Protein AF-A0A6C0EVP1-F1 (afdb_monomer_lite)

Secondary structure (DSSP, 8-state):
----HHHHHHHHHHTTT--EEETTEEEEEE--S-HHHHHHHHHHHTTEEESS--SEEEEEE--SSTT--TTT-HHHHHHHHHHHHIIIIIS---GGG-EEEEEETTTS-PPPPPHHHHHTEEEEEE--B-TT--HHHHHHHHHHHHHHHHTT-SSPPGGGGGBTTTHHHHHHHHHS-TT--EEEEEEEEEE-SSTTPPEEEEEEEEEPP-TT---TT--S--S----SEEEEEEEETT--EEEEEEEE---S-----S----SPPP-HHHHHHHHHHHHHHHHHT-TTTTSS-SSSS--EEEEEEEEEEEESSS-GGG--TTT-EEESSSEE-HHHHHHHB-TTSPBP-TT--S---------HHHHHHHHHHHTS-TTSTTTS--EEEEEEEEEEE-

pLDDT: mean 88.29, std 14.19, range [34.53, 98.5]

Radius of gyration: 20.76 Å; chains: 1; bounding box: 55×48×61 Å

Foldseek 3Di:
DQDDLCLQVVQCVVLPPQQAEDLFFAEKEAELGRSVFRSNVLNLQRSYHYPAAAQEEEEQFAAPDPPDDLVGGSLNVHVVVSCVSCCCPPVVHDCPRHHYHYDHPRPDDQDADDPVNSRRYHYYYYKWFAFQAWPVVRLVLVLLLVLCLQQVQVVGAPSVVRIVPCVSSVVVVVRYDPPFPWGWQWADWAWDWDLRTIIDTMTTTGGADDQPDQDDGDPDDSDSDFFQKKKKWWAASSRDTQAIDMDGQHQDDDDAPDDDDHNHTDDPVVVVVNNVVRQVCSQAFGVSVPGGDPDRGGDTWKMKMKGKDWDPPDDPLSDGQSFKWKDFLATDDSVVSVSFAALQCHGDDPPDRIRDPDNNHDCQNVQQVSCVVNVHDRPRRVPTDMIIIGIGMDMDTD

Organism: NCBI:txid1070528

Sequence (398 aa):
MWFDERDILKHFTTFSSSIIELPDLNGYVLPHAGTEYTGQIIAHTMRFKPTKRFSKVYILFYPAKSSESHKTAHEYEVPYKSCLTIFEKVWKINTRNIEFVPYNVVTTTIPRLTRNEYRDSLIIVSADFSHFLDLQTAYEAENCAANAIIHNASPPPKCTDVVDHHDTFMRLYSFLPSTALPVLQWVGRTRSPGAKGVGYLSFLLRQEHIVGGGGIGNGGDGSSKLPHGMFVTCYDANMTARECLGKWFDTGGGGGSGGGSNGKKWTKKEEDELISDVVHKGRSISRLTGGPTTASNVPIKYCTITYLYRDVHTAPDKFIRGWHGLLASAFYLPEVFLEHTFDNGQWIKPEDKEWPQDYAFRLDDTLASLDRKAGVRVGTSSRGEKKLYTSALRYLRI

Structure (mmCIF, N/CA/C/O backbone):
data_AF-A0A6C0EVP1-F1
#
_entry.id   AF-A0A6C0EVP1-F1
#
loop_
_atom_site.group_PDB
_atom_site.id
_atom_site.type_symbol
_atom_site.label_atom_id
_atom_site.label_alt_id
_atom_site.label_comp_id
_atom_site.label_asym_id
_atom_site.label_entity_id
_atom_site.label_seq_id
_atom_site.pdbx_PDB_ins_code
_atom_site.Cartn_x
_atom_site.Cartn_y
_atom_site.Cartn_z
_atom_site.occupancy
_atom_site.B_iso_or_equiv
_atom_site.auth_seq_id
_atom_site.auth_comp_id
_atom_site.auth_asym_id
_atom_site.auth_atom_id
_atom_site.pdbx_PDB_model_num
ATOM 1 N N . MET A 1 1 ? -10.014 -20.151 16.792 1.00 77.44 1 MET A N 1
ATOM 2 C CA . MET A 1 1 ? -9.880 -18.875 17.531 1.00 77.44 1 MET A CA 1
ATOM 3 C C . MET A 1 1 ? -9.438 -17.845 16.510 1.00 77.44 1 MET A C 1
ATOM 5 O O . MET A 1 1 ? -8.514 -18.155 15.778 1.00 77.44 1 MET A O 1
ATOM 9 N N . TRP A 1 2 ? -10.104 -16.694 16.392 1.00 92.75 2 TRP A N 1
ATOM 10 C CA . TRP A 1 2 ? -9.770 -15.710 15.347 1.00 92.75 2 TRP A CA 1
ATOM 11 C C . TRP A 1 2 ? -8.476 -14.938 15.630 1.00 92.75 2 TRP A C 1
ATOM 13 O O . TRP A 1 2 ? -7.840 -14.437 14.713 1.00 92.75 2 TRP A O 1
ATOM 23 N N . PHE A 1 3 ? -8.067 -14.850 16.893 1.00 96.69 3 PHE A N 1
ATOM 24 C CA . PHE A 1 3 ? -6.916 -14.054 17.291 1.00 96.69 3 PHE A CA 1
ATOM 25 C C . PHE A 1 3 ? -6.015 -14.796 18.273 1.00 96.69 3 PHE A C 1
ATOM 27 O O . PHE A 1 3 ? -6.472 -15.212 19.338 1.00 96.69 3 PHE A O 1
ATOM 34 N N . ASP A 1 4 ? -4.730 -14.852 17.948 1.00 97.38 4 ASP A N 1
ATOM 35 C CA . ASP A 1 4 ? -3.628 -15.238 18.817 1.00 97.38 4 ASP A CA 1
ATOM 36 C C . ASP A 1 4 ? -2.461 -14.265 18.601 1.00 97.38 4 ASP A C 1
ATOM 38 O O . ASP A 1 4 ? -1.883 -14.155 17.520 1.00 97.38 4 ASP A O 1
ATOM 42 N N . GLU A 1 5 ? -2.082 -13.545 19.653 1.00 96.50 5 GLU A N 1
ATOM 43 C CA . GLU A 1 5 ? -1.001 -12.561 19.583 1.00 96.50 5 GLU A CA 1
ATOM 44 C C . GLU A 1 5 ? 0.356 -13.165 19.203 1.00 96.50 5 GLU A C 1
ATOM 46 O O . GLU A 1 5 ? 1.208 -12.467 18.644 1.00 96.50 5 GLU A O 1
ATOM 51 N N . ARG A 1 6 ? 0.576 -14.456 19.484 1.00 96.12 6 ARG A N 1
ATOM 52 C CA . ARG A 1 6 ? 1.830 -15.147 19.161 1.00 96.12 6 ARG A CA 1
ATOM 53 C C . ARG A 1 6 ? 2.057 -15.184 17.658 1.00 96.12 6 ARG A C 1
ATOM 55 O O . ARG A 1 6 ? 3.206 -15.092 17.224 1.00 96.12 6 ARG A O 1
ATOM 62 N N . ASP A 1 7 ? 0.978 -15.244 16.880 1.00 95.12 7 ASP A N 1
ATOM 63 C CA . ASP A 1 7 ? 1.052 -15.240 15.426 1.00 95.12 7 ASP A CA 1
ATOM 64 C C . ASP A 1 7 ? 1.551 -13.920 14.860 1.00 95.12 7 ASP A C 1
ATOM 66 O O . ASP A 1 7 ? 2.182 -13.926 13.815 1.00 95.12 7 ASP A O 1
ATOM 70 N N . ILE A 1 8 ? 1.349 -12.802 15.556 1.00 94.25 8 ILE A N 1
ATOM 71 C CA . ILE A 1 8 ? 1.875 -11.494 15.149 1.00 94.25 8 ILE A CA 1
ATOM 72 C C . ILE A 1 8 ? 3.302 -11.315 15.681 1.00 94.25 8 ILE A C 1
ATOM 74 O O . ILE A 1 8 ? 4.227 -10.967 14.941 1.00 94.25 8 ILE A O 1
ATOM 78 N N . LEU A 1 9 ? 3.508 -11.569 16.977 1.00 93.12 9 LEU A N 1
ATOM 79 C CA . LEU A 1 9 ? 4.773 -11.276 17.657 1.00 93.12 9 LEU A CA 1
ATOM 80 C C . LEU A 1 9 ? 5.951 -12.087 17.099 1.00 93.12 9 LEU A C 1
ATOM 82 O O . LEU A 1 9 ? 7.065 -11.563 17.035 1.00 93.12 9 LEU A O 1
ATOM 86 N N . LYS A 1 10 ? 5.715 -13.326 16.643 1.00 91.31 10 LYS A N 1
ATOM 87 C CA . LYS A 1 10 ? 6.753 -14.167 16.023 1.00 91.31 10 LYS A CA 1
ATOM 88 C C . LYS A 1 10 ? 7.345 -13.553 14.750 1.00 91.31 10 LYS A C 1
ATOM 90 O O . LYS A 1 10 ? 8.509 -13.788 14.463 1.00 91.31 10 LYS A O 1
ATOM 95 N N . HIS A 1 11 ? 6.587 -12.745 14.006 1.00 88.31 11 HIS A N 1
ATOM 96 C CA . HIS A 1 11 ? 7.084 -12.130 12.773 1.00 88.31 11 HIS A CA 1
ATOM 97 C C . HIS A 1 11 ? 7.855 -10.832 13.030 1.00 88.31 11 HIS A C 1
ATOM 99 O O . HIS A 1 11 ? 8.816 -10.543 12.320 1.00 88.31 11 HIS A O 1
ATOM 105 N N . PHE A 1 12 ? 7.531 -10.086 14.092 1.00 84.25 12 PHE A N 1
ATOM 106 C CA . PHE A 1 12 ? 8.312 -8.905 14.484 1.00 84.25 12 PHE A CA 1
ATOM 107 C C . PHE A 1 12 ? 9.759 -9.239 14.869 1.00 84.25 12 PHE A C 1
ATOM 109 O O . PHE A 1 12 ? 10.652 -8.419 14.652 1.00 84.25 12 PHE A O 1
ATOM 116 N N . THR A 1 13 ? 10.014 -10.438 15.398 1.00 74.06 13 THR A N 1
ATOM 117 C CA . THR A 1 13 ? 11.385 -10.901 15.663 1.00 74.06 13 THR A CA 1
ATOM 118 C C . THR A 1 13 ? 12.117 -11.269 14.368 1.00 74.06 13 THR A C 1
ATOM 120 O O . THR A 1 13 ? 13.316 -11.017 14.259 1.00 74.06 13 THR A O 1
ATOM 123 N N . THR A 1 14 ? 11.406 -11.795 13.362 1.00 70.94 14 THR A N 1
ATOM 124 C CA . THR A 1 14 ? 11.962 -12.158 12.046 1.00 70.94 14 THR A CA 1
ATOM 125 C C . THR A 1 14 ? 12.239 -10.948 11.154 1.00 70.94 14 THR A C 1
ATOM 127 O O . THR A 1 14 ? 13.246 -10.931 10.452 1.00 70.94 14 THR A O 1
ATOM 130 N N . PHE A 1 15 ? 11.405 -9.902 11.196 1.00 66.00 15 PHE A N 1
ATOM 131 C CA . PHE A 1 15 ? 11.520 -8.724 10.322 1.00 66.00 15 PHE A CA 1
ATOM 132 C C . PHE A 1 15 ? 12.747 -7.829 10.571 1.00 66.00 15 PHE A C 1
ATOM 134 O O . PHE A 1 15 ? 12.842 -6.744 9.990 1.00 66.00 15 PHE A O 1
ATOM 141 N N . SER A 1 16 ? 13.716 -8.281 11.376 1.00 51.81 16 SER A N 1
ATOM 142 C CA . SER A 1 16 ? 14.943 -7.554 11.695 1.00 51.81 16 SER A CA 1
ATOM 143 C C . SER A 1 16 ? 14.629 -6.145 12.219 1.00 51.81 16 SER A C 1
ATOM 145 O O . SER A 1 16 ? 14.989 -5.157 11.593 1.00 51.81 16 SER A O 1
ATOM 147 N N . SER A 1 17 ? 13.917 -6.081 13.350 1.00 52.50 17 SER A N 1
ATOM 148 C CA . SER A 1 17 ? 13.906 -5.004 14.364 1.00 52.50 17 SER A CA 1
ATOM 149 C C . SER A 1 17 ? 13.674 -3.529 13.982 1.00 52.50 17 SER A C 1
ATOM 151 O O . SER A 1 17 ? 13.590 -2.709 14.896 1.00 52.50 17 SER A O 1
ATOM 153 N N . SER A 1 18 ? 13.505 -3.133 12.720 1.00 73.75 18 SER A N 1
ATOM 154 C CA . SER A 1 18 ? 13.264 -1.721 12.396 1.00 73.75 18 SER A CA 1
ATOM 155 C C . SER A 1 18 ? 11.772 -1.394 12.388 1.00 73.75 18 SER A C 1
ATOM 157 O O . SER A 1 18 ? 11.052 -1.627 11.412 1.00 73.75 18 SER A O 1
ATOM 159 N N . ILE A 1 19 ? 11.316 -0.836 13.510 1.00 91.94 19 ILE A N 1
ATOM 160 C CA . ILE A 1 19 ? 10.149 0.043 13.510 1.00 91.94 19 ILE A CA 1
ATOM 161 C C . ILE A 1 19 ? 10.495 1.258 12.653 1.00 91.94 19 ILE A C 1
ATOM 163 O O . ILE A 1 19 ? 11.532 1.888 12.856 1.00 91.94 19 ILE A O 1
ATOM 167 N N . ILE A 1 20 ? 9.640 1.557 11.680 1.00 93.88 20 ILE A N 1
ATOM 168 C CA . ILE A 1 20 ? 9.820 2.667 10.747 1.00 93.88 20 ILE A CA 1
ATOM 169 C C . ILE A 1 20 ? 8.869 3.768 11.175 1.00 93.88 20 ILE A C 1
ATOM 171 O O . ILE A 1 20 ? 7.654 3.642 11.038 1.00 93.88 20 ILE A O 1
ATOM 175 N N . GLU A 1 21 ? 9.419 4.841 11.721 1.00 94.62 21 GLU A N 1
ATOM 176 C CA . GLU A 1 21 ? 8.615 5.973 12.152 1.00 94.62 21 GLU A CA 1
ATOM 177 C C . GLU A 1 21 ? 8.218 6.843 10.953 1.00 94.62 21 GLU A C 1
ATOM 179 O O . GLU A 1 21 ? 9.071 7.311 10.199 1.00 94.62 21 GLU A O 1
ATOM 184 N N . LEU A 1 22 ? 6.912 7.047 10.771 1.00 93.88 22 LEU A N 1
ATOM 185 C CA . LEU A 1 22 ? 6.334 7.808 9.666 1.00 93.88 22 LEU A CA 1
ATOM 186 C C . LEU A 1 22 ? 5.527 8.997 10.209 1.00 93.88 22 LEU A C 1
ATOM 188 O O . LEU A 1 22 ? 4.500 8.793 10.865 1.00 93.88 22 LEU A O 1
ATOM 192 N N . PRO A 1 23 ? 5.954 10.246 9.958 1.00 91.06 23 PRO A N 1
ATOM 193 C CA . PRO A 1 23 ? 5.266 11.422 10.487 1.00 91.06 23 PRO A CA 1
ATOM 194 C C . PRO A 1 23 ? 3.935 11.728 9.802 1.00 91.06 23 PRO A C 1
ATOM 196 O O . PRO A 1 23 ? 3.070 12.377 10.383 1.00 91.06 23 PRO A O 1
ATOM 199 N N . ASP A 1 24 ? 3.747 11.223 8.591 1.00 92.00 24 ASP A N 1
ATOM 200 C CA . ASP A 1 24 ? 2.565 11.429 7.766 1.00 92.00 24 ASP A CA 1
ATOM 201 C C . ASP A 1 24 ? 1.576 10.250 7.820 1.00 92.00 24 ASP A C 1
ATOM 203 O O . ASP A 1 24 ? 0.599 10.227 7.070 1.00 92.00 24 ASP A O 1
ATOM 207 N N . LEU A 1 25 ? 1.803 9.272 8.702 1.00 96.12 25 LEU A N 1
ATOM 208 C CA . LEU A 1 25 ? 0.949 8.097 8.858 1.00 96.12 25 LEU A CA 1
ATOM 209 C C . LEU A 1 25 ? -0.271 8.393 9.741 1.00 96.12 25 LEU A C 1
ATOM 211 O O . LEU A 1 25 ? -0.156 8.826 10.888 1.00 96.12 25 LEU A O 1
ATOM 215 N N . ASN A 1 26 ? -1.458 8.124 9.203 1.00 96.94 26 ASN A N 1
ATOM 216 C CA . ASN A 1 26 ? -2.750 8.408 9.828 1.00 96.94 26 ASN A CA 1
ATOM 217 C C . ASN A 1 26 ? -3.622 7.163 10.028 1.00 96.94 26 ASN A C 1
ATOM 219 O O . ASN A 1 26 ? -4.672 7.252 10.666 1.00 96.94 26 ASN A O 1
ATOM 223 N N . GLY A 1 27 ? -3.205 6.005 9.523 1.00 97.88 27 GLY A N 1
ATOM 224 C CA . GLY A 1 27 ? -4.019 4.805 9.609 1.00 97.88 27 GLY A CA 1
ATOM 225 C C . GLY A 1 27 ? -3.496 3.626 8.806 1.00 97.88 27 GLY A C 1
ATOM 226 O O . GLY A 1 27 ? -2.447 3.713 8.168 1.00 97.88 27 GLY A O 1
ATOM 227 N N . TYR A 1 28 ? -4.266 2.544 8.825 1.00 98.44 28 TYR A N 1
ATOM 228 C CA . TYR A 1 28 ? -3.946 1.278 8.178 1.00 98.44 28 TYR A CA 1
ATOM 229 C C . TYR A 1 28 ? -5.190 0.659 7.550 1.00 98.44 28 TYR A C 1
ATOM 231 O O . TYR A 1 28 ? -6.304 0.853 8.033 1.00 98.44 28 TYR A O 1
ATOM 239 N N . VAL A 1 29 ? -4.980 -0.148 6.522 1.00 97.88 29 VAL A N 1
ATOM 240 C CA . VAL A 1 29 ? -5.932 -1.177 6.102 1.00 97.88 29 VAL A CA 1
ATOM 241 C C . VAL A 1 29 ? -5.355 -2.507 6.572 1.00 97.88 29 VAL A C 1
ATOM 243 O O . VAL A 1 29 ? -4.230 -2.846 6.192 1.00 97.88 29 VAL A O 1
ATOM 246 N N . LEU A 1 30 ? -6.083 -3.208 7.440 1.00 97.69 30 LEU A N 1
ATOM 247 C CA . LEU A 1 30 ? -5.660 -4.466 8.049 1.00 97.69 30 LEU A CA 1
ATOM 248 C C . LEU A 1 30 ? -6.653 -5.580 7.694 1.00 97.69 30 LEU A C 1
ATOM 250 O O . LEU A 1 30 ? -7.861 -5.324 7.702 1.00 97.69 30 LEU A O 1
ATOM 254 N N . PRO A 1 31 ? -6.165 -6.804 7.439 1.00 96.38 31 PRO A N 1
ATOM 255 C CA . PRO A 1 31 ? -7.038 -7.954 7.264 1.00 96.38 31 PRO A CA 1
ATOM 256 C C . PRO A 1 31 ? -7.705 -8.353 8.582 1.00 96.38 31 PRO A C 1
ATOM 258 O O . PRO A 1 31 ? -7.227 -8.012 9.672 1.00 96.38 31 PRO A O 1
ATOM 261 N N . HIS A 1 32 ? -8.797 -9.102 8.472 1.00 94.81 32 HIS A N 1
ATOM 262 C CA . HIS A 1 32 ? -9.573 -9.582 9.611 1.00 94.81 32 HIS A CA 1
ATOM 263 C C . HIS A 1 32 ? -9.765 -11.096 9.679 1.00 94.81 32 HIS A C 1
ATOM 265 O O . HIS A 1 32 ? -10.303 -11.584 10.677 1.00 94.81 32 HIS A O 1
ATOM 271 N N . ALA A 1 33 ? -9.290 -11.861 8.694 1.00 93.19 33 ALA A N 1
ATOM 272 C CA . ALA A 1 33 ? -9.154 -13.302 8.865 1.00 93.19 33 ALA A CA 1
ATOM 273 C C . ALA A 1 33 ? -8.242 -13.650 10.051 1.00 93.19 33 ALA A C 1
ATOM 275 O O . ALA A 1 33 ? -7.455 -12.835 10.547 1.00 93.19 33 ALA A O 1
ATOM 276 N N . GLY A 1 34 ? -8.335 -14.909 10.489 1.00 94.12 34 GLY A N 1
ATOM 277 C CA . GLY A 1 34 ? -7.609 -15.407 11.650 1.00 94.12 34 GLY A CA 1
ATOM 278 C C . GLY A 1 34 ? -6.106 -15.106 11.609 1.00 94.12 34 GLY A C 1
ATOM 279 O O . GLY A 1 34 ? -5.469 -15.271 10.566 1.00 94.12 34 GLY A O 1
ATOM 280 N N . THR A 1 35 ? -5.526 -14.707 12.747 1.00 96.19 35 THR A N 1
ATOM 281 C CA . THR A 1 35 ? -4.100 -14.319 12.838 1.00 96.19 35 THR A CA 1
ATOM 282 C C . THR A 1 35 ? -3.130 -15.427 12.453 1.00 96.19 35 THR A C 1
ATOM 284 O O . THR A 1 35 ? -2.008 -15.123 12.061 1.00 96.19 35 THR A O 1
ATOM 287 N N . GLU A 1 36 ? -3.560 -16.688 12.489 1.00 94.69 36 GLU A N 1
ATOM 288 C CA . GLU A 1 36 ? -2.801 -17.818 11.946 1.00 94.69 36 GLU A CA 1
ATOM 289 C C . GLU A 1 36 ? -2.386 -17.573 10.483 1.00 94.69 36 GLU A C 1
ATOM 291 O O . GLU A 1 36 ? -1.265 -17.903 10.098 1.00 94.69 36 GLU A O 1
ATOM 296 N N . TYR A 1 37 ? -3.259 -16.932 9.697 1.00 93.56 37 TYR A N 1
ATOM 297 C CA . TYR A 1 37 ? -3.039 -16.609 8.286 1.00 93.56 37 TYR A CA 1
ATOM 298 C C . TYR A 1 37 ? -2.596 -15.158 8.069 1.00 93.56 37 TYR A C 1
ATOM 300 O O . TYR A 1 37 ? -1.853 -14.867 7.136 1.00 93.56 37 TYR A O 1
ATOM 308 N N . THR A 1 38 ? -3.041 -14.231 8.922 1.00 95.06 38 THR A N 1
ATOM 309 C CA . THR A 1 38 ? -2.848 -12.785 8.713 1.00 95.06 38 THR A CA 1
ATOM 310 C C . THR A 1 38 ? -1.751 -12.165 9.580 1.00 95.06 38 THR A C 1
ATOM 312 O O . THR A 1 38 ? -1.346 -11.024 9.346 1.00 95.06 38 THR A O 1
ATOM 315 N N . GLY A 1 39 ? -1.214 -12.894 10.562 1.00 95.12 39 GLY A N 1
ATOM 316 C CA . GLY A 1 39 ? -0.253 -12.368 11.535 1.00 95.12 39 GLY A CA 1
ATOM 317 C C . GLY A 1 39 ? 1.009 -11.786 10.893 1.00 95.12 39 GLY A C 1
ATOM 318 O O . GLY A 1 39 ? 1.505 -10.748 11.333 1.00 95.12 39 GLY A O 1
ATOM 319 N N . GLN A 1 40 ? 1.487 -12.402 9.808 1.00 93.88 40 GLN A N 1
ATOM 320 C CA . GLN A 1 40 ? 2.673 -11.975 9.063 1.00 93.88 40 GLN A CA 1
ATOM 321 C C . GLN A 1 40 ? 2.462 -10.630 8.353 1.00 93.88 40 GLN A C 1
ATOM 323 O O . GLN A 1 40 ? 3.263 -9.710 8.543 1.00 93.88 40 GLN A O 1
ATOM 328 N N . ILE A 1 41 ? 1.364 -10.468 7.608 1.00 95.38 41 ILE A N 1
ATOM 329 C CA . ILE A 1 41 ? 1.047 -9.204 6.927 1.00 95.38 41 ILE A CA 1
ATOM 330 C C . ILE A 1 41 ? 0.651 -8.098 7.911 1.00 95.38 41 ILE A C 1
ATOM 332 O O . ILE A 1 41 ? 1.027 -6.943 7.703 1.00 95.38 41 ILE A O 1
ATOM 336 N N . ILE A 1 42 ? -0.030 -8.419 9.017 1.00 96.94 42 ILE A N 1
ATOM 337 C CA . ILE A 1 42 ? -0.325 -7.452 10.086 1.00 96.94 42 ILE A CA 1
ATOM 338 C C . ILE A 1 42 ? 0.984 -6.933 10.687 1.00 96.94 42 ILE A C 1
ATOM 340 O O . ILE A 1 42 ? 1.186 -5.721 10.766 1.00 96.94 42 ILE A O 1
ATOM 344 N N . ALA A 1 43 ? 1.909 -7.828 11.044 1.00 95.50 43 ALA A N 1
ATOM 345 C CA . ALA A 1 43 ? 3.210 -7.447 11.580 1.00 95.50 43 ALA A CA 1
ATOM 346 C C . ALA A 1 43 ? 4.044 -6.634 10.574 1.00 95.50 43 ALA A C 1
ATOM 348 O O . ALA A 1 43 ? 4.652 -5.630 10.947 1.00 95.50 43 ALA A O 1
ATOM 349 N N . HIS A 1 44 ? 4.024 -7.009 9.290 1.00 95.12 44 HIS A N 1
ATOM 350 C CA . HIS A 1 44 ? 4.683 -6.253 8.221 1.00 95.12 44 HIS A CA 1
ATOM 351 C C . HIS A 1 44 ? 4.111 -4.839 8.090 1.00 95.12 44 HIS A C 1
ATOM 353 O O . HIS A 1 44 ? 4.859 -3.871 8.013 1.00 95.12 44 HIS A O 1
ATOM 359 N N . THR A 1 45 ? 2.788 -4.701 8.123 1.00 96.88 45 THR A N 1
ATOM 360 C CA . THR A 1 45 ? 2.090 -3.417 7.950 1.00 96.88 45 THR A CA 1
ATOM 361 C C . THR A 1 45 ? 2.254 -2.508 9.161 1.00 96.88 45 THR A C 1
ATOM 363 O O . THR A 1 45 ? 2.426 -1.301 9.034 1.00 96.88 45 THR A O 1
ATOM 366 N N . MET A 1 46 ? 2.235 -3.076 10.361 1.00 97.19 46 MET A N 1
ATOM 367 C CA . MET A 1 46 ? 2.307 -2.315 11.605 1.00 97.19 46 MET A CA 1
ATOM 368 C C . MET A 1 46 ? 3.738 -2.159 12.143 1.00 97.19 46 MET A C 1
ATOM 370 O O . MET A 1 46 ? 3.950 -1.696 13.266 1.00 97.19 46 MET A O 1
ATOM 374 N N . ARG A 1 47 ? 4.755 -2.504 11.344 1.00 95.56 47 ARG A N 1
ATOM 375 C CA . ARG A 1 47 ? 6.129 -2.036 11.586 1.00 95.56 47 ARG A CA 1
ATOM 376 C C . ARG A 1 47 ? 6.275 -0.541 11.313 1.00 95.56 47 ARG A C 1
ATOM 378 O O . ARG A 1 47 ? 7.158 0.098 11.880 1.00 95.56 47 ARG A O 1
ATOM 385 N N . PHE A 1 48 ? 5.431 -0.002 10.435 1.00 96.75 48 PHE A N 1
ATOM 386 C CA . PHE A 1 48 ? 5.306 1.427 10.212 1.00 96.75 48 PHE A CA 1
ATOM 387 C C . PHE A 1 48 ? 4.549 2.005 11.400 1.00 96.75 48 PHE A C 1
ATOM 389 O O . PHE A 1 48 ? 3.466 1.530 11.712 1.00 96.75 48 PHE A O 1
ATOM 396 N N . LYS A 1 49 ? 5.139 2.969 12.100 1.00 97.00 49 LYS A N 1
ATOM 397 C CA . LYS A 1 49 ? 4.611 3.540 13.341 1.00 97.00 49 LYS A CA 1
ATOM 398 C C . LYS A 1 49 ? 4.408 5.043 13.152 1.00 97.00 49 LYS A C 1
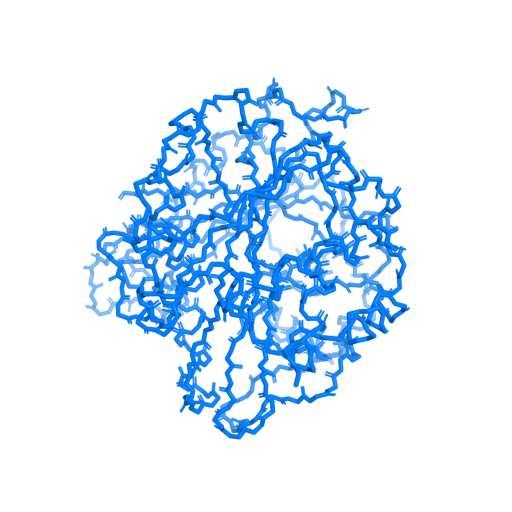ATOM 400 O O . LYS A 1 49 ? 5.344 5.718 12.727 1.00 97.00 49 LYS A O 1
ATOM 405 N N . PRO A 1 50 ? 3.236 5.606 13.486 1.00 96.88 50 PRO A N 1
ATOM 406 C CA . PRO A 1 50 ? 3.038 7.044 13.410 1.00 96.88 50 PRO A CA 1
ATOM 407 C C . PRO A 1 50 ? 3.896 7.744 14.470 1.00 96.88 50 PRO A C 1
ATOM 409 O O . PRO A 1 50 ? 3.993 7.271 15.604 1.00 96.88 50 PRO A O 1
ATOM 412 N N . THR A 1 51 ? 4.487 8.894 14.139 1.00 95.44 51 THR A N 1
ATOM 413 C CA . THR A 1 51 ? 5.162 9.729 15.158 1.00 95.44 51 THR A CA 1
ATOM 414 C C . THR A 1 51 ? 4.182 10.605 15.932 1.00 95.44 51 THR A C 1
ATOM 416 O O . THR A 1 51 ? 4.478 11.045 17.047 1.00 95.44 51 THR A O 1
ATOM 419 N N . LYS A 1 52 ? 2.999 10.866 15.359 1.00 93.81 52 LYS A N 1
ATOM 420 C CA . LYS A 1 52 ? 1.957 11.650 16.017 1.00 93.81 52 LYS A CA 1
ATOM 421 C C . LYS A 1 52 ? 1.392 10.907 17.226 1.00 93.81 52 LYS A C 1
ATOM 423 O O . LYS A 1 52 ? 1.239 9.687 17.226 1.00 93.81 52 LYS A O 1
ATOM 428 N N . ARG A 1 53 ? 1.019 11.672 18.251 1.00 94.88 53 ARG A N 1
ATOM 429 C CA . ARG A 1 53 ? 0.196 11.159 19.350 1.00 94.88 53 ARG A CA 1
ATOM 430 C C . ARG A 1 53 ? -1.252 11.063 18.888 1.00 94.88 53 ARG A C 1
ATOM 432 O O . ARG A 1 53 ? -1.713 11.903 18.121 1.00 94.88 53 ARG A O 1
ATOM 439 N N . PHE A 1 54 ? -1.960 10.068 19.395 1.00 97.44 54 PHE A N 1
ATOM 440 C CA . PHE A 1 54 ? -3.384 9.884 19.162 1.00 97.44 54 PHE A CA 1
ATOM 441 C C . PHE A 1 54 ? -4.042 9.389 20.449 1.00 97.44 54 PHE A C 1
ATOM 443 O O . PHE A 1 54 ? -3.426 8.664 21.231 1.00 97.44 54 PHE A O 1
ATOM 450 N N . SER A 1 55 ? -5.281 9.813 20.675 1.00 97.38 55 SER A N 1
ATOM 451 C CA . SER A 1 55 ? -6.119 9.368 21.797 1.00 97.38 55 SER A CA 1
ATOM 452 C C . SER A 1 55 ? -7.324 8.560 21.329 1.00 97.38 55 SER A C 1
ATOM 454 O O . SER A 1 55 ? -8.036 8.001 22.157 1.00 97.38 55 SER A O 1
ATOM 456 N N . LYS A 1 56 ? -7.552 8.477 20.013 1.00 98.25 56 LYS A N 1
ATOM 457 C CA . LYS A 1 56 ? -8.645 7.709 19.418 1.00 98.25 56 LYS A CA 1
ATOM 458 C C . LYS A 1 56 ? -8.152 6.795 18.309 1.00 98.25 56 LYS A C 1
ATOM 460 O O . LYS A 1 56 ? -7.280 7.174 17.530 1.00 98.25 56 LYS A O 1
ATOM 465 N N . VAL A 1 57 ? -8.746 5.613 18.214 1.00 98.50 57 VAL A N 1
ATOM 466 C CA . VAL A 1 57 ? -8.551 4.665 17.116 1.00 98.50 57 VAL A CA 1
ATOM 467 C C . VAL A 1 57 ? -9.921 4.318 16.557 1.00 98.50 57 VAL A C 1
ATOM 469 O O . VAL A 1 57 ? -10.710 3.641 17.212 1.00 98.50 57 VAL A O 1
ATOM 472 N N . TYR A 1 58 ? -10.214 4.794 15.355 1.00 97.94 58 TYR A N 1
ATOM 473 C CA . TYR A 1 58 ? -11.448 4.466 14.651 1.00 97.94 58 TYR A CA 1
ATOM 474 C C . TYR A 1 58 ? -11.247 3.179 13.862 1.00 97.94 58 TYR A C 1
ATOM 476 O O . TYR A 1 58 ? -10.314 3.108 13.069 1.00 97.94 58 TYR A O 1
ATOM 484 N N . ILE A 1 59 ? -12.108 2.181 14.057 1.00 97.62 59 ILE A N 1
ATOM 485 C CA . ILE A 1 59 ? -12.054 0.921 13.305 1.00 97.62 59 ILE A CA 1
ATOM 486 C C . ILE A 1 59 ? -13.319 0.815 12.463 1.00 97.62 59 ILE A C 1
ATOM 488 O O . ILE A 1 59 ? -14.402 0.579 12.995 1.00 97.62 59 ILE A O 1
ATOM 492 N N . LEU A 1 60 ? -13.177 1.022 11.156 1.00 96.31 60 LEU A N 1
ATOM 493 C CA . LEU A 1 60 ? -14.239 0.860 10.173 1.00 96.31 60 LEU A CA 1
ATOM 494 C C . LEU A 1 60 ? -14.267 -0.606 9.753 1.00 96.31 60 LEU A C 1
ATOM 496 O O . LEU A 1 60 ? -13.275 -1.121 9.237 1.00 96.31 60 LEU A O 1
ATOM 500 N N . PHE A 1 61 ? -15.398 -1.267 9.973 1.00 95.06 61 PHE A N 1
ATOM 501 C CA . PHE A 1 61 ? -15.589 -2.667 9.615 1.00 95.06 61 PHE A CA 1
ATOM 502 C C . PHE A 1 61 ? -16.982 -2.882 9.033 1.00 95.06 61 PHE A C 1
ATOM 504 O O . PHE A 1 61 ? -17.953 -2.222 9.422 1.00 95.06 61 PHE A O 1
ATOM 511 N N . TYR A 1 62 ? -17.074 -3.831 8.112 1.00 93.31 62 TYR A N 1
ATOM 512 C CA . TYR A 1 62 ? -18.335 -4.340 7.603 1.00 93.31 62 TYR A CA 1
ATOM 513 C C . TYR A 1 62 ? -18.551 -5.725 8.214 1.00 93.31 62 TYR A C 1
ATOM 515 O O . TYR A 1 62 ? -17.707 -6.589 8.009 1.00 93.31 62 TYR A O 1
ATOM 523 N N . PRO A 1 63 ? -19.612 -5.945 9.003 1.00 90.31 63 PRO A N 1
ATOM 524 C CA . PRO A 1 63 ? -19.851 -7.253 9.599 1.00 90.31 63 PRO A CA 1
ATOM 525 C C . PRO A 1 63 ? -20.436 -8.235 8.578 1.00 90.31 63 PRO A C 1
ATOM 527 O O . PRO A 1 63 ? -21.292 -7.850 7.775 1.00 90.31 63 PRO A O 1
ATOM 530 N N . ALA A 1 64 ? -20.094 -9.518 8.693 1.00 87.56 64 ALA A N 1
ATOM 531 C CA . ALA A 1 64 ? -20.712 -10.593 7.916 1.00 87.56 64 ALA A CA 1
ATOM 532 C C . ALA A 1 64 ? -22.248 -10.581 7.997 1.00 87.56 64 ALA A C 1
ATOM 534 O O . ALA A 1 64 ? -22.934 -10.937 7.035 1.00 87.56 64 ALA A O 1
ATOM 535 N N . LYS A 1 65 ? -22.816 -10.155 9.137 1.00 85.25 65 LYS A N 1
ATOM 536 C CA . LYS A 1 65 ? -24.258 -9.912 9.283 1.00 85.25 65 LYS A CA 1
ATOM 537 C C . LYS A 1 65 ? -24.525 -8.510 9.805 1.00 85.25 65 LYS A C 1
ATOM 539 O O . LYS A 1 65 ? -23.992 -8.103 10.831 1.00 85.25 65 LYS A O 1
ATOM 544 N N . SER A 1 66 ? -25.467 -7.803 9.184 1.00 79.88 66 SER A N 1
ATOM 545 C CA . SER A 1 66 ? -25.863 -6.447 9.598 1.00 79.88 66 SER A CA 1
ATOM 546 C C . SER A 1 66 ? -26.331 -6.348 11.058 1.00 79.88 66 SER A C 1
ATOM 548 O O . SER A 1 66 ? -26.206 -5.289 11.665 1.00 79.88 66 SER A O 1
ATOM 550 N N . SER A 1 67 ? -26.839 -7.440 11.639 1.00 79.94 67 SER A N 1
ATOM 551 C CA . SER A 1 67 ? -27.267 -7.518 13.041 1.00 79.94 67 SER A CA 1
ATOM 552 C C . SER A 1 67 ? -26.126 -7.733 14.042 1.00 79.94 67 SER A C 1
ATOM 554 O O . SER A 1 67 ? -26.371 -7.711 15.248 1.00 79.94 67 SER A O 1
ATOM 556 N N . GLU A 1 68 ? -24.905 -8.015 13.587 1.00 81.81 68 GLU A N 1
ATOM 557 C CA . GLU A 1 68 ? -23.782 -8.275 14.484 1.00 81.81 68 GLU A CA 1
ATOM 558 C C . GLU A 1 68 ? -23.296 -6.991 15.156 1.00 81.81 68 GLU A C 1
ATOM 560 O O . GLU A 1 68 ? -23.112 -5.935 14.545 1.00 81.81 68 GLU A O 1
ATOM 565 N N . SER A 1 69 ? -23.065 -7.099 16.463 1.00 82.69 69 SER A N 1
ATOM 566 C CA . SER A 1 69 ? -22.397 -6.050 17.222 1.00 82.69 69 SER A CA 1
ATOM 567 C C . SER A 1 69 ? -20.882 -6.161 17.047 1.00 82.69 69 SER A C 1
ATOM 569 O O . SER A 1 69 ? -20.355 -7.242 16.783 1.00 82.69 69 SER A O 1
ATOM 571 N N . HIS A 1 70 ? -20.150 -5.081 17.322 1.00 80.50 70 HIS A N 1
ATOM 572 C CA . HIS A 1 70 ? -18.682 -5.115 17.352 1.00 80.50 70 HIS A CA 1
ATOM 573 C C . HIS A 1 70 ? -18.112 -6.171 18.325 1.00 80.50 70 HIS A C 1
ATOM 575 O O . HIS A 1 70 ? -16.975 -6.588 18.171 1.00 80.50 70 HIS A O 1
ATOM 581 N N . LYS A 1 71 ? -18.882 -6.625 19.328 1.00 81.62 71 LYS A N 1
ATOM 582 C CA . LYS A 1 71 ? -18.443 -7.660 20.281 1.00 81.62 71 LYS A CA 1
ATOM 583 C C . LYS A 1 71 ? -18.403 -9.066 19.679 1.00 81.62 71 LYS A C 1
ATOM 585 O O . LYS A 1 71 ? -17.811 -9.953 20.282 1.00 81.62 71 LYS A O 1
ATOM 590 N N . THR A 1 72 ? -19.085 -9.275 18.557 1.00 83.06 72 THR A N 1
ATOM 591 C CA . THR A 1 72 ? -19.251 -10.585 17.909 1.00 83.06 72 THR A CA 1
ATOM 592 C C . THR A 1 72 ? -18.709 -10.613 16.482 1.00 83.06 72 THR A C 1
ATOM 594 O O . THR A 1 72 ? -18.543 -11.696 15.937 1.00 83.06 72 THR A O 1
ATOM 597 N N . ALA A 1 73 ? -18.447 -9.446 15.886 1.00 91.31 73 ALA A N 1
ATOM 598 C CA . ALA A 1 73 ? -17.885 -9.313 14.547 1.00 91.31 73 ALA A CA 1
ATOM 599 C C . ALA A 1 73 ? -16.360 -9.491 14.586 1.00 91.31 73 ALA A C 1
ATOM 601 O O . ALA A 1 73 ? -15.636 -8.652 15.136 1.00 91.31 73 ALA A O 1
ATOM 602 N N . HIS A 1 74 ? -15.865 -10.572 13.986 1.00 92.31 74 HIS A N 1
ATOM 603 C CA . HIS A 1 74 ? -14.428 -10.823 13.866 1.00 92.31 74 HIS A CA 1
ATOM 604 C C . HIS A 1 74 ? -13.713 -9.757 13.016 1.00 92.31 74 HIS A C 1
ATOM 606 O O . HIS A 1 74 ? -12.555 -9.430 13.278 1.00 92.31 74 HIS A O 1
ATOM 612 N N . GLU A 1 75 ? -14.454 -9.121 12.106 1.00 94.75 75 GLU A N 1
ATOM 613 C CA . GLU A 1 75 ? -14.057 -7.977 11.286 1.00 94.75 75 GLU A CA 1
ATOM 614 C C . GLU A 1 75 ? -13.670 -6.764 12.136 1.00 94.75 75 GLU A C 1
ATOM 616 O O . GLU A 1 75 ? -12.842 -5.955 11.726 1.00 94.75 75 GLU A O 1
ATOM 621 N N . TYR A 1 76 ? -14.214 -6.640 13.347 1.00 95.81 76 TYR A N 1
ATOM 622 C CA . TYR A 1 76 ? -13.741 -5.676 14.338 1.00 95.81 76 TYR A CA 1
ATOM 623 C C . TYR A 1 76 ? -12.691 -6.286 15.273 1.00 95.81 76 TYR A C 1
ATOM 625 O O . TYR A 1 76 ? -11.669 -5.657 15.559 1.00 95.81 76 TYR A O 1
ATOM 633 N N . GLU A 1 77 ? -12.951 -7.498 15.773 1.00 96.00 77 GLU A N 1
ATOM 634 C CA . GLU A 1 77 ? -12.163 -8.127 16.833 1.00 96.00 77 GLU A CA 1
ATOM 635 C C . GLU A 1 77 ? -10.687 -8.294 16.453 1.00 96.00 77 GLU A C 1
ATOM 637 O O . GLU A 1 77 ? -9.811 -7.951 17.254 1.00 96.00 77 GLU A O 1
ATOM 642 N N . VAL A 1 78 ? -10.401 -8.798 15.247 1.00 96.75 78 VAL A N 1
ATOM 643 C CA . VAL A 1 78 ? -9.030 -9.089 14.809 1.00 96.75 78 VAL A CA 1
ATOM 644 C C . VAL A 1 78 ? -8.201 -7.805 14.660 1.00 96.75 78 VAL A C 1
ATOM 646 O O . VAL A 1 78 ? -7.148 -7.726 15.307 1.00 96.75 78 VAL A O 1
ATOM 649 N N . PRO A 1 79 ? -8.643 -6.757 13.930 1.00 97.75 79 PRO A N 1
ATOM 650 C CA . PRO A 1 79 ? -7.912 -5.489 13.877 1.00 97.75 79 PRO A CA 1
ATOM 651 C C . PRO A 1 79 ? -7.755 -4.817 15.246 1.00 97.75 79 PRO A C 1
ATOM 653 O O . PRO A 1 79 ? -6.677 -4.308 15.561 1.00 97.75 79 PRO A O 1
ATOM 656 N N . TYR A 1 80 ? -8.798 -4.843 16.086 1.00 98.12 80 TYR A N 1
ATOM 657 C CA . TYR A 1 80 ? -8.767 -4.269 17.434 1.00 98.12 80 TYR A CA 1
ATOM 658 C C . TYR A 1 80 ? -7.700 -4.925 18.315 1.00 98.12 80 TYR A C 1
ATOM 660 O O . TYR A 1 80 ? -6.832 -4.238 18.864 1.00 98.12 80 TYR A O 1
ATOM 668 N N . LYS A 1 81 ? -7.728 -6.258 18.426 1.00 97.94 81 LYS A N 1
ATOM 669 C CA . LYS A 1 81 ? -6.761 -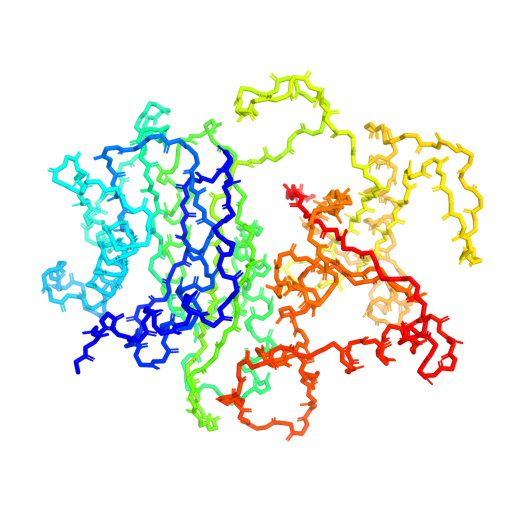7.002 19.241 1.00 97.94 81 LYS A CA 1
ATOM 670 C C . LYS A 1 81 ? -5.345 -6.899 18.678 1.00 97.94 81 LYS A C 1
ATOM 672 O O . LYS A 1 81 ? -4.402 -6.757 19.450 1.00 97.94 81 LYS A O 1
ATOM 677 N N . SER A 1 82 ? -5.197 -6.865 17.353 1.00 98.06 82 SER A N 1
ATOM 678 C CA . SER A 1 82 ? -3.903 -6.633 16.699 1.00 98.06 82 SER A CA 1
ATOM 679 C C . SER A 1 82 ? -3.312 -5.276 17.079 1.00 98.06 82 SER A C 1
ATOM 681 O O . SER A 1 82 ? -2.143 -5.199 17.465 1.00 98.06 82 SER A O 1
ATOM 683 N N . CYS A 1 83 ? -4.132 -4.217 17.057 1.00 98.38 83 CYS A N 1
ATOM 684 C CA . CYS A 1 83 ? -3.723 -2.889 17.506 1.00 98.38 83 CYS A CA 1
ATOM 685 C C . CYS A 1 83 ? -3.284 -2.899 18.970 1.00 98.38 83 CYS A C 1
ATOM 687 O O . CYS A 1 83 ? -2.195 -2.420 19.267 1.00 98.38 83 CYS A O 1
ATOM 689 N N . LEU A 1 84 ? -4.081 -3.479 19.874 1.00 97.94 84 LEU A N 1
ATOM 690 C CA . LEU A 1 84 ? -3.718 -3.575 21.291 1.00 97.94 84 LEU A CA 1
ATOM 691 C C . LEU A 1 84 ? -2.372 -4.277 21.495 1.00 97.94 84 LEU A C 1
ATOM 693 O O . LEU A 1 84 ? -1.472 -3.714 22.120 1.00 97.94 84 LEU A O 1
ATOM 697 N N . THR A 1 85 ? -2.206 -5.470 20.918 1.00 97.44 85 THR A N 1
ATOM 698 C CA . THR A 1 85 ? -0.971 -6.252 21.032 1.00 97.44 85 THR A CA 1
ATOM 699 C C . THR A 1 85 ? 0.235 -5.456 20.551 1.00 97.44 85 THR A C 1
ATOM 701 O O . THR A 1 85 ? 1.250 -5.396 21.246 1.00 97.44 85 THR A O 1
ATOM 704 N N . ILE A 1 86 ? 0.147 -4.817 19.386 1.00 96.88 86 ILE A N 1
ATOM 705 C CA . ILE A 1 86 ? 1.281 -4.087 18.816 1.00 96.88 86 ILE A CA 1
ATOM 706 C C . ILE A 1 86 ? 1.557 -2.802 19.589 1.00 96.88 86 ILE A C 1
ATOM 708 O O . ILE A 1 86 ? 2.715 -2.528 19.908 1.00 96.88 86 ILE A O 1
ATOM 712 N N . PHE A 1 87 ? 0.526 -2.035 19.942 1.00 97.44 87 PHE A N 1
ATOM 713 C CA . PHE A 1 87 ? 0.699 -0.779 20.668 1.00 97.44 87 PHE A CA 1
ATOM 714 C C . PHE A 1 87 ? 1.379 -1.033 22.008 1.00 97.44 87 PHE A C 1
ATOM 716 O O . PHE A 1 87 ? 2.379 -0.389 22.307 1.00 97.44 87 PHE A O 1
ATOM 723 N N . GLU A 1 88 ? 0.917 -2.020 22.770 1.00 96.62 88 GLU A N 1
ATOM 724 C CA . GLU A 1 88 ? 1.444 -2.303 24.104 1.00 96.62 88 GLU A CA 1
ATOM 725 C C . GLU A 1 88 ? 2.794 -3.023 24.057 1.00 96.62 88 GLU A C 1
ATOM 727 O O . GLU A 1 88 ? 3.739 -2.648 24.757 1.00 96.62 88 GLU A O 1
ATOM 732 N N . LYS A 1 89 ? 2.909 -4.074 23.236 1.00 95.69 89 LYS A N 1
ATOM 733 C CA . LYS A 1 89 ? 4.056 -4.990 23.298 1.00 95.69 89 LYS A CA 1
ATOM 734 C C . LYS A 1 89 ? 5.184 -4.603 22.360 1.00 95.69 89 LYS A C 1
ATOM 736 O O . LYS A 1 89 ? 6.336 -4.857 22.714 1.00 95.69 89 LYS A O 1
ATOM 741 N N . VAL A 1 90 ? 4.888 -3.973 21.227 1.00 94.75 90 VAL A N 1
ATOM 742 C CA . VAL A 1 90 ? 5.894 -3.599 20.225 1.00 94.75 90 VAL A CA 1
ATOM 743 C C . VAL A 1 90 ? 6.230 -2.115 20.337 1.00 94.75 90 VAL A C 1
ATOM 745 O O . VAL A 1 90 ? 7.376 -1.768 20.604 1.00 94.75 90 VAL A O 1
ATOM 748 N N . TRP A 1 91 ? 5.240 -1.231 20.203 1.00 95.44 91 TRP A N 1
ATOM 749 C CA . TRP A 1 91 ? 5.461 0.221 20.223 1.00 95.44 91 TRP A CA 1
ATOM 750 C C . TRP A 1 91 ? 5.584 0.809 21.632 1.00 95.44 91 TRP A C 1
ATOM 752 O O . TRP A 1 91 ? 5.984 1.965 21.766 1.00 95.44 91 TRP A O 1
ATOM 762 N N . LYS A 1 92 ? 5.258 0.024 22.668 1.00 95.81 92 LYS A N 1
ATOM 763 C CA . LYS A 1 92 ? 5.303 0.416 24.087 1.00 95.81 92 LYS A CA 1
ATOM 764 C C . LYS A 1 92 ? 4.453 1.658 24.405 1.00 95.81 92 LYS A C 1
ATOM 766 O O . LYS A 1 92 ? 4.820 2.484 25.237 1.00 95.81 92 LYS A O 1
ATOM 771 N N . ILE A 1 93 ? 3.307 1.788 23.742 1.00 95.94 93 ILE A N 1
ATOM 772 C CA . ILE A 1 93 ? 2.298 2.823 23.974 1.00 95.94 93 ILE A CA 1
ATOM 773 C C . ILE A 1 93 ? 1.326 2.347 25.058 1.00 95.94 93 ILE A C 1
ATOM 775 O O . ILE A 1 93 ? 0.837 1.221 25.024 1.00 95.94 93 ILE A O 1
ATOM 779 N N . ASN A 1 94 ? 1.011 3.229 26.008 1.00 95.25 94 ASN A N 1
ATOM 780 C CA . ASN A 1 94 ? -0.027 2.978 27.003 1.00 95.25 94 ASN A CA 1
ATOM 781 C C . ASN A 1 94 ? -1.423 3.172 26.386 1.00 95.25 94 ASN A C 1
ATOM 783 O O . ASN A 1 94 ? -1.838 4.296 26.108 1.00 95.25 94 ASN A O 1
ATOM 787 N N . THR A 1 95 ? -2.153 2.075 26.221 1.00 96.75 95 THR A N 1
ATOM 788 C CA . THR A 1 95 ? -3.490 2.012 25.611 1.00 96.75 95 THR A CA 1
ATOM 789 C C . THR A 1 95 ? -4.624 2.446 26.536 1.00 96.75 95 THR A C 1
ATOM 791 O O . THR A 1 95 ? -5.722 2.691 26.051 1.00 96.75 95 THR A O 1
ATOM 794 N N . ARG A 1 96 ? -4.389 2.624 27.847 1.00 95.44 96 ARG A N 1
ATOM 795 C CA . ARG A 1 96 ? -5.448 2.996 28.812 1.00 95.44 96 ARG A CA 1
ATOM 796 C C . ARG A 1 96 ? -6.132 4.330 28.502 1.00 95.44 96 ARG A C 1
ATOM 798 O O . ARG A 1 96 ? -7.275 4.525 28.891 1.00 95.44 96 ARG A O 1
ATOM 805 N N . ASN A 1 97 ? -5.424 5.233 27.823 1.00 94.44 97 ASN A N 1
ATOM 806 C CA . ASN A 1 97 ? -5.918 6.557 27.435 1.00 94.44 97 ASN A CA 1
ATOM 807 C C . ASN A 1 97 ? -6.298 6.635 25.946 1.00 94.44 97 ASN A C 1
ATOM 809 O O . ASN A 1 97 ? -6.473 7.734 25.422 1.00 94.44 97 ASN A O 1
ATOM 813 N N . ILE A 1 98 ? -6.356 5.491 25.257 1.00 98.00 98 ILE A N 1
ATOM 814 C CA . ILE A 1 98 ? -6.745 5.404 23.852 1.00 98.00 98 ILE A CA 1
ATOM 815 C C . ILE A 1 98 ? -8.152 4.815 23.778 1.00 98.00 98 ILE A C 1
ATOM 817 O O . ILE A 1 98 ? -8.394 3.679 24.179 1.00 98.00 98 ILE A O 1
ATOM 821 N N . GLU A 1 99 ? -9.079 5.594 23.239 1.00 98.00 99 GLU A N 1
ATOM 822 C CA . GLU A 1 99 ? -10.441 5.161 22.954 1.00 98.00 99 GLU A CA 1
ATOM 823 C C . GLU A 1 99 ? -10.476 4.413 21.613 1.00 98.00 99 GLU A C 1
ATOM 825 O O . GLU A 1 99 ? -10.127 4.972 20.572 1.00 98.00 99 GLU A O 1
ATOM 830 N N . PHE A 1 100 ? -10.923 3.157 21.619 1.00 97.81 100 PHE A N 1
ATOM 831 C CA . PHE A 1 100 ? -11.193 2.400 20.395 1.00 97.81 100 PHE A CA 1
ATOM 832 C C . PHE A 1 100 ? -12.668 2.537 20.029 1.00 97.81 100 PHE A C 1
ATOM 834 O O . PHE A 1 100 ? -13.543 2.106 20.778 1.00 97.81 100 PHE A O 1
ATOM 841 N N . VAL A 1 101 ? -12.936 3.147 18.877 1.00 96.62 101 VAL A N 1
ATOM 842 C CA . VAL A 1 101 ? -14.281 3.507 18.428 1.00 96.62 101 VAL A CA 1
ATOM 843 C C . VAL A 1 101 ? -14.678 2.616 17.242 1.00 96.62 101 VAL A C 1
ATOM 845 O O . VAL A 1 101 ? -14.167 2.813 16.132 1.00 96.62 101 VAL A O 1
ATOM 848 N N . PRO A 1 102 ? -15.572 1.628 17.444 1.00 95.62 102 PRO A N 1
ATOM 849 C CA . PRO A 1 102 ? -16.067 0.770 16.371 1.00 95.62 102 PRO A CA 1
ATOM 850 C C . PRO A 1 102 ? -17.044 1.519 15.456 1.00 95.62 102 PRO A C 1
ATOM 852 O O . PRO A 1 102 ? -18.057 2.042 15.921 1.00 95.62 102 PRO A O 1
ATOM 855 N N . TYR A 1 103 ? -16.809 1.478 14.145 1.00 93.31 103 TYR A N 1
ATOM 856 C CA . TYR A 1 103 ? -17.755 1.935 13.127 1.00 93.31 103 TYR A CA 1
ATOM 857 C C . TYR A 1 103 ? -18.211 0.773 12.248 1.00 93.31 103 TYR A C 1
ATOM 859 O O . TYR A 1 103 ? -17.539 0.399 11.289 1.00 93.31 103 TYR A O 1
ATOM 867 N N . ASN A 1 104 ? -19.396 0.246 12.566 1.00 91.69 104 ASN A N 1
ATOM 868 C CA . ASN A 1 104 ? -20.124 -0.657 11.682 1.00 91.69 104 ASN A CA 1
ATOM 869 C C . ASN A 1 104 ? -20.614 0.145 10.473 1.00 91.69 104 ASN A C 1
ATOM 871 O O . ASN A 1 104 ? -21.512 0.984 10.592 1.00 91.69 104 ASN A O 1
ATOM 875 N N . VAL A 1 105 ? -20.019 -0.108 9.313 1.00 90.00 105 VAL A N 1
ATOM 876 C CA . VAL A 1 105 ? -20.297 0.690 8.121 1.00 90.00 105 VAL A CA 1
ATOM 877 C C . VAL A 1 105 ? -21.686 0.439 7.530 1.00 90.00 105 VAL A C 1
ATOM 879 O O . VAL A 1 105 ? -22.137 1.233 6.714 1.00 90.00 105 VAL A O 1
ATOM 882 N N . VAL A 1 106 ? -22.395 -0.614 7.945 1.00 87.31 106 VAL A N 1
ATOM 883 C CA . VAL A 1 106 ? -23.750 -0.926 7.468 1.00 87.31 106 VAL A CA 1
ATOM 884 C C . VAL A 1 106 ? -24.802 -0.161 8.262 1.00 87.31 106 VAL A C 1
ATOM 886 O O . VAL A 1 106 ? -25.676 0.479 7.682 1.00 87.31 106 VAL A O 1
ATOM 889 N N . THR A 1 107 ? -24.728 -0.227 9.591 1.00 84.50 107 THR A N 1
ATOM 890 C CA . THR A 1 107 ? -25.806 0.252 10.471 1.00 84.50 107 THR A CA 1
ATOM 891 C C . THR A 1 107 ? -25.591 1.665 10.990 1.00 84.50 107 THR A C 1
ATOM 893 O O . THR A 1 107 ? -26.546 2.308 11.420 1.00 84.50 107 THR A O 1
ATOM 896 N N . THR A 1 108 ? -24.349 2.146 10.999 1.00 80.81 108 THR A N 1
ATOM 897 C CA . THR A 1 108 ? -24.011 3.431 11.607 1.00 80.81 108 THR A CA 1
ATOM 898 C C . THR A 1 108 ? -23.855 4.498 10.534 1.00 80.81 108 THR A C 1
ATOM 900 O O . THR A 1 108 ? -23.077 4.354 9.588 1.00 80.81 108 THR A O 1
ATOM 903 N N . THR A 1 109 ? -24.562 5.616 10.700 1.00 83.44 109 THR A N 1
ATOM 904 C CA . THR A 1 109 ? -24.254 6.838 9.954 1.00 83.44 109 THR A CA 1
ATOM 905 C C . THR A 1 109 ? -22.881 7.321 10.397 1.00 83.44 109 THR A C 1
ATOM 907 O O . THR A 1 109 ? -22.709 7.752 11.536 1.00 83.44 109 THR A O 1
ATOM 910 N N . ILE A 1 110 ? -21.893 7.210 9.513 1.00 82.56 110 ILE A N 1
ATOM 911 C CA . ILE A 1 110 ? -20.520 7.579 9.840 1.00 82.56 110 ILE A CA 1
ATOM 912 C C . ILE A 1 110 ? -20.388 9.109 9.727 1.00 82.56 110 ILE A C 1
ATOM 914 O O . ILE A 1 110 ? -20.612 9.652 8.641 1.00 82.56 110 ILE A O 1
ATOM 918 N N . PRO A 1 111 ? -20.059 9.829 10.815 1.00 89.19 111 PRO A N 1
ATOM 919 C CA . PRO A 1 111 ? -19.919 11.278 10.769 1.00 89.19 111 PRO A CA 1
ATOM 920 C C . PRO A 1 111 ? -18.623 11.661 10.060 1.00 89.19 111 PRO A C 1
ATOM 922 O O . PRO A 1 111 ? -17.608 11.000 10.232 1.00 89.19 111 PRO A O 1
ATOM 925 N N . ARG A 1 112 ? -18.606 12.771 9.323 1.00 93.75 112 ARG A N 1
ATOM 926 C CA . ARG A 1 112 ? -17.339 13.318 8.828 1.00 93.75 112 ARG A CA 1
ATOM 927 C C . ARG A 1 112 ? -16.515 13.858 9.998 1.00 93.75 112 ARG A C 1
ATOM 929 O O . ARG A 1 112 ? -17.001 14.717 10.730 1.00 93.75 112 ARG A O 1
ATOM 936 N N . LEU A 1 113 ? -15.270 13.408 10.136 1.00 94.31 113 LEU A N 1
ATOM 937 C CA . LEU A 1 113 ? -14.350 13.914 11.150 1.00 94.31 113 LEU A CA 1
ATOM 938 C C . LEU A 1 113 ? -14.006 15.385 10.905 1.00 94.31 113 LEU A C 1
ATOM 940 O O . LEU A 1 113 ? -13.789 15.833 9.774 1.00 94.31 113 LEU A O 1
ATOM 944 N N . THR A 1 114 ? -13.863 16.131 11.993 1.00 94.19 114 THR A N 1
ATOM 945 C CA . THR A 1 114 ? -13.198 17.430 11.970 1.00 94.19 114 THR A CA 1
ATOM 946 C C . THR A 1 114 ? -11.690 17.261 11.772 1.00 94.19 114 THR A C 1
ATOM 948 O O . THR A 1 114 ? -11.102 16.205 12.022 1.00 94.19 114 THR A O 1
ATOM 951 N N . ARG A 1 115 ? -11.014 18.340 11.362 1.00 90.88 115 ARG A N 1
ATOM 952 C CA . ARG A 1 115 ? -9.550 18.347 11.203 1.00 90.88 115 ARG A CA 1
ATOM 953 C C . ARG A 1 115 ? -8.813 17.973 12.497 1.00 90.88 115 ARG A C 1
ATOM 955 O O . ARG A 1 115 ? -7.800 17.283 12.431 1.00 90.88 115 ARG A O 1
ATOM 962 N N . ASN A 1 116 ? -9.308 18.426 13.650 1.00 91.06 116 ASN A N 1
ATOM 963 C CA . ASN A 1 116 ? -8.689 18.138 14.946 1.00 91.06 116 ASN A CA 1
ATOM 964 C C . ASN A 1 116 ? -8.875 16.670 15.333 1.00 91.06 116 ASN A C 1
ATOM 966 O O . ASN A 1 116 ? -7.904 16.022 15.708 1.00 91.06 116 ASN A O 1
ATOM 970 N N . GLU A 1 117 ? -10.078 16.120 15.154 1.00 94.62 117 GLU A N 1
ATOM 971 C CA . GLU A 1 117 ? -10.323 14.696 15.408 1.00 94.62 117 GLU A CA 1
ATOM 972 C C . GLU A 1 117 ? -9.460 13.808 14.515 1.00 94.62 117 GLU A C 1
ATOM 974 O O . GLU A 1 117 ? -8.882 12.841 14.999 1.00 94.62 117 GLU A O 1
ATOM 979 N N . TYR A 1 118 ? -9.319 14.145 13.231 1.00 93.88 118 TYR A N 1
ATOM 980 C CA . TYR A 1 118 ? -8.444 13.408 12.319 1.00 93.88 118 TYR A CA 1
ATOM 981 C C . TYR A 1 118 ? -6.969 13.469 12.746 1.00 93.88 118 TYR A C 1
ATOM 983 O O . TYR A 1 118 ? -6.268 12.456 12.749 1.00 93.88 118 TYR A O 1
ATOM 991 N N . ARG A 1 119 ? -6.488 14.648 13.161 1.00 91.19 119 ARG A N 1
ATOM 992 C CA . ARG A 1 119 ? -5.115 14.809 13.653 1.00 91.19 119 ARG A CA 1
ATOM 993 C C . ARG A 1 119 ? -4.862 13.945 14.890 1.00 91.19 119 ARG A C 1
ATOM 995 O O . ARG A 1 119 ? -3.841 13.264 14.933 1.00 91.19 119 ARG A O 1
ATOM 1002 N N . ASP A 1 120 ? -5.807 13.926 15.824 1.00 94.81 120 ASP A N 1
ATOM 1003 C CA . ASP A 1 120 ? -5.667 13.287 17.136 1.00 94.81 120 ASP A CA 1
ATOM 1004 C C . ASP A 1 120 ? -6.134 11.809 17.143 1.00 94.81 120 ASP A C 1
ATOM 1006 O O . ASP A 1 120 ? -6.255 11.189 18.205 1.00 94.81 120 ASP A O 1
ATOM 1010 N N . SER A 1 121 ? -6.375 11.219 15.963 1.00 97.00 121 SER A N 1
ATOM 1011 C CA . SER A 1 121 ? -6.824 9.830 15.804 1.00 97.00 121 SER A CA 1
ATOM 1012 C C . SER A 1 121 ? -5.965 8.997 14.855 1.00 97.00 121 SER A C 1
ATOM 1014 O O . SER A 1 121 ? -5.220 9.513 14.021 1.00 97.00 121 SER A O 1
ATOM 1016 N N . LEU A 1 122 ? -6.087 7.681 14.982 1.00 98.00 122 LEU A N 1
ATOM 1017 C CA . LEU A 1 122 ? -5.628 6.692 14.016 1.00 98.00 122 LEU A CA 1
ATOM 1018 C C . LEU A 1 122 ? -6.851 6.014 13.387 1.00 98.00 122 LEU A C 1
ATOM 1020 O O . LEU A 1 122 ? -7.824 5.734 14.084 1.00 98.00 122 LEU A O 1
ATOM 1024 N N . ILE A 1 123 ? -6.811 5.742 12.085 1.00 98.06 123 ILE A N 1
ATOM 1025 C CA . ILE A 1 123 ? -7.937 5.132 11.365 1.00 98.06 123 ILE A CA 1
ATOM 1026 C C . ILE A 1 123 ? -7.544 3.751 10.864 1.00 98.06 123 ILE A C 1
ATOM 1028 O O . ILE A 1 123 ? -6.537 3.593 10.187 1.00 98.06 123 ILE A O 1
ATOM 1032 N N . ILE A 1 124 ? -8.350 2.750 11.179 1.00 98.25 124 ILE A N 1
ATOM 1033 C CA . ILE A 1 124 ? -8.188 1.375 10.730 1.00 98.25 124 ILE A CA 1
ATOM 1034 C C . ILE A 1 124 ? -9.365 1.038 9.826 1.00 98.25 124 ILE A C 1
ATOM 1036 O O . ILE A 1 124 ? -10.518 1.220 10.215 1.00 98.25 124 ILE A O 1
ATOM 1040 N N . VAL A 1 125 ? -9.076 0.536 8.635 1.00 97.25 125 VAL A N 1
ATOM 1041 C CA . VAL A 1 125 ? -10.059 -0.107 7.765 1.00 97.25 125 VAL A CA 1
ATOM 1042 C C . VAL A 1 125 ? -9.829 -1.605 7.828 1.00 97.25 125 VAL A C 1
ATOM 1044 O O . VAL A 1 125 ? -8.712 -2.071 7.619 1.00 97.25 125 VAL A O 1
ATOM 1047 N N . SER A 1 126 ? -10.882 -2.342 8.142 1.00 96.88 126 SER A N 1
ATOM 1048 C CA . SER A 1 126 ? -10.879 -3.798 8.174 1.00 96.88 126 SER A CA 1
ATOM 1049 C C . SER A 1 126 ? -11.333 -4.354 6.826 1.00 96.88 126 SER A C 1
ATOM 1051 O O . SER A 1 126 ? -12.452 -4.047 6.410 1.00 96.88 126 SER A O 1
ATOM 1053 N N . ALA A 1 127 ? -10.485 -5.126 6.141 1.00 95.19 127 ALA A N 1
ATOM 1054 C CA . ALA A 1 127 ? -10.813 -5.689 4.828 1.00 95.19 127 ALA A CA 1
ATOM 1055 C C . ALA A 1 127 ? -9.966 -6.922 4.468 1.00 95.19 127 ALA A C 1
ATOM 1057 O O . ALA A 1 127 ? -8.738 -6.868 4.550 1.00 95.19 127 ALA A O 1
ATOM 1058 N N . ASP A 1 128 ? -10.631 -7.965 3.971 1.00 92.44 128 ASP A N 1
ATOM 1059 C CA . ASP A 1 128 ? -10.024 -9.121 3.303 1.00 92.44 128 ASP A CA 1
ATOM 1060 C C . ASP A 1 128 ? -10.260 -9.050 1.777 1.00 92.44 128 ASP A C 1
ATOM 1062 O O . ASP A 1 128 ? -10.959 -8.165 1.269 1.00 92.44 128 ASP A O 1
ATOM 1066 N N . PHE A 1 129 ? -9.607 -9.929 1.012 1.00 91.81 129 PHE A N 1
ATOM 1067 C CA . PHE A 1 129 ? -9.616 -9.901 -0.451 1.00 91.81 129 PHE A CA 1
ATOM 1068 C C . PHE A 1 129 ? -9.743 -11.313 -1.049 1.00 91.81 129 PHE A C 1
ATOM 1070 O O . PHE A 1 129 ? -9.263 -12.298 -0.506 1.00 91.81 129 PHE A O 1
ATOM 1077 N N . SER A 1 130 ? -10.359 -11.405 -2.226 1.00 84.62 130 SER A N 1
ATOM 1078 C CA . SER A 1 130 ? -10.395 -12.560 -3.134 1.00 84.62 130 SER A CA 1
ATOM 1079 C C . SER A 1 130 ? -10.723 -13.920 -2.492 1.00 84.62 130 SER A C 1
ATOM 1081 O O . SER A 1 130 ? -9.929 -14.864 -2.487 1.00 84.62 130 SER A O 1
ATOM 1083 N N . HIS A 1 131 ? -11.951 -14.064 -1.996 1.00 86.75 131 HIS A N 1
ATOM 1084 C CA . HIS A 1 131 ? -12.401 -15.307 -1.371 1.00 86.75 131 HIS A CA 1
ATOM 1085 C C . HIS A 1 131 ? -12.553 -16.449 -2.388 1.00 86.75 131 HIS A C 1
ATOM 1087 O O . HIS A 1 131 ? -13.309 -16.355 -3.354 1.00 86.75 131 HIS A O 1
ATOM 1093 N N . PHE A 1 132 ? -11.864 -17.565 -2.128 1.00 85.75 132 PHE A N 1
ATOM 1094 C CA . PHE A 1 132 ? -12.026 -18.846 -2.830 1.00 85.75 132 PHE A CA 1
ATOM 1095 C C . PHE A 1 132 ? -11.729 -18.839 -4.341 1.00 85.75 132 PHE A C 1
ATOM 1097 O O . PHE A 1 132 ? -12.193 -19.724 -5.073 1.00 85.75 132 PHE A O 1
ATOM 1104 N N . LEU A 1 133 ? -10.939 -17.871 -4.803 1.00 92.06 133 LEU A N 1
ATOM 1105 C CA . LEU A 1 133 ? -10.421 -17.820 -6.169 1.00 92.06 133 LEU A CA 1
ATOM 1106 C C . LEU A 1 133 ? -9.115 -18.617 -6.282 1.00 92.06 133 LEU A C 1
ATOM 1108 O O . LEU A 1 133 ? -8.353 -18.712 -5.318 1.00 92.06 133 LEU A O 1
ATOM 1112 N N . ASP A 1 134 ? -8.858 -19.197 -7.457 1.00 94.69 134 ASP A N 1
ATOM 1113 C CA . ASP A 1 134 ? -7.547 -19.783 -7.747 1.00 94.69 134 ASP A CA 1
ATOM 1114 C C . ASP A 1 134 ? -6.462 -18.700 -7.792 1.00 94.69 134 ASP A C 1
ATOM 1116 O O . ASP A 1 134 ? -6.762 -17.529 -8.041 1.00 94.69 134 ASP A O 1
ATOM 1120 N N . LEU A 1 135 ? -5.205 -19.090 -7.552 1.00 94.56 135 LEU A N 1
ATOM 1121 C CA . LEU A 1 135 ? -4.104 -18.141 -7.383 1.00 94.56 135 LEU A CA 1
ATOM 1122 C C . LEU A 1 135 ? -4.002 -17.133 -8.532 1.00 94.56 135 LEU A C 1
ATOM 1124 O O . LEU A 1 135 ? -3.841 -15.954 -8.248 1.00 94.56 135 LEU A O 1
ATOM 1128 N N . GLN A 1 136 ? -4.097 -17.565 -9.792 1.00 95.44 136 GLN A N 1
ATOM 1129 C CA . GLN A 1 136 ? -3.863 -16.686 -10.943 1.00 95.44 136 GLN A CA 1
ATOM 1130 C C . GLN A 1 136 ? -5.027 -15.711 -11.140 1.00 95.44 136 GLN A C 1
ATOM 1132 O O . GLN A 1 136 ? -4.810 -14.504 -11.245 1.00 95.44 136 GLN A O 1
ATOM 1137 N N . THR A 1 137 ? -6.267 -16.208 -11.083 1.00 95.31 137 THR A N 1
ATOM 1138 C CA . THR A 1 137 ? -7.465 -15.356 -11.167 1.00 95.31 137 THR A CA 1
ATOM 1139 C C . THR A 1 137 ? -7.489 -14.333 -10.036 1.00 95.31 137 THR A C 1
ATOM 1141 O O . THR A 1 137 ? -7.729 -13.142 -10.250 1.00 95.31 137 THR A O 1
ATOM 1144 N N . ALA A 1 138 ? -7.220 -14.789 -8.814 1.00 94.62 138 ALA A N 1
ATOM 1145 C CA . ALA A 1 138 ? -7.161 -13.920 -7.656 1.00 94.62 138 ALA A CA 1
ATOM 1146 C C . ALA A 1 138 ? -6.018 -12.913 -7.781 1.00 94.62 138 ALA A C 1
ATOM 1148 O O . ALA A 1 138 ? -6.169 -11.750 -7.413 1.00 94.62 138 ALA A O 1
ATOM 1149 N N . TYR A 1 139 ? -4.891 -13.351 -8.341 1.00 94.31 139 TYR A N 1
ATOM 1150 C CA . TYR A 1 139 ? -3.703 -12.539 -8.464 1.00 94.31 139 TYR A CA 1
ATOM 1151 C C . TYR A 1 139 ? -3.917 -11.311 -9.348 1.00 94.31 139 TYR A C 1
ATOM 1153 O O . TYR A 1 139 ? -3.545 -10.201 -8.959 1.00 94.31 139 TYR A O 1
ATOM 1161 N N . GLU A 1 140 ? -4.538 -11.513 -10.509 1.00 94.69 140 GLU A N 1
ATOM 1162 C CA . GLU A 1 140 ? -4.866 -10.445 -11.453 1.00 94.69 140 GLU A CA 1
ATOM 1163 C C . GLU A 1 140 ? -5.924 -9.502 -10.870 1.00 94.69 140 GLU A C 1
ATOM 1165 O O . GLU A 1 140 ? -5.782 -8.276 -10.934 1.00 94.69 140 GLU A O 1
ATOM 1170 N N . ALA A 1 141 ? -6.964 -10.070 -10.251 1.00 95.75 141 ALA A N 1
ATOM 1171 C CA . ALA A 1 141 ? -8.050 -9.297 -9.667 1.00 95.75 141 ALA A CA 1
ATOM 1172 C C . ALA A 1 141 ? -7.575 -8.419 -8.499 1.00 95.75 141 ALA A C 1
ATOM 1174 O O . ALA A 1 141 ? -7.957 -7.255 -8.423 1.00 95.75 141 ALA A O 1
ATOM 1175 N N . GLU A 1 142 ? -6.701 -8.932 -7.633 1.00 96.31 142 GLU A N 1
ATOM 1176 C CA . GLU A 1 142 ? -6.115 -8.187 -6.513 1.00 96.31 142 GLU A CA 1
ATOM 1177 C C . GLU A 1 142 ? -5.236 -7.026 -6.957 1.00 96.31 142 GLU A C 1
ATOM 1179 O O . GLU A 1 142 ? -5.361 -5.938 -6.403 1.00 96.31 142 GLU A O 1
ATOM 1184 N N . ASN A 1 143 ? -4.371 -7.228 -7.956 1.00 96.25 143 ASN A N 1
ATOM 1185 C CA . ASN A 1 143 ? -3.526 -6.151 -8.482 1.00 96.25 143 ASN A CA 1
ATOM 1186 C C . ASN A 1 143 ? -4.398 -5.012 -9.038 1.00 96.25 143 ASN A C 1
ATOM 1188 O O . ASN A 1 143 ? -4.144 -3.831 -8.789 1.00 96.25 143 ASN A O 1
ATOM 1192 N N . CYS A 1 144 ? -5.470 -5.361 -9.752 1.00 96.12 144 CYS A N 1
ATOM 1193 C CA . CYS A 1 144 ? -6.438 -4.387 -10.244 1.00 96.12 144 CYS A CA 1
ATOM 1194 C C . CYS A 1 144 ? -7.210 -3.708 -9.098 1.00 96.12 144 CYS A C 1
ATOM 1196 O O . CYS A 1 144 ? -7.331 -2.481 -9.081 1.00 96.12 144 CYS A O 1
ATOM 1198 N N . ALA A 1 145 ? -7.682 -4.474 -8.111 1.00 96.25 145 ALA A N 1
ATOM 1199 C CA . ALA A 1 145 ? -8.422 -3.961 -6.962 1.00 96.25 145 ALA A CA 1
ATOM 1200 C C . ALA A 1 145 ? -7.573 -3.019 -6.094 1.00 96.25 145 ALA A C 1
ATOM 1202 O O . ALA A 1 145 ? -8.063 -1.968 -5.683 1.00 96.25 145 ALA A O 1
ATOM 1203 N N . ALA A 1 146 ? -6.296 -3.344 -5.867 1.00 96.56 146 ALA A N 1
ATOM 1204 C CA . ALA A 1 146 ? -5.359 -2.491 -5.141 1.00 96.56 146 ALA A CA 1
ATOM 1205 C C . ALA A 1 146 ? -5.248 -1.112 -5.803 1.00 96.56 146 ALA A C 1
ATOM 1207 O O . ALA A 1 146 ? -5.438 -0.089 -5.145 1.00 96.56 146 ALA A O 1
ATOM 1208 N N . ASN A 1 147 ? -5.025 -1.084 -7.120 1.00 96.44 147 ASN A N 1
ATOM 1209 C CA . ASN A 1 147 ? -4.946 0.157 -7.888 1.00 96.44 147 ASN A CA 1
ATOM 1210 C C . ASN A 1 147 ? -6.285 0.920 -7.899 1.00 96.44 147 ASN A C 1
ATOM 1212 O O . ASN A 1 147 ? -6.301 2.142 -7.733 1.00 96.44 147 ASN A O 1
ATOM 1216 N N . ALA A 1 148 ? -7.417 0.216 -8.011 1.00 95.56 148 ALA A N 1
ATOM 1217 C CA . ALA A 1 148 ? -8.748 0.823 -7.970 1.00 95.56 148 ALA A CA 1
ATOM 1218 C C . ALA A 1 148 ? -9.036 1.517 -6.630 1.00 95.56 148 ALA A C 1
ATOM 1220 O O . ALA A 1 148 ? -9.534 2.645 -6.615 1.00 95.56 148 ALA A O 1
ATOM 1221 N N . ILE A 1 149 ? -8.699 0.859 -5.516 1.00 94.56 149 ILE A N 1
ATOM 1222 C CA . ILE A 1 149 ? -8.851 1.393 -4.157 1.00 94.56 149 ILE A CA 1
ATOM 1223 C C . ILE A 1 149 ? -7.973 2.627 -3.973 1.00 94.56 149 ILE A C 1
ATOM 1225 O O . ILE A 1 149 ? -8.452 3.663 -3.518 1.00 94.56 149 ILE A O 1
ATOM 1229 N N . ILE A 1 150 ? -6.700 2.531 -4.359 1.00 94.50 150 ILE A N 1
ATOM 1230 C CA . ILE A 1 150 ? -5.727 3.615 -4.215 1.00 94.50 150 ILE A CA 1
ATOM 1231 C C . ILE A 1 150 ? -6.182 4.888 -4.951 1.00 94.50 150 ILE A C 1
ATOM 1233 O O . ILE A 1 150 ? -6.030 5.994 -4.428 1.00 94.50 150 ILE A O 1
ATOM 1237 N N . HIS A 1 151 ? -6.785 4.736 -6.132 1.00 94.06 151 HIS A N 1
ATOM 1238 C CA . HIS A 1 151 ? -7.319 5.846 -6.922 1.00 94.06 151 HIS A CA 1
ATOM 1239 C C . HIS A 1 151 ? -8.752 6.259 -6.568 1.00 94.06 151 HIS A C 1
ATOM 1241 O O . HIS A 1 151 ? -9.259 7.208 -7.173 1.00 94.06 151 HIS A O 1
ATOM 1247 N N . ASN A 1 152 ? -9.407 5.579 -5.620 1.00 91.88 152 ASN A N 1
ATOM 1248 C CA . ASN A 1 152 ? -10.833 5.743 -5.330 1.00 91.88 152 ASN A CA 1
ATOM 1249 C C . ASN A 1 152 ? -11.679 5.733 -6.620 1.00 91.88 152 ASN A C 1
ATOM 1251 O O . ASN A 1 152 ? -12.407 6.684 -6.934 1.00 91.88 152 ASN A O 1
ATOM 1255 N N . ALA A 1 153 ? -11.483 4.694 -7.434 1.00 91.69 153 ALA A N 1
ATOM 1256 C CA . ALA A 1 153 ? -12.041 4.610 -8.774 1.00 91.69 153 ALA A CA 1
ATOM 1257 C C . ALA A 1 153 ? -13.576 4.702 -8.761 1.00 91.69 153 ALA A C 1
ATOM 1259 O O . ALA A 1 153 ? -14.252 3.980 -8.031 1.00 91.69 153 ALA A O 1
ATOM 1260 N N . SER A 1 154 ? -14.132 5.590 -9.591 1.00 89.12 154 SER A N 1
ATOM 1261 C CA . SER A 1 154 ? -15.578 5.820 -9.657 1.00 89.12 154 SER A CA 1
ATOM 1262 C C . SER A 1 154 ? -16.055 6.020 -11.108 1.00 89.12 154 SER A C 1
ATOM 1264 O O . SER A 1 154 ? -15.620 6.990 -11.751 1.00 89.12 154 SER A O 1
ATOM 1266 N N . PRO A 1 155 ? -16.948 5.148 -11.629 1.00 90.69 155 PRO A N 1
ATOM 1267 C CA . PRO A 1 155 ? -17.466 3.939 -10.971 1.00 90.69 155 PRO A CA 1
ATOM 1268 C C . PRO A 1 155 ? -16.350 2.911 -10.692 1.00 90.69 155 PRO A C 1
ATOM 1270 O O . PRO A 1 155 ? -15.334 2.927 -11.395 1.00 90.69 155 PRO A O 1
ATOM 1273 N N . PRO A 1 156 ? -16.508 2.053 -9.671 1.00 90.75 156 PRO A N 1
ATOM 1274 C CA . PRO A 1 156 ? -15.520 1.026 -9.372 1.00 90.75 156 PRO A CA 1
ATOM 1275 C C . PRO A 1 156 ? -15.453 -0.004 -10.520 1.00 90.75 156 PRO A C 1
ATOM 1277 O O . PRO A 1 156 ? -16.499 -0.404 -11.044 1.00 90.75 156 PRO A O 1
ATOM 1280 N N . PRO A 1 157 ? -14.251 -0.413 -10.968 1.00 93.12 157 PRO A N 1
ATOM 1281 C CA . PRO A 1 157 ? -14.103 -1.438 -11.997 1.00 93.12 157 PRO A CA 1
ATOM 1282 C C . PRO A 1 157 ? -14.457 -2.821 -11.441 1.00 93.12 157 PRO A C 1
ATOM 1284 O O . PRO A 1 157 ? -14.244 -3.087 -10.267 1.00 93.12 157 PRO A O 1
ATOM 1287 N N . LYS A 1 158 ? -14.896 -3.752 -12.298 1.00 93.44 158 LYS A N 1
ATOM 1288 C CA . LYS A 1 158 ? -15.337 -5.108 -11.898 1.00 93.44 158 LYS A CA 1
ATOM 1289 C C . LYS A 1 158 ? -14.340 -5.866 -11.007 1.00 93.44 158 LYS A C 1
ATOM 1291 O O . LYS A 1 158 ? -14.731 -6.688 -10.191 1.00 93.44 158 LYS A O 1
ATOM 1296 N N . CYS A 1 159 ? -13.042 -5.608 -11.146 1.00 92.81 159 CYS A N 1
ATOM 1297 C CA . CYS A 1 159 ? -12.046 -6.266 -10.307 1.00 92.81 159 CYS A CA 1
ATOM 1298 C C . CYS A 1 159 ? -12.188 -5.942 -8.812 1.00 92.81 159 CYS A C 1
ATOM 1300 O O . CYS A 1 159 ? -11.719 -6.728 -8.001 1.00 92.81 159 CYS A O 1
ATOM 1302 N N . THR A 1 160 ? -12.860 -4.853 -8.421 1.00 92.75 160 THR A N 1
ATOM 1303 C CA . THR A 1 160 ? -13.131 -4.561 -7.005 1.00 92.75 160 THR A CA 1
ATOM 1304 C C . THR A 1 160 ? -14.185 -5.473 -6.387 1.00 92.75 160 THR A C 1
ATOM 1306 O O . THR A 1 160 ? -14.331 -5.455 -5.171 1.00 92.75 160 THR A O 1
ATOM 1309 N N . ASP A 1 161 ? -14.889 -6.289 -7.178 1.00 92.25 161 ASP A N 1
ATOM 1310 C CA . ASP A 1 161 ? -15.859 -7.266 -6.665 1.00 92.25 161 ASP A CA 1
ATOM 1311 C C . ASP A 1 161 ? -15.191 -8.335 -5.782 1.00 92.25 161 ASP A C 1
ATOM 1313 O O . ASP A 1 161 ? -15.866 -9.014 -5.014 1.00 92.25 161 ASP A O 1
ATOM 1317 N N . VAL A 1 162 ? -13.862 -8.486 -5.877 1.00 92.25 162 VAL A N 1
ATOM 1318 C CA . VAL A 1 162 ? -13.085 -9.388 -5.013 1.00 92.25 162 VAL A CA 1
ATOM 1319 C C . VAL A 1 162 ? -12.740 -8.775 -3.660 1.00 92.25 162 VAL A C 1
ATOM 1321 O O . VAL A 1 162 ? -12.177 -9.464 -2.821 1.00 92.25 162 VAL A O 1
ATOM 1324 N N . VAL A 1 163 ? -12.987 -7.484 -3.454 1.00 90.75 163 VAL A N 1
ATOM 1325 C CA . VAL A 1 163 ? -12.722 -6.820 -2.177 1.00 90.75 163 VAL A CA 1
ATOM 1326 C C . VAL A 1 163 ? -13.899 -7.099 -1.268 1.00 90.75 163 VAL A C 1
ATOM 1328 O O . VAL A 1 163 ? -15.023 -6.684 -1.578 1.00 90.75 163 VAL A O 1
ATOM 1331 N N . ASP A 1 164 ? -13.643 -7.737 -0.130 1.00 84.00 164 ASP A N 1
ATOM 1332 C CA . ASP A 1 164 ? -14.695 -7.925 0.851 1.00 84.00 164 ASP A CA 1
ATOM 1333 C C . ASP A 1 164 ? -15.172 -6.551 1.311 1.00 84.00 164 ASP A C 1
ATOM 1335 O O . ASP A 1 164 ? -14.426 -5.725 1.844 1.00 84.00 164 ASP A O 1
ATOM 1339 N N . HIS A 1 165 ? -16.446 -6.293 1.029 1.00 81.50 165 HIS A N 1
ATOM 1340 C CA . HIS A 1 165 ? -17.132 -5.082 1.440 1.00 81.50 165 HIS A CA 1
ATOM 1341 C C . HIS A 1 165 ? -16.454 -3.786 0.962 1.00 81.50 165 HIS A C 1
ATOM 1343 O O . HIS A 1 165 ? -16.161 -2.891 1.762 1.00 81.50 165 HIS A O 1
ATOM 1349 N N . HIS A 1 166 ? -16.276 -3.657 -0.361 1.00 85.19 166 HIS A N 1
ATOM 1350 C CA . HIS A 1 166 ? -15.719 -2.466 -1.030 1.00 85.19 166 HIS A CA 1
ATOM 1351 C C . HIS A 1 166 ? -16.322 -1.125 -0.547 1.00 85.19 166 HIS A C 1
ATOM 1353 O O . HIS A 1 166 ? -15.628 -0.106 -0.493 1.00 85.19 166 HIS A O 1
ATOM 1359 N N . ASP A 1 167 ? -17.590 -1.128 -0.120 1.00 85.31 167 ASP A N 1
ATOM 1360 C CA . ASP A 1 167 ? -18.293 0.014 0.478 1.00 85.31 167 ASP A CA 1
ATOM 1361 C C . ASP A 1 167 ? -17.546 0.635 1.668 1.00 85.31 167 ASP A C 1
ATOM 1363 O O . ASP A 1 167 ? -17.667 1.836 1.924 1.00 85.31 167 ASP A O 1
ATOM 1367 N N . THR A 1 168 ? -16.755 -0.154 2.398 1.00 90.19 168 THR A N 1
ATOM 1368 C CA . THR A 1 168 ? -15.935 0.317 3.523 1.00 90.19 168 THR A CA 1
ATOM 1369 C C . THR A 1 168 ? -14.915 1.357 3.056 1.00 90.19 168 THR A C 1
ATOM 1371 O O . THR A 1 168 ? -14.736 2.384 3.713 1.00 90.19 168 THR A O 1
ATOM 1374 N N . PHE A 1 169 ? -14.309 1.158 1.879 1.00 91.12 169 PHE A N 1
ATOM 1375 C CA . PHE A 1 169 ? -13.372 2.113 1.281 1.00 91.12 169 PHE A CA 1
ATOM 1376 C C . PHE A 1 169 ? -14.089 3.366 0.772 1.00 91.12 169 PHE A C 1
ATOM 1378 O O . PHE A 1 169 ? -13.623 4.480 1.011 1.00 91.12 169 PHE A O 1
ATOM 1385 N N . MET A 1 170 ? -15.268 3.220 0.163 1.00 85.88 170 MET A N 1
ATOM 1386 C CA . MET A 1 170 ? -16.087 4.372 -0.241 1.00 85.88 170 MET A CA 1
ATOM 1387 C C . MET A 1 170 ? -16.464 5.236 0.970 1.00 85.88 170 MET A C 1
ATOM 1389 O O . MET A 1 170 ? -16.402 6.470 0.933 1.00 85.88 170 MET A O 1
ATOM 1393 N N . ARG A 1 171 ? -16.800 4.583 2.085 1.00 89.31 171 ARG A N 1
ATOM 1394 C CA . ARG A 1 171 ? -17.143 5.246 3.342 1.00 89.31 171 ARG A CA 1
ATOM 1395 C C . ARG A 1 171 ? -15.940 5.871 4.036 1.00 89.31 171 ARG A C 1
ATOM 1397 O O . ARG A 1 171 ? -16.108 6.958 4.589 1.00 89.31 171 ARG A O 1
ATOM 1404 N N . LEU A 1 172 ? -14.743 5.287 3.939 1.00 92.19 172 LEU A N 1
ATOM 1405 C CA . LEU A 1 172 ? -13.501 5.907 4.420 1.00 92.19 172 LEU A CA 1
ATOM 1406 C C . LEU A 1 172 ? -13.341 7.330 3.858 1.00 92.19 172 LEU A C 1
ATOM 1408 O O . LEU A 1 172 ? -13.154 8.269 4.626 1.00 92.19 172 LEU A O 1
ATOM 1412 N N . TYR A 1 173 ? -13.477 7.533 2.545 1.00 88.12 173 TYR A N 1
ATOM 1413 C CA . TYR A 1 173 ? -13.317 8.874 1.961 1.00 88.12 173 TYR A CA 1
ATOM 1414 C C . TYR A 1 173 ? -14.400 9.865 2.409 1.00 88.12 173 TYR A C 1
ATOM 1416 O O . TYR A 1 173 ? -14.137 11.062 2.511 1.00 88.12 173 TYR A O 1
ATOM 1424 N N . SER A 1 174 ? -15.609 9.387 2.718 1.00 88.50 174 SER A N 1
ATOM 1425 C CA . SER A 1 174 ? -16.676 10.231 3.275 1.00 88.50 174 SER A CA 1
ATOM 1426 C C . SER A 1 174 ? -16.453 10.598 4.750 1.00 88.50 174 SER A C 1
ATOM 1428 O O . SER A 1 174 ? -16.862 11.683 5.181 1.00 88.50 174 SER A O 1
ATOM 1430 N N . PHE A 1 175 ? -15.785 9.701 5.486 1.00 91.50 175 PHE A N 1
ATOM 1431 C CA . PHE A 1 175 ? -15.456 9.814 6.905 1.00 91.50 175 PHE A CA 1
ATOM 1432 C C . PHE A 1 175 ? -14.368 10.855 7.164 1.00 91.50 175 PHE A C 1
ATOM 1434 O O . PHE A 1 175 ? -14.393 11.563 8.170 1.00 91.50 175 PHE A O 1
ATOM 1441 N N . LEU A 1 176 ? -13.413 10.968 6.246 1.00 92.31 176 LEU A N 1
ATOM 1442 C CA . LEU A 1 176 ? -12.275 11.864 6.386 1.00 92.31 176 LEU A CA 1
ATOM 1443 C C . LEU A 1 176 ? -12.671 13.340 6.184 1.00 92.31 176 LEU A C 1
ATOM 1445 O O . LEU A 1 176 ? -13.611 13.640 5.439 1.00 92.31 176 LEU A O 1
ATOM 1449 N N . PRO A 1 177 ? -11.963 14.294 6.825 1.00 89.88 177 PRO A N 1
ATOM 1450 C CA . PRO A 1 177 ? -12.199 15.714 6.586 1.00 89.88 177 PRO A CA 1
ATOM 1451 C C . PRO A 1 177 ? -12.019 16.039 5.100 1.00 89.88 177 PRO A C 1
ATOM 1453 O O . PRO A 1 177 ? -11.069 15.573 4.484 1.00 89.88 177 PRO A O 1
ATOM 1456 N N . SER A 1 178 ? -12.844 16.920 4.528 1.00 86.06 178 SER A N 1
ATOM 1457 C CA . SER A 1 178 ? -12.702 17.319 3.113 1.00 86.06 178 SER A CA 1
ATOM 1458 C C . SER A 1 178 ? -11.400 18.065 2.806 1.00 86.06 178 SER A C 1
ATOM 1460 O O . SER A 1 178 ? -11.048 18.244 1.647 1.00 86.06 178 SER A O 1
ATOM 1462 N N . THR A 1 179 ? -10.710 18.546 3.842 1.00 81.56 179 THR A N 1
ATOM 1463 C CA . THR A 1 179 ? -9.387 19.173 3.753 1.00 81.56 179 THR A CA 1
ATOM 1464 C C . THR A 1 179 ? -8.243 18.171 3.886 1.00 81.56 179 THR A C 1
ATOM 1466 O O . THR A 1 179 ? -7.093 18.539 3.654 1.00 81.56 179 THR A O 1
ATOM 1469 N N . ALA A 1 180 ? -8.528 16.927 4.278 1.00 80.88 180 ALA A N 1
ATOM 1470 C CA . ALA A 1 180 ? -7.552 15.856 4.251 1.00 80.88 180 ALA A CA 1
ATOM 1471 C C . ALA A 1 180 ? -7.471 15.312 2.822 1.00 80.88 180 ALA A C 1
ATOM 1473 O O . ALA A 1 180 ? -8.485 14.961 2.224 1.00 80.88 180 ALA A O 1
ATOM 1474 N N . LEU A 1 181 ? -6.252 15.224 2.299 1.00 81.19 181 LEU A N 1
ATOM 1475 C CA . LEU A 1 181 ? -5.940 14.523 1.057 1.00 81.19 181 LEU A CA 1
ATOM 1476 C C . LEU A 1 181 ? -5.199 13.238 1.444 1.00 81.19 181 LEU A C 1
ATOM 1478 O O . LEU A 1 181 ? -3.968 13.227 1.487 1.00 81.19 181 LEU A O 1
ATOM 1482 N N . PRO A 1 182 ? -5.921 12.196 1.889 1.00 86.06 182 PRO A N 1
ATOM 1483 C CA . PRO A 1 182 ? -5.313 10.924 2.234 1.00 86.06 182 PRO A CA 1
ATOM 1484 C C . PRO A 1 182 ? -4.827 10.201 0.975 1.00 86.06 182 PRO A C 1
ATOM 1486 O O . PRO A 1 182 ? -5.476 10.212 -0.069 1.00 86.06 182 PRO A O 1
ATOM 1489 N N . VAL A 1 183 ? -3.715 9.500 1.115 1.00 92.12 183 VAL A N 1
ATOM 1490 C CA . VAL A 1 183 ? -3.119 8.645 0.094 1.00 92.12 183 VAL A CA 1
ATOM 1491 C C . VAL A 1 183 ? -3.007 7.257 0.706 1.00 92.12 183 VAL A C 1
ATOM 1493 O O . VAL A 1 183 ? -2.352 7.079 1.732 1.00 92.12 183 VAL A O 1
ATOM 1496 N N . LEU A 1 184 ? -3.663 6.270 0.098 1.00 95.94 184 LEU A N 1
ATOM 1497 C CA . LEU A 1 184 ? -3.435 4.869 0.439 1.00 95.94 184 LEU A CA 1
ATOM 1498 C C . LEU A 1 184 ? -2.155 4.408 -0.250 1.00 95.94 184 LEU A C 1
ATOM 1500 O O . LEU A 1 184 ? -2.063 4.482 -1.469 1.00 95.94 184 LEU A O 1
ATOM 1504 N N . GLN A 1 185 ? -1.168 3.943 0.507 1.00 97.12 185 GLN A N 1
ATOM 1505 C CA . GLN A 1 185 ? 0.037 3.318 -0.033 1.00 97.12 185 GLN A CA 1
ATOM 1506 C C . GLN A 1 185 ? -0.051 1.811 0.176 1.00 97.12 185 GLN A C 1
ATOM 1508 O O . GLN A 1 185 ? -0.087 1.358 1.319 1.00 97.12 185 GLN A O 1
ATOM 1513 N N . TRP A 1 186 ? -0.058 1.042 -0.910 1.00 97.94 186 TRP A N 1
ATOM 1514 C CA . TRP A 1 186 ? -0.009 -0.414 -0.837 1.00 97.94 186 TRP A CA 1
ATOM 1515 C C . TRP A 1 186 ? 1.367 -0.867 -0.347 1.00 97.94 186 TRP A C 1
ATOM 1517 O O . TRP A 1 186 ? 2.382 -0.475 -0.919 1.00 97.94 186 TRP A O 1
ATOM 1527 N N . VAL A 1 187 ? 1.403 -1.649 0.735 1.00 97.38 187 VAL A N 1
ATOM 1528 C CA . VAL A 1 187 ? 2.663 -2.088 1.358 1.00 97.38 187 VAL A CA 1
ATOM 1529 C C . VAL A 1 187 ? 2.751 -3.587 1.581 1.00 97.38 187 VAL A C 1
ATOM 1531 O O . VAL A 1 187 ? 3.860 -4.084 1.752 1.00 97.38 187 VAL A O 1
ATOM 1534 N N . GLY A 1 188 ? 1.638 -4.321 1.574 1.00 96.00 188 GLY A N 1
ATOM 1535 C CA . GLY A 1 188 ? 1.648 -5.755 1.839 1.00 96.00 188 GLY A CA 1
ATOM 1536 C C . GLY A 1 188 ? 0.628 -6.528 1.019 1.00 96.00 188 GLY A C 1
ATOM 1537 O O . GLY A 1 188 ? -0.446 -6.029 0.678 1.00 96.00 188 GLY A O 1
ATOM 1538 N N . ARG A 1 189 ? 0.993 -7.773 0.713 1.00 95.56 189 ARG A N 1
ATOM 1539 C CA . ARG A 1 189 ? 0.153 -8.751 0.029 1.00 95.56 189 ARG A CA 1
ATOM 1540 C C . ARG A 1 189 ? 0.554 -10.153 0.449 1.00 95.56 189 ARG A C 1
ATOM 1542 O O . ARG A 1 189 ? 1.702 -10.523 0.219 1.00 95.56 189 ARG A O 1
ATOM 1549 N N . THR A 1 190 ? -0.387 -10.936 0.950 1.00 95.00 190 THR A N 1
ATOM 1550 C CA . THR A 1 190 ? -0.195 -12.368 1.200 1.00 95.00 190 THR A CA 1
ATOM 1551 C C . THR A 1 190 ? -1.494 -13.133 0.953 1.00 95.00 190 THR A C 1
ATOM 1553 O O . THR A 1 190 ? -2.518 -12.521 0.638 1.00 95.00 190 THR A O 1
ATOM 1556 N N . ARG A 1 191 ? -1.466 -14.463 1.055 1.00 94.31 191 ARG A N 1
ATOM 1557 C CA . ARG A 1 191 ? -2.665 -15.306 0.984 1.00 94.31 191 ARG A CA 1
ATOM 1558 C C . ARG A 1 191 ? -2.599 -16.442 1.994 1.00 94.31 191 ARG A C 1
ATOM 1560 O O . ARG A 1 191 ? -1.519 -16.944 2.310 1.00 94.31 191 ARG A O 1
ATOM 1567 N N . SER A 1 192 ? -3.769 -16.902 2.428 1.00 93.88 192 SER A N 1
ATOM 1568 C CA . SER A 1 192 ? -3.872 -18.160 3.164 1.00 93.88 192 SER A CA 1
ATOM 1569 C C . SER A 1 192 ? -3.499 -19.356 2.266 1.00 93.88 192 SER A C 1
ATOM 1571 O O . SER A 1 192 ? -3.580 -19.258 1.035 1.00 93.88 192 SER A O 1
ATOM 1573 N N . PRO A 1 193 ? -3.040 -20.479 2.848 1.00 91.31 193 PRO A N 1
ATOM 1574 C CA . PRO A 1 193 ? -2.583 -21.630 2.075 1.00 91.31 193 PRO A CA 1
ATOM 1575 C C . PRO A 1 193 ? -3.708 -22.318 1.286 1.00 91.31 193 PRO A C 1
ATOM 1577 O O . PRO A 1 193 ? -4.886 -22.250 1.638 1.00 91.31 193 PRO A O 1
ATOM 1580 N N . GLY A 1 194 ? -3.304 -23.061 0.252 1.00 91.31 194 GLY A N 1
ATOM 1581 C CA . GLY A 1 194 ? -4.171 -23.899 -0.575 1.00 91.31 194 GLY A CA 1
ATOM 1582 C C . GLY A 1 194 ? -4.597 -23.260 -1.900 1.00 91.31 194 GLY A C 1
ATOM 1583 O O . GLY A 1 194 ? -4.565 -22.044 -2.082 1.00 91.31 194 GLY A O 1
ATOM 1584 N N . ALA A 1 195 ? -5.044 -24.108 -2.829 1.00 88.69 195 ALA A N 1
ATOM 1585 C CA . ALA A 1 195 ? -5.427 -23.724 -4.194 1.00 88.69 195 ALA A CA 1
ATOM 1586 C C . ALA A 1 195 ? -6.566 -22.690 -4.300 1.00 88.69 195 ALA A C 1
ATOM 1588 O O . ALA A 1 195 ? -6.776 -22.129 -5.370 1.00 88.69 195 ALA A O 1
ATOM 1589 N N . LYS A 1 196 ? -7.319 -22.465 -3.217 1.00 89.19 196 LYS A N 1
ATOM 1590 C CA . LYS A 1 196 ? -8.406 -21.477 -3.116 1.00 89.19 196 LYS A CA 1
ATOM 1591 C C . LYS A 1 196 ? -8.301 -20.658 -1.829 1.00 89.19 196 LYS A C 1
ATOM 1593 O O . LYS A 1 196 ? -9.293 -20.465 -1.126 1.00 89.19 196 LYS A O 1
ATOM 1598 N N . GLY A 1 197 ? -7.079 -20.250 -1.489 1.00 88.25 197 GLY A N 1
ATOM 1599 C CA . GLY A 1 197 ? -6.818 -19.384 -0.343 1.00 88.25 197 GLY A CA 1
ATOM 1600 C C . GLY A 1 197 ? -7.511 -18.025 -0.463 1.00 88.25 197 GLY A C 1
ATOM 1601 O O . GLY A 1 197 ? -7.925 -17.615 -1.547 1.00 88.25 197 GLY A O 1
ATOM 1602 N N . VAL A 1 198 ? -7.605 -17.323 0.656 1.00 92.75 198 VAL A N 1
ATOM 1603 C CA . VAL A 1 198 ? -8.092 -15.944 0.770 1.00 92.75 198 VAL A CA 1
ATOM 1604 C C . VAL A 1 198 ? -6.901 -15.003 0.638 1.00 92.75 198 VAL A C 1
ATOM 1606 O O . VAL A 1 198 ? -5.826 -15.290 1.164 1.00 92.75 198 VAL A O 1
ATOM 1609 N N . GLY A 1 199 ? -7.077 -13.906 -0.085 1.00 94.50 199 GLY A N 1
ATOM 1610 C CA . GLY A 1 199 ? -6.090 -12.851 -0.226 1.00 94.50 199 GLY A CA 1
ATOM 1611 C C . GLY A 1 199 ? -6.153 -11.796 0.864 1.00 94.50 199 GLY A C 1
ATOM 1612 O O . GLY A 1 199 ? -7.211 -11.443 1.375 1.00 94.50 199 GLY A O 1
ATOM 1613 N N . TYR A 1 200 ? -4.996 -11.232 1.182 1.00 95.75 200 TYR A N 1
ATOM 1614 C CA . TYR A 1 200 ? -4.870 -10.155 2.153 1.00 95.75 200 TYR A CA 1
ATOM 1615 C C . TYR A 1 200 ? -3.988 -9.072 1.564 1.00 95.75 200 TYR A C 1
ATOM 1617 O O . TYR A 1 200 ? -2.807 -9.304 1.298 1.00 95.75 200 TYR A O 1
ATOM 1625 N N . LEU A 1 201 ? -4.553 -7.883 1.375 1.00 96.94 201 LEU A N 1
ATOM 1626 C CA . LEU A 1 201 ? -3.811 -6.689 0.995 1.00 96.94 201 LEU A CA 1
ATOM 1627 C C . LEU A 1 201 ? -3.779 -5.731 2.176 1.00 96.94 201 LEU A C 1
ATOM 1629 O O . LEU A 1 201 ? -4.750 -5.615 2.923 1.00 96.94 201 LEU A O 1
ATOM 1633 N N . SER A 1 202 ? -2.674 -5.015 2.332 1.00 97.00 202 SER A N 1
ATOM 1634 C CA . SER A 1 202 ? -2.540 -4.030 3.394 1.00 97.00 202 SER A CA 1
ATOM 1635 C C . SER A 1 202 ? -1.977 -2.715 2.891 1.00 97.00 202 SER A C 1
ATOM 1637 O O . SER A 1 202 ? -1.098 -2.655 2.023 1.00 97.00 202 SER A O 1
ATOM 1639 N N . PHE A 1 203 ? -2.506 -1.636 3.456 1.00 98.19 203 PHE A N 1
ATOM 1640 C CA . PHE A 1 203 ? -2.213 -0.282 3.017 1.00 98.19 203 PHE A CA 1
ATOM 1641 C C . PHE A 1 203 ? -1.907 0.610 4.212 1.00 98.19 203 PHE A C 1
ATOM 1643 O O . PHE A 1 203 ? -2.454 0.432 5.302 1.00 98.19 203 PHE A O 1
ATOM 1650 N N . LEU A 1 204 ? -1.071 1.613 3.982 1.00 98.31 204 LEU A N 1
ATOM 1651 C CA . LEU A 1 204 ? -0.878 2.734 4.891 1.00 98.31 204 LEU A CA 1
ATOM 1652 C C . LEU A 1 204 ? -1.789 3.881 4.460 1.00 98.31 204 LEU A C 1
ATOM 1654 O O . LEU A 1 204 ? -1.772 4.270 3.294 1.00 98.31 204 LEU A O 1
ATOM 1658 N N . LEU A 1 205 ? -2.542 4.460 5.393 1.00 97.31 205 LEU A N 1
ATOM 1659 C CA . LEU A 1 205 ? -3.265 5.710 5.169 1.00 97.31 205 LEU A CA 1
ATOM 1660 C C . LEU A 1 205 ? -2.327 6.872 5.497 1.00 97.31 205 LEU A C 1
ATOM 1662 O O . LEU A 1 205 ? -2.100 7.182 6.668 1.00 97.31 205 LEU A O 1
ATOM 1666 N N . ARG A 1 206 ? -1.758 7.500 4.471 1.00 94.44 206 ARG A N 1
ATOM 1667 C CA . ARG A 1 206 ? -0.778 8.585 4.601 1.00 94.44 206 ARG A CA 1
ATOM 1668 C C . ARG A 1 206 ? -1.384 9.929 4.220 1.00 94.44 206 ARG A C 1
ATOM 1670 O O . ARG A 1 206 ? -2.414 9.992 3.555 1.00 94.44 206 ARG A O 1
ATOM 1677 N N . GLN A 1 207 ? -0.764 11.015 4.656 1.00 90.62 207 GLN A N 1
ATOM 1678 C CA . GLN A 1 207 ? -1.047 12.337 4.106 1.00 90.62 207 GLN A CA 1
ATOM 1679 C C . GLN A 1 207 ? -0.409 12.461 2.716 1.00 90.62 207 GLN A C 1
ATOM 1681 O O . GLN A 1 207 ? 0.696 11.968 2.503 1.00 90.62 207 GLN A O 1
ATOM 1686 N N . GLU A 1 208 ? -1.091 13.116 1.773 1.00 86.62 208 GLU A N 1
ATOM 1687 C CA . GLU A 1 208 ? -0.524 13.387 0.450 1.00 86.62 208 GLU A CA 1
ATOM 1688 C C . GLU A 1 208 ? 0.814 14.126 0.553 1.00 86.62 208 GLU A C 1
ATOM 1690 O O . GLU A 1 208 ? 0.967 15.101 1.298 1.00 86.62 208 GLU A O 1
ATOM 1695 N N . HIS A 1 209 ? 1.785 13.659 -0.230 1.00 82.81 209 HIS A N 1
ATOM 1696 C CA . HIS A 1 209 ? 3.093 14.277 -0.303 1.00 82.81 209 HIS A CA 1
ATOM 1697 C C . HIS A 1 209 ? 3.093 15.470 -1.264 1.00 82.81 209 HIS A C 1
ATOM 1699 O O . HIS A 1 209 ? 2.770 15.336 -2.444 1.00 82.81 209 HIS A O 1
ATOM 1705 N N . ILE A 1 210 ? 3.534 16.630 -0.773 1.00 77.81 210 ILE A N 1
ATOM 1706 C CA . ILE A 1 210 ? 3.691 17.849 -1.572 1.00 77.81 210 ILE A CA 1
ATOM 1707 C C . ILE A 1 210 ? 5.181 18.189 -1.651 1.00 77.81 210 ILE A C 1
ATOM 1709 O O . ILE A 1 210 ? 5.763 18.713 -0.699 1.00 77.81 210 ILE A O 1
ATOM 1713 N N . VAL A 1 211 ? 5.802 17.917 -2.801 1.00 79.56 211 VAL A N 1
ATOM 1714 C CA . VAL A 1 211 ? 7.217 18.244 -3.027 1.00 79.56 211 VAL A CA 1
ATOM 1715 C C . VAL A 1 211 ? 7.409 19.764 -3.019 1.00 79.56 211 VAL A C 1
ATOM 1717 O O . VAL A 1 211 ? 6.720 20.492 -3.732 1.00 79.56 211 VAL A O 1
ATOM 1720 N N . GLY A 1 212 ? 8.357 20.259 -2.220 1.00 63.78 212 GLY A N 1
ATOM 1721 C CA . GLY A 1 212 ? 8.718 21.684 -2.169 1.00 63.78 212 GLY A CA 1
ATOM 1722 C C . GLY A 1 212 ? 7.700 22.601 -1.476 1.00 63.78 212 GLY A C 1
ATOM 1723 O O . GLY A 1 212 ? 7.979 23.784 -1.297 1.00 63.78 212 GLY A O 1
ATOM 1724 N N . GLY A 1 213 ? 6.546 22.083 -1.051 1.00 54.97 213 GLY A N 1
ATOM 1725 C CA . GLY A 1 213 ? 5.608 22.814 -0.206 1.00 54.97 213 GLY A CA 1
ATOM 1726 C C . GLY A 1 213 ? 6.026 22.708 1.257 1.00 54.97 213 GLY A C 1
ATOM 1727 O O . GLY A 1 213 ? 6.271 21.608 1.746 1.00 54.97 213 GLY A O 1
ATOM 1728 N N . GLY A 1 214 ? 6.075 23.831 1.977 1.00 45.09 214 GLY A N 1
ATOM 1729 C CA . GLY A 1 214 ? 6.258 23.887 3.436 1.00 45.09 214 GLY A CA 1
ATOM 1730 C C . GLY A 1 214 ? 5.053 23.338 4.213 1.00 45.09 214 GLY A C 1
ATOM 1731 O O . GLY A 1 214 ? 4.518 24.004 5.096 1.00 45.09 214 GLY A O 1
ATOM 1732 N N . GLY A 1 215 ? 4.572 22.152 3.837 1.00 39.47 215 GLY A N 1
ATOM 1733 C CA . GLY A 1 215 ? 3.430 21.487 4.438 1.00 39.47 215 GLY A CA 1
ATOM 1734 C C . GLY A 1 215 ? 3.700 21.131 5.896 1.00 39.47 215 GLY A C 1
ATOM 1735 O O . GLY A 1 215 ? 4.692 20.487 6.234 1.00 39.47 215 GLY A O 1
ATOM 1736 N N . ILE A 1 216 ? 2.778 21.565 6.752 1.00 41.16 216 ILE A N 1
ATOM 1737 C CA . ILE A 1 216 ? 2.696 21.278 8.184 1.00 41.16 216 ILE A CA 1
ATOM 1738 C C . ILE A 1 216 ? 2.651 19.753 8.368 1.00 41.16 216 ILE A C 1
ATOM 1740 O O . ILE A 1 216 ? 1.606 19.147 8.140 1.00 41.16 216 ILE A O 1
ATOM 1744 N N . GLY A 1 217 ? 3.770 19.130 8.745 1.00 39.62 217 GLY A N 1
ATOM 1745 C CA . GLY A 1 217 ? 3.801 17.689 9.018 1.00 39.62 217 GLY A CA 1
ATOM 1746 C C . GLY A 1 217 ? 5.170 17.012 9.007 1.00 39.62 217 GLY A C 1
ATOM 1747 O O . GLY A 1 217 ? 5.293 15.934 9.576 1.00 39.62 217 GLY A O 1
ATOM 1748 N N . ASN A 1 218 ? 6.217 17.625 8.447 1.00 41.00 218 ASN A N 1
ATOM 1749 C CA . ASN A 1 218 ? 7.564 17.061 8.566 1.00 41.00 218 ASN A CA 1
ATOM 1750 C C . ASN A 1 218 ? 8.127 17.344 9.960 1.00 41.00 218 ASN A C 1
ATOM 1752 O O . ASN A 1 218 ? 8.676 18.411 10.233 1.00 41.00 218 ASN A O 1
ATOM 1756 N N . GLY A 1 219 ? 7.981 16.372 10.855 1.00 38.19 219 GLY A N 1
ATOM 1757 C CA . GLY A 1 219 ? 8.802 16.309 12.050 1.00 38.19 219 GLY A CA 1
ATOM 1758 C C . GLY A 1 219 ? 10.279 16.252 11.656 1.00 38.19 219 GLY A C 1
ATOM 1759 O O . GLY A 1 219 ? 10.729 15.263 11.090 1.00 38.19 219 GLY A O 1
ATOM 1760 N N . GLY A 1 220 ? 11.022 17.310 11.980 1.00 34.53 220 GLY A N 1
ATOM 1761 C CA . GLY A 1 220 ? 12.409 17.180 12.430 1.00 34.53 220 GLY A CA 1
ATOM 1762 C C . GLY A 1 220 ? 13.542 17.650 11.520 1.00 34.53 220 GLY A C 1
ATOM 1763 O O . GLY A 1 220 ? 14.626 17.857 12.050 1.00 34.53 220 GLY A O 1
ATOM 1764 N N . ASP A 1 221 ? 13.342 17.886 10.224 1.00 37.91 221 ASP A N 1
ATOM 1765 C CA . ASP A 1 221 ? 14.382 18.516 9.396 1.00 37.91 221 ASP A CA 1
ATOM 1766 C C . ASP A 1 221 ? 13.739 19.408 8.330 1.00 37.91 221 ASP A C 1
ATOM 1768 O O . ASP A 1 221 ? 13.142 18.939 7.363 1.00 37.91 221 ASP A O 1
ATOM 1772 N N . GLY A 1 222 ? 13.798 20.721 8.557 1.00 39.22 222 GLY A N 1
ATOM 1773 C CA . GLY A 1 222 ? 13.159 21.775 7.764 1.00 39.22 222 GLY A CA 1
ATOM 1774 C C . GLY A 1 222 ? 13.740 21.977 6.362 1.00 39.22 222 GLY A C 1
ATOM 1775 O O . GLY A 1 222 ? 13.636 23.075 5.820 1.00 39.22 222 GLY A O 1
ATOM 1776 N N . SER A 1 223 ? 14.337 20.948 5.758 1.00 44.72 223 SER A N 1
ATOM 1777 C CA . SER A 1 223 ? 14.695 20.942 4.346 1.00 44.72 223 SER A CA 1
ATOM 1778 C C . SER A 1 223 ? 13.641 20.164 3.555 1.00 44.72 223 SER A C 1
ATOM 1780 O O . SER A 1 223 ? 13.368 18.991 3.804 1.00 44.72 223 SER A O 1
ATOM 1782 N N . SER A 1 224 ? 12.996 20.815 2.582 1.00 61.22 224 SER A N 1
ATOM 1783 C CA . SER A 1 224 ? 12.109 20.133 1.637 1.00 61.22 224 SER A CA 1
ATOM 1784 C C . SER A 1 224 ? 12.960 19.206 0.765 1.00 61.22 224 SER A C 1
ATOM 1786 O O . SER A 1 224 ? 13.451 19.619 -0.290 1.00 61.22 224 SER A O 1
ATOM 1788 N N . LYS A 1 225 ? 13.208 17.980 1.238 1.00 78.75 225 LYS A N 1
ATOM 1789 C CA . LYS A 1 225 ? 14.030 16.999 0.530 1.00 78.75 225 LYS A CA 1
ATOM 1790 C C . LYS A 1 225 ? 13.436 16.804 -0.861 1.00 78.75 225 LYS A C 1
ATOM 1792 O O . LYS A 1 225 ? 12.295 16.368 -1.008 1.00 78.75 225 LYS A O 1
ATOM 1797 N N . LEU A 1 226 ? 14.197 17.186 -1.881 1.00 89.31 226 LEU A N 1
ATOM 1798 C CA . LEU A 1 226 ? 13.803 16.955 -3.263 1.00 89.31 226 LEU A CA 1
ATOM 1799 C C . LEU A 1 226 ? 13.952 15.463 -3.581 1.00 89.31 226 LEU A C 1
ATOM 1801 O O . LEU A 1 226 ? 14.845 14.806 -3.031 1.00 89.31 226 LEU A O 1
ATOM 1805 N N . PRO A 1 227 ? 13.090 14.907 -4.443 1.00 92.81 227 PRO A N 1
ATOM 1806 C CA . PRO A 1 227 ? 13.217 13.518 -4.842 1.00 92.81 227 PRO A CA 1
ATOM 1807 C C . PRO A 1 227 ? 14.478 13.306 -5.688 1.00 92.81 227 PRO A C 1
ATOM 1809 O O . PRO A 1 227 ? 14.868 14.161 -6.481 1.00 92.81 227 PRO A O 1
ATOM 1812 N N . HIS A 1 228 ? 15.094 12.134 -5.538 1.00 92.75 228 HIS A N 1
ATOM 1813 C CA . HIS A 1 228 ? 16.237 11.684 -6.344 1.00 92.75 228 HIS A CA 1
ATOM 1814 C C . HIS A 1 228 ? 15.791 11.128 -7.699 1.00 92.75 228 HIS A C 1
ATOM 1816 O O . HIS A 1 228 ? 16.583 11.033 -8.633 1.00 92.75 228 HIS A O 1
ATOM 1822 N N . GLY A 1 229 ? 14.519 10.761 -7.812 1.00 94.31 229 GLY A N 1
ATOM 1823 C CA . GLY A 1 229 ? 13.873 10.377 -9.055 1.00 94.31 229 GLY A CA 1
ATOM 1824 C C . GLY A 1 229 ? 12.362 10.463 -8.911 1.00 94.31 229 GLY A C 1
ATOM 1825 O O . GLY A 1 229 ? 11.843 10.546 -7.801 1.00 94.31 229 GLY A O 1
ATOM 1826 N N . MET A 1 230 ? 11.647 10.454 -10.024 1.00 96.12 230 MET A N 1
ATOM 1827 C CA . MET A 1 230 ? 10.200 10.300 -10.031 1.00 96.12 230 MET A CA 1
ATOM 1828 C C . MET A 1 230 ? 9.781 9.328 -11.120 1.00 96.12 230 MET A C 1
ATOM 1830 O O . MET A 1 230 ? 10.431 9.255 -12.161 1.00 96.12 230 MET A O 1
ATOM 1834 N N . PHE A 1 231 ? 8.683 8.625 -10.891 1.00 97.81 231 PHE A N 1
ATOM 1835 C CA . PHE A 1 231 ? 7.993 7.841 -11.902 1.00 97.81 231 PHE A CA 1
ATOM 1836 C C . PHE A 1 231 ? 6.550 8.314 -12.000 1.00 97.81 231 PHE A C 1
ATOM 1838 O O . PHE A 1 231 ? 5.948 8.678 -10.992 1.00 97.81 231 PHE A O 1
ATOM 1845 N N . VAL A 1 232 ? 6.004 8.317 -13.211 1.00 98.12 232 VAL A N 1
ATOM 1846 C CA . VAL A 1 232 ? 4.578 8.533 -13.444 1.00 98.12 232 VAL A CA 1
ATOM 1847 C C . VAL A 1 232 ? 4.035 7.312 -14.161 1.00 98.12 232 VAL A C 1
ATOM 1849 O O . VAL A 1 232 ? 4.533 6.959 -15.231 1.00 98.12 232 VAL A O 1
ATOM 1852 N N . THR A 1 233 ? 3.016 6.695 -13.572 1.00 97.69 233 THR A N 1
ATOM 1853 C CA . THR A 1 233 ? 2.266 5.578 -14.152 1.00 97.69 233 THR A CA 1
ATOM 1854 C C . THR A 1 233 ? 0.841 6.034 -14.423 1.00 97.69 233 THR A C 1
ATOM 1856 O O . THR A 1 233 ? 0.217 6.612 -13.535 1.00 97.69 233 THR A O 1
ATOM 1859 N N . CYS A 1 234 ? 0.310 5.793 -15.622 1.00 97.00 234 CYS A N 1
ATOM 1860 C CA . CYS A 1 234 ? -1.075 6.133 -15.956 1.00 97.00 234 CYS A CA 1
ATOM 1861 C C . CYS A 1 234 ? -1.948 4.901 -16.202 1.00 97.00 234 CYS A C 1
ATOM 1863 O O . CYS A 1 234 ? -1.488 3.914 -16.779 1.00 97.00 234 CYS A O 1
ATOM 1865 N N . TYR A 1 235 ? -3.226 5.013 -15.848 1.00 96.19 235 TYR A N 1
ATOM 1866 C CA . TYR A 1 235 ? -4.219 3.946 -15.918 1.00 96.19 235 TYR A CA 1
ATOM 1867 C C . TYR A 1 235 ? -5.474 4.395 -16.670 1.00 96.19 235 TYR A C 1
ATOM 1869 O O . TYR A 1 235 ? -5.860 5.573 -16.652 1.00 96.19 235 TYR A O 1
ATOM 1877 N N . ASP A 1 236 ? -6.130 3.442 -17.327 1.00 94.25 236 ASP A N 1
ATOM 1878 C CA . ASP A 1 236 ? -7.464 3.644 -17.894 1.00 94.25 236 ASP A CA 1
ATOM 1879 C C . ASP A 1 236 ? -8.581 3.459 -16.844 1.00 94.25 236 ASP A C 1
ATOM 1881 O O . ASP A 1 236 ? -8.332 3.323 -15.645 1.00 94.25 236 ASP A O 1
ATOM 1885 N N . ALA A 1 237 ? -9.842 3.494 -17.287 1.00 93.62 237 ALA A N 1
ATOM 1886 C CA . ALA A 1 237 ? -11.004 3.340 -16.410 1.00 93.62 237 ALA A CA 1
ATOM 1887 C C . ALA A 1 237 ? -11.080 1.970 -15.705 1.00 93.62 237 ALA A C 1
ATOM 1889 O O . ALA A 1 237 ? -11.725 1.869 -14.665 1.00 93.62 237 ALA A O 1
ATOM 1890 N N . ASN A 1 238 ? -10.414 0.947 -16.247 1.00 93.50 238 ASN A N 1
ATOM 1891 C CA . ASN A 1 238 ? -10.409 -0.418 -15.725 1.00 93.50 238 ASN A CA 1
ATOM 1892 C C . ASN A 1 238 ? -9.154 -0.717 -14.890 1.00 93.50 238 ASN A C 1
ATOM 1894 O O . ASN A 1 238 ? -8.862 -1.883 -14.648 1.00 93.50 238 ASN A O 1
ATOM 1898 N N . MET A 1 239 ? -8.392 0.309 -14.489 1.00 94.75 239 MET A N 1
ATOM 1899 C CA . MET A 1 239 ? -7.096 0.167 -13.806 1.00 94.75 239 MET A CA 1
ATOM 1900 C C . MET A 1 239 ? -6.053 -0.627 -14.595 1.00 94.75 239 MET A C 1
ATOM 1902 O O . MET A 1 239 ? -5.091 -1.134 -14.023 1.00 94.75 239 MET A O 1
ATOM 1906 N N . THR A 1 240 ? -6.183 -0.709 -15.921 1.00 92.38 240 THR A N 1
ATOM 1907 C CA . THR A 1 240 ? -5.106 -1.278 -16.735 1.00 92.38 240 THR A CA 1
ATOM 1908 C C . THR A 1 240 ? -3.989 -0.249 -16.829 1.00 92.38 240 THR A C 1
ATOM 1910 O O . THR A 1 240 ? -4.215 0.868 -17.301 1.00 92.38 240 THR A O 1
ATOM 1913 N N . ALA A 1 241 ? -2.781 -0.607 -16.390 1.00 93.12 241 ALA A N 1
ATOM 1914 C CA . ALA A 1 241 ? -1.607 0.246 -16.538 1.00 93.12 241 ALA A CA 1
ATOM 1915 C C . ALA A 1 241 ? -1.285 0.438 -18.027 1.00 93.12 241 ALA A C 1
ATOM 1917 O O . ALA A 1 241 ? -1.150 -0.519 -18.790 1.00 93.12 241 ALA A O 1
ATOM 1918 N N . ARG A 1 242 ? -1.175 1.695 -18.458 1.00 93.50 242 ARG A N 1
ATOM 1919 C CA . ARG A 1 242 ? -0.993 2.062 -19.868 1.00 93.50 242 ARG A CA 1
ATOM 1920 C C . ARG A 1 242 ? 0.416 2.543 -20.155 1.00 93.50 242 ARG A C 1
ATOM 1922 O O . ARG A 1 242 ? 0.967 2.211 -21.190 1.00 93.50 242 ARG A O 1
ATOM 1929 N N . GLU A 1 243 ? 1.051 3.300 -19.283 1.00 94.81 243 GLU A N 1
ATOM 1930 C CA . GLU A 1 243 ? 2.443 3.699 -19.490 1.00 94.81 243 GLU A CA 1
ATOM 1931 C C . GLU A 1 243 ? 3.080 4.022 -18.146 1.00 94.81 243 GLU A C 1
ATOM 1933 O O . GLU A 1 243 ? 2.385 4.433 -17.218 1.00 94.81 243 GLU A O 1
ATOM 1938 N N . CYS A 1 244 ? 4.391 3.817 -18.052 1.00 95.56 244 CYS A N 1
ATOM 1939 C CA . CYS A 1 244 ? 5.193 4.184 -16.896 1.00 95.56 244 CYS A CA 1
ATOM 1940 C C . CYS A 1 244 ? 6.539 4.742 -17.369 1.00 95.56 244 CYS A C 1
ATOM 1942 O O . CYS A 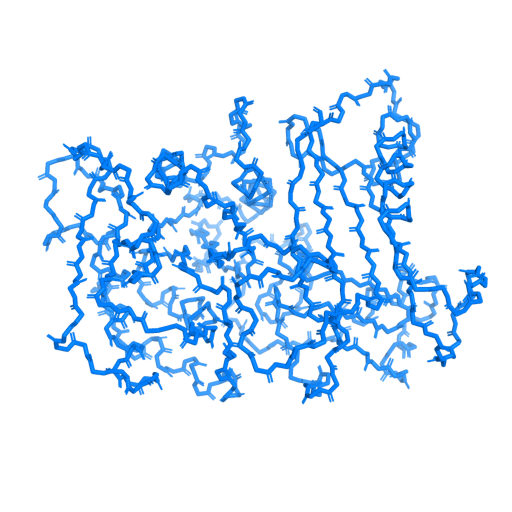1 244 ? 7.341 4.036 -17.994 1.00 95.56 244 CYS A O 1
ATOM 1944 N N . LEU A 1 245 ? 6.802 6.015 -17.072 1.00 95.44 245 LEU A N 1
ATOM 1945 C CA . LEU A 1 245 ? 8.086 6.656 -17.359 1.00 95.44 245 LEU A CA 1
ATOM 1946 C C . LEU A 1 245 ? 8.701 7.206 -16.083 1.00 95.44 245 LEU A C 1
ATOM 1948 O O . LEU A 1 245 ? 8.007 7.729 -15.215 1.00 95.44 245 LEU A O 1
ATOM 1952 N N . GLY A 1 246 ? 10.023 7.085 -16.001 1.00 94.81 246 GLY A N 1
ATOM 1953 C CA . GLY A 1 246 ? 10.819 7.576 -14.889 1.00 94.81 246 GLY A CA 1
ATOM 1954 C C . GLY A 1 246 ? 11.788 8.664 -15.319 1.00 94.81 246 GLY A C 1
ATOM 1955 O O . GLY A 1 246 ? 12.273 8.671 -16.452 1.00 94.81 246 GLY A O 1
ATOM 1956 N N . LYS A 1 247 ? 12.108 9.555 -14.386 1.00 94.31 247 LYS A N 1
ATOM 1957 C CA . LYS A 1 247 ? 13.151 10.566 -14.522 1.00 94.31 247 LYS A CA 1
ATOM 1958 C C . LYS A 1 247 ? 13.986 10.625 -13.252 1.00 94.31 247 LYS A C 1
ATOM 1960 O O . LYS A 1 247 ? 13.438 10.699 -12.157 1.00 94.31 247 LYS A O 1
ATOM 1965 N N . TRP A 1 248 ? 15.304 10.616 -13.403 1.00 92.94 248 TRP A N 1
ATOM 1966 C CA . TRP A 1 248 ? 16.251 10.742 -12.296 1.00 92.94 248 TRP A CA 1
ATOM 1967 C C . TRP A 1 248 ? 16.729 12.192 -12.152 1.00 92.94 248 TRP A C 1
ATOM 1969 O O . TRP A 1 248 ? 16.865 12.907 -13.145 1.00 92.94 248 TRP A O 1
ATOM 1979 N N . PHE A 1 249 ? 16.974 12.611 -10.911 1.00 88.81 249 PHE A N 1
ATOM 1980 C CA . PHE A 1 249 ? 17.425 13.958 -10.528 1.00 88.81 249 PHE A CA 1
ATOM 1981 C C . PHE A 1 249 ? 18.745 13.951 -9.752 1.00 88.81 249 PHE A C 1
ATOM 1983 O O . PHE A 1 249 ? 19.210 14.994 -9.292 1.00 88.81 249 PHE A O 1
ATOM 1990 N N . ASP A 1 250 ? 19.333 12.771 -9.559 1.00 70.38 250 ASP A N 1
ATOM 1991 C CA . ASP A 1 250 ? 20.551 12.616 -8.777 1.00 70.38 250 ASP A CA 1
ATOM 1992 C C . ASP A 1 250 ? 21.737 13.290 -9.488 1.00 70.38 250 ASP A C 1
ATOM 1994 O O . ASP A 1 250 ? 21.958 13.094 -10.686 1.00 70.38 250 ASP A O 1
ATOM 1998 N N . THR A 1 251 ? 22.494 14.119 -8.765 1.00 56.31 251 THR A N 1
ATOM 1999 C CA . THR A 1 251 ? 23.547 14.966 -9.350 1.00 56.31 251 THR A CA 1
ATOM 2000 C C . THR A 1 251 ? 24.951 14.364 -9.253 1.00 56.31 251 THR A C 1
ATOM 2002 O O . THR A 1 251 ? 25.926 15.070 -9.501 1.00 56.31 251 THR A O 1
ATOM 2005 N N . GLY A 1 252 ? 25.102 13.077 -8.922 1.00 48.88 252 GLY A N 1
ATOM 2006 C CA . GLY A 1 252 ? 26.428 12.462 -8.854 1.00 48.88 252 GLY A CA 1
ATOM 2007 C C . GLY A 1 252 ? 26.444 10.935 -8.794 1.00 48.88 252 GLY A C 1
ATOM 2008 O O . GLY A 1 252 ? 25.957 10.340 -7.840 1.00 48.88 252 GLY A O 1
ATOM 2009 N N . GLY A 1 253 ? 27.114 10.316 -9.774 1.00 40.19 253 GLY A N 1
ATOM 2010 C CA . GLY A 1 253 ? 27.765 9.012 -9.600 1.00 40.19 253 GLY A CA 1
ATOM 2011 C C . GLY A 1 253 ? 27.213 7.833 -10.410 1.00 40.19 253 GLY A C 1
ATOM 2012 O O . GLY A 1 253 ? 26.509 6.990 -9.864 1.00 40.19 253 GLY A O 1
ATOM 2013 N N . GLY A 1 254 ? 27.664 7.725 -11.667 1.00 37.12 254 GLY A N 1
ATOM 2014 C CA . GLY A 1 254 ? 28.144 6.459 -12.242 1.00 37.12 254 GLY A CA 1
ATOM 2015 C C . GLY A 1 254 ? 27.144 5.516 -12.925 1.00 37.12 254 GLY A C 1
ATOM 2016 O O . GLY A 1 254 ? 26.431 4.772 -12.266 1.00 37.12 254 GLY A O 1
ATOM 2017 N N . GLY A 1 255 ? 27.249 5.437 -14.259 1.00 37.41 255 GLY A N 1
ATOM 2018 C CA . GLY A 1 255 ? 27.294 4.150 -14.969 1.00 37.41 255 GLY A CA 1
ATOM 2019 C C . GLY A 1 255 ? 25.973 3.460 -15.313 1.00 37.41 255 GLY A C 1
ATOM 2020 O O . GLY A 1 255 ? 25.770 2.317 -14.925 1.00 37.41 255 GLY A O 1
ATOM 2021 N N . GLY A 1 256 ? 25.118 4.095 -16.113 1.00 39.12 256 GLY A N 1
ATOM 2022 C CA . GLY A 1 256 ? 24.010 3.412 -16.786 1.00 39.12 256 GLY A CA 1
ATOM 2023 C C . GLY A 1 256 ? 23.627 4.150 -18.061 1.00 39.12 256 GLY A C 1
ATOM 2024 O O . GLY A 1 256 ? 23.116 5.263 -18.002 1.00 39.12 256 GLY A O 1
ATOM 2025 N N . SER A 1 257 ? 23.946 3.564 -19.214 1.00 39.91 257 SER A N 1
ATOM 2026 C CA . SER A 1 257 ? 23.760 4.142 -20.546 1.00 39.91 257 SER A CA 1
ATOM 2027 C C . SER A 1 257 ? 22.293 4.478 -20.829 1.00 39.91 257 SER A C 1
ATOM 2029 O O . SER A 1 257 ? 21.494 3.593 -21.117 1.00 39.91 257 SER A O 1
ATOM 2031 N N . GLY A 1 258 ? 21.945 5.765 -20.779 1.00 37.94 258 GLY A N 1
ATOM 2032 C CA . GLY A 1 258 ? 20.616 6.235 -21.166 1.00 37.94 258 GLY A CA 1
ATOM 2033 C C . GLY A 1 258 ? 20.340 7.697 -20.827 1.00 37.94 258 GLY A C 1
ATOM 2034 O O . GLY A 1 258 ? 19.495 7.972 -19.988 1.00 37.94 258 GLY A O 1
ATOM 2035 N N . GLY A 1 259 ? 21.024 8.627 -21.504 1.00 38.22 259 GLY A N 1
ATOM 2036 C CA . GLY A 1 259 ? 20.637 10.045 -21.565 1.00 38.22 259 GLY A CA 1
ATOM 2037 C C . GLY A 1 259 ? 21.142 10.911 -20.409 1.00 38.22 259 GLY A C 1
ATOM 2038 O O . GLY A 1 259 ? 20.605 10.890 -19.308 1.00 38.22 259 GLY A O 1
ATOM 2039 N N . GLY A 1 260 ? 22.169 11.721 -20.681 1.00 38.16 260 GLY A N 1
ATOM 2040 C CA . GLY A 1 260 ? 22.747 12.653 -19.719 1.00 38.16 260 GLY A CA 1
ATOM 2041 C C . GLY A 1 260 ? 21.736 13.667 -19.182 1.00 38.16 260 GLY A C 1
ATOM 2042 O O . GLY A 1 260 ? 21.171 14.460 -19.932 1.00 38.16 260 GLY A O 1
ATOM 2043 N N . SER A 1 261 ? 21.560 13.699 -17.865 1.00 43.25 261 SER A N 1
ATOM 2044 C CA . SER A 1 261 ? 20.968 14.842 -17.178 1.00 43.25 261 SER A CA 1
ATOM 2045 C C . SER A 1 261 ? 22.040 15.517 -16.330 1.00 43.25 261 SER A C 1
ATOM 2047 O O . SER A 1 261 ? 22.361 15.061 -15.236 1.00 43.25 261 SER A O 1
ATOM 2049 N N . ASN A 1 262 ? 22.590 16.616 -16.851 1.00 46.66 262 ASN A N 1
ATOM 2050 C CA . ASN A 1 262 ? 23.383 17.594 -16.107 1.00 46.66 262 ASN A CA 1
ATOM 2051 C C . ASN A 1 262 ? 22.654 17.994 -14.823 1.00 46.66 262 ASN A C 1
ATOM 2053 O O . ASN A 1 262 ? 21.745 18.812 -14.910 1.00 46.66 262 ASN A O 1
ATOM 2057 N N . GLY A 1 263 ? 23.023 17.435 -13.668 1.00 60.38 263 GLY A N 1
ATOM 2058 C CA . GLY A 1 263 ? 22.680 17.957 -12.340 1.00 60.38 263 GLY A CA 1
ATOM 2059 C C . GLY A 1 263 ? 21.229 18.429 -12.130 1.00 60.38 263 GLY A C 1
ATOM 2060 O O . GLY A 1 263 ? 21.001 19.358 -11.351 1.00 60.38 263 GLY A O 1
ATOM 2061 N N . LYS A 1 264 ? 20.256 17.880 -12.871 1.00 73.62 264 LYS A N 1
ATOM 2062 C CA . LYS A 1 264 ? 18.906 18.444 -12.949 1.00 73.62 264 LYS A CA 1
ATOM 2063 C C . LYS A 1 264 ? 18.175 18.092 -11.670 1.00 73.62 264 LYS A C 1
ATOM 2065 O O . LYS A 1 264 ? 17.934 16.924 -11.407 1.00 73.62 264 LYS A O 1
ATOM 2070 N N . LYS A 1 265 ? 17.783 19.105 -10.907 1.00 86.38 265 LYS A N 1
ATOM 2071 C CA . LYS A 1 265 ? 16.899 18.933 -9.755 1.00 86.38 265 LYS A CA 1
ATOM 2072 C C . LYS A 1 265 ? 15.456 18.780 -10.226 1.00 86.38 265 LYS A C 1
ATOM 2074 O O . LYS A 1 265 ? 15.083 19.285 -11.286 1.00 86.38 265 LYS A O 1
ATOM 2079 N N . TRP A 1 266 ? 14.644 18.116 -9.412 1.00 91.56 266 TRP A N 1
ATOM 2080 C CA . TRP A 1 266 ? 13.197 18.105 -9.597 1.00 91.56 266 TRP A CA 1
ATOM 2081 C C . TRP A 1 266 ? 12.652 19.542 -9.652 1.00 91.56 266 TRP A C 1
ATOM 2083 O O . TRP A 1 266 ? 13.079 20.406 -8.884 1.00 91.56 266 TRP A O 1
ATOM 2093 N N . THR A 1 267 ? 11.692 19.786 -10.544 1.00 91.19 267 THR A N 1
ATOM 2094 C CA . THR A 1 267 ? 10.875 21.006 -10.563 1.00 91.19 267 THR A CA 1
ATOM 2095 C C . THR A 1 267 ? 9.436 20.640 -10.908 1.00 91.19 267 THR A C 1
ATOM 2097 O O . THR A 1 267 ? 9.196 19.614 -11.547 1.00 91.19 267 THR A O 1
ATOM 2100 N N . LYS A 1 268 ? 8.476 21.505 -10.561 1.00 92.25 268 LYS A N 1
ATOM 2101 C CA . LYS A 1 268 ? 7.071 21.293 -10.934 1.00 92.25 268 LYS A CA 1
ATOM 2102 C C . LYS A 1 268 ? 6.873 21.204 -12.454 1.00 92.25 268 LYS A C 1
ATOM 2104 O O . LYS A 1 268 ? 6.122 20.359 -12.917 1.00 92.25 268 LYS A O 1
ATOM 2109 N N . LYS A 1 269 ? 7.628 21.994 -13.225 1.00 94.38 269 LYS A N 1
ATOM 2110 C CA . LYS A 1 269 ? 7.645 21.915 -14.693 1.00 94.38 269 LYS A CA 1
ATOM 2111 C C . LYS A 1 269 ? 8.066 20.526 -15.187 1.00 94.38 269 LYS A C 1
ATOM 2113 O O . LYS A 1 269 ? 7.407 19.970 -16.051 1.00 94.38 269 LYS A O 1
ATOM 2118 N N . GLU A 1 270 ? 9.131 19.964 -14.617 1.00 94.12 270 GLU A N 1
ATOM 2119 C CA . GLU A 1 270 ? 9.623 18.626 -14.979 1.00 94.12 270 GLU A CA 1
ATOM 2120 C C . GLU A 1 270 ? 8.618 17.514 -14.619 1.00 94.12 270 GLU A C 1
ATOM 2122 O O . GLU A 1 270 ? 8.523 16.515 -15.328 1.00 94.12 270 GLU A O 1
ATOM 2127 N N . GLU A 1 271 ? 7.847 17.685 -13.539 1.00 95.06 271 GLU A N 1
ATOM 2128 C CA . GLU A 1 271 ? 6.727 16.795 -13.198 1.00 95.06 271 GLU A CA 1
ATOM 2129 C C . GLU A 1 271 ? 5.590 16.904 -14.218 1.00 95.06 271 GLU A C 1
ATOM 2131 O O . GLU A 1 271 ? 5.142 15.887 -14.742 1.00 95.06 271 GLU A O 1
ATOM 2136 N N . ASP A 1 272 ? 5.143 18.122 -14.530 1.00 96.44 272 ASP A N 1
ATOM 2137 C CA . ASP A 1 272 ? 4.024 18.356 -15.450 1.00 96.44 272 ASP A CA 1
ATOM 2138 C C . ASP A 1 272 ? 4.344 17.877 -16.876 1.00 96.44 272 ASP A C 1
ATOM 2140 O O . ASP A 1 272 ? 3.498 17.271 -17.538 1.00 96.44 272 ASP A O 1
ATOM 2144 N N . GLU A 1 273 ? 5.583 18.084 -17.333 1.00 97.06 273 GLU A N 1
ATOM 2145 C CA . GLU A 1 273 ? 6.077 17.565 -18.612 1.00 97.06 273 GLU A CA 1
ATOM 2146 C C . GLU A 1 273 ? 6.069 16.030 -18.641 1.00 97.06 273 GLU A C 1
ATOM 2148 O O . GLU A 1 273 ? 5.595 15.442 -19.616 1.00 97.06 273 GLU A O 1
ATOM 2153 N N . LEU A 1 274 ? 6.530 15.372 -17.569 1.00 97.19 274 LEU A N 1
ATOM 2154 C CA . LEU A 1 274 ? 6.523 13.911 -17.483 1.00 97.19 274 LEU A CA 1
ATOM 2155 C C . LEU A 1 274 ? 5.097 13.345 -17.432 1.00 97.19 274 LEU A C 1
ATOM 2157 O O . LEU A 1 274 ? 4.814 12.359 -18.111 1.00 97.19 274 LEU A O 1
ATOM 2161 N N . ILE A 1 275 ? 4.189 13.972 -16.675 1.00 97.62 275 ILE A N 1
ATOM 2162 C CA . ILE A 1 275 ? 2.772 13.580 -16.632 1.00 97.62 275 ILE A CA 1
ATOM 2163 C C . ILE A 1 275 ? 2.154 13.679 -18.027 1.00 97.62 275 ILE A C 1
ATOM 2165 O O . ILE A 1 275 ? 1.511 12.731 -18.479 1.00 97.62 275 ILE A O 1
ATOM 2169 N N . SER A 1 276 ? 2.369 14.799 -18.721 1.00 97.12 276 SER A N 1
ATOM 2170 C CA . SER A 1 276 ? 1.845 15.015 -20.071 1.00 97.12 276 SER A CA 1
ATOM 2171 C C . SER A 1 276 ? 2.350 13.956 -21.057 1.00 97.12 276 SER A C 1
ATOM 2173 O O . SER A 1 276 ? 1.548 13.362 -21.781 1.00 97.12 276 SER A O 1
ATOM 2175 N N . ASP A 1 277 ? 3.653 13.651 -21.039 1.00 95.75 277 ASP A N 1
ATOM 2176 C CA . ASP A 1 277 ? 4.258 12.635 -21.910 1.00 95.75 277 ASP A CA 1
ATOM 2177 C C . ASP A 1 277 ? 3.701 11.229 -21.625 1.00 95.75 277 ASP A C 1
ATOM 2179 O O . ASP A 1 277 ? 3.287 10.518 -22.544 1.00 95.75 277 ASP A O 1
ATOM 2183 N N . VAL A 1 278 ? 3.605 10.842 -20.347 1.00 95.75 278 VAL A N 1
ATOM 2184 C CA . VAL A 1 278 ? 3.040 9.543 -19.946 1.00 95.75 278 VAL A CA 1
ATOM 2185 C C . VAL A 1 278 ? 1.580 9.414 -20.372 1.00 95.75 278 VAL A C 1
ATOM 2187 O O . VAL A 1 278 ? 1.213 8.409 -20.978 1.00 95.75 278 VAL A O 1
ATOM 2190 N N . VAL A 1 279 ? 0.750 10.433 -20.128 1.00 95.62 279 VAL A N 1
ATOM 2191 C CA . VAL A 1 279 ? -0.663 10.425 -20.539 1.00 95.62 279 VAL A CA 1
ATOM 2192 C C . VAL A 1 279 ? -0.785 10.358 -22.062 1.00 95.62 279 VAL A C 1
ATOM 2194 O O . VAL A 1 279 ? -1.586 9.578 -22.580 1.00 95.62 279 VAL A O 1
ATOM 2197 N N . HIS A 1 280 ? 0.010 11.137 -22.798 1.00 93.31 280 HIS A N 1
ATOM 2198 C CA . HIS A 1 280 ? -0.006 11.139 -24.260 1.00 93.31 280 HIS A CA 1
ATOM 2199 C C . HIS A 1 280 ? 0.371 9.767 -24.843 1.00 93.31 280 HIS A C 1
ATOM 2201 O O . HIS A 1 280 ? -0.342 9.235 -25.701 1.00 93.31 280 HIS A O 1
ATOM 2207 N N . LYS A 1 281 ? 1.450 9.155 -24.345 1.00 92.00 281 LYS A N 1
ATOM 2208 C CA . LYS A 1 281 ? 1.894 7.819 -24.770 1.00 92.00 281 LYS A CA 1
ATOM 2209 C C . LYS A 1 281 ? 0.917 6.726 -24.356 1.00 92.00 281 LYS A C 1
ATOM 2211 O O . LYS A 1 281 ? 0.607 5.858 -25.169 1.00 92.00 281 LYS A O 1
ATOM 2216 N N . GLY A 1 282 ? 0.360 6.802 -23.147 1.00 91.75 282 GLY A N 1
ATOM 2217 C CA . GLY A 1 282 ? -0.650 5.861 -22.657 1.00 91.75 282 GLY A CA 1
ATOM 2218 C C . GLY A 1 282 ? -1.914 5.810 -23.527 1.00 91.75 282 GLY A C 1
ATOM 2219 O O . GLY A 1 282 ? -2.522 4.743 -23.662 1.00 91.75 282 GLY A O 1
ATOM 2220 N N . ARG A 1 283 ? -2.274 6.933 -24.171 1.00 90.75 283 ARG A N 1
ATOM 2221 C CA . ARG A 1 283 ? -3.391 7.032 -25.132 1.00 90.75 283 ARG A CA 1
ATOM 2222 C C . ARG A 1 283 ? -3.099 6.405 -26.501 1.00 90.75 283 ARG A C 1
ATOM 2224 O O . ARG A 1 283 ? -4.056 6.122 -27.222 1.00 90.75 283 ARG A O 1
ATOM 2231 N N . SER A 1 284 ? -1.828 6.237 -26.885 1.00 84.06 284 SER A N 1
ATOM 2232 C CA . SER A 1 284 ? -1.431 6.024 -28.290 1.00 84.06 284 SER A CA 1
ATOM 2233 C C . SER A 1 284 ? -0.490 4.837 -28.560 1.00 84.06 284 SER A C 1
ATOM 2235 O O . SER A 1 284 ? -0.754 4.072 -29.484 1.00 84.06 284 SER A O 1
ATOM 2237 N N . ILE A 1 285 ? 0.602 4.669 -27.802 1.00 76.12 285 ILE A N 1
ATOM 2238 C CA . ILE A 1 285 ? 1.717 3.747 -28.136 1.00 76.12 285 ILE A CA 1
ATOM 2239 C C . ILE A 1 285 ? 2.304 3.015 -26.917 1.00 76.12 285 ILE A C 1
ATOM 2241 O O . ILE A 1 285 ? 3.495 2.714 -26.864 1.00 76.12 285 ILE A O 1
ATOM 2245 N N . SER A 1 286 ? 1.459 2.756 -25.922 1.00 74.56 286 SER A N 1
ATOM 2246 C CA . SER A 1 286 ? 1.792 2.080 -24.666 1.00 74.56 286 SER A CA 1
ATOM 2247 C C . SER A 1 286 ? 2.768 0.899 -24.820 1.00 74.56 286 SER A C 1
ATOM 2249 O O . SER A 1 286 ? 2.448 -0.133 -25.411 1.00 74.56 286 SER A O 1
ATOM 2251 N N . ARG A 1 287 ? 3.941 0.997 -24.180 1.00 72.69 287 ARG A N 1
ATOM 2252 C CA . ARG A 1 287 ? 4.900 -0.126 -24.111 1.00 72.69 287 ARG A CA 1
ATOM 2253 C C . ARG A 1 287 ? 4.422 -1.249 -23.191 1.00 72.69 287 ARG A C 1
ATOM 2255 O O . ARG A 1 287 ? 4.771 -2.403 -23.412 1.00 72.69 287 ARG A O 1
ATOM 2262 N N . LEU A 1 288 ? 3.625 -0.911 -22.176 1.00 74.62 288 LEU A N 1
ATOM 2263 C CA . LEU A 1 288 ? 3.090 -1.872 -21.206 1.00 74.62 288 LEU A CA 1
ATOM 2264 C C . LEU A 1 288 ? 2.006 -2.778 -21.803 1.00 74.62 288 LEU A C 1
ATOM 2266 O O . LEU A 1 288 ? 1.793 -3.872 -21.298 1.00 74.62 288 LEU A O 1
ATOM 2270 N N . THR A 1 289 ? 1.361 -2.354 -22.894 1.00 67.38 289 THR A N 1
ATOM 2271 C CA . THR A 1 289 ? 0.336 -3.145 -23.598 1.00 67.38 289 THR A CA 1
ATOM 2272 C C . THR A 1 289 ? 0.796 -3.667 -24.964 1.00 67.38 289 THR A C 1
ATOM 2274 O O . THR A 1 289 ? -0.019 -4.140 -25.750 1.00 67.38 289 THR A O 1
ATOM 2277 N N . GLY A 1 290 ? 2.109 -3.638 -25.237 1.00 61.00 290 GLY A N 1
ATOM 2278 C CA . GLY A 1 290 ? 2.701 -4.302 -26.403 1.00 61.00 290 GLY A CA 1
ATOM 2279 C C . GLY A 1 290 ? 2.788 -3.470 -27.689 1.00 61.00 290 GLY A C 1
ATOM 2280 O O . GLY A 1 290 ? 2.960 -4.054 -28.756 1.00 61.00 290 GLY A O 1
ATOM 2281 N N . GLY A 1 291 ? 2.720 -2.133 -27.619 1.00 60.56 291 GLY A N 1
ATOM 2282 C CA . GLY A 1 291 ? 2.930 -1.241 -28.768 1.00 60.56 291 GLY A CA 1
ATOM 2283 C C . GLY A 1 291 ? 1.712 -0.374 -29.115 1.00 60.56 291 GLY A C 1
ATOM 2284 O O . GLY A 1 291 ? 0.902 -0.078 -28.235 1.00 60.56 291 GLY A O 1
ATOM 2285 N N . PRO A 1 292 ? 1.580 0.094 -30.375 1.00 59.16 292 PRO A N 1
ATOM 2286 C CA . PRO A 1 292 ? 0.429 0.877 -30.819 1.00 59.16 292 PRO A CA 1
ATOM 2287 C C . PRO A 1 292 ? -0.860 0.122 -30.520 1.00 59.16 292 PRO A C 1
ATOM 2289 O O . PRO A 1 292 ? -1.042 -1.014 -30.962 1.00 59.16 292 PRO A O 1
ATOM 2292 N N . THR A 1 293 ? -1.757 0.733 -29.758 1.00 55.69 293 THR A N 1
ATOM 2293 C CA . THR A 1 293 ? -3.013 0.069 -29.433 1.00 55.69 293 THR A CA 1
ATOM 2294 C C . THR A 1 293 ? -3.926 0.099 -30.646 1.00 55.69 293 THR A C 1
ATOM 2296 O O . THR A 1 293 ? -4.072 1.133 -31.292 1.00 55.69 293 THR A O 1
ATOM 2299 N N . THR A 1 294 ? -4.572 -1.028 -30.957 1.00 54.97 294 THR A N 1
ATOM 2300 C CA . THR A 1 294 ? -5.565 -1.114 -32.046 1.00 54.97 294 THR A CA 1
ATOM 2301 C C . THR A 1 294 ? -6.707 -0.109 -31.862 1.00 54.97 294 THR A C 1
ATOM 2303 O O . THR A 1 294 ? -7.297 0.347 -32.837 1.00 54.97 294 THR A O 1
ATOM 2306 N N . ALA A 1 295 ? -6.975 0.291 -30.616 1.00 59.75 295 ALA A N 1
ATOM 2307 C CA . ALA A 1 295 ? -7.764 1.465 -30.282 1.00 59.75 295 ALA A CA 1
ATOM 2308 C C . ALA A 1 295 ? -6.872 2.717 -30.265 1.00 59.75 295 ALA A C 1
ATOM 2310 O O . ALA A 1 295 ? -6.105 2.930 -29.323 1.00 59.75 295 ALA A O 1
ATOM 2311 N N . SER A 1 296 ? -6.986 3.574 -31.277 1.00 63.66 296 SER A N 1
ATOM 2312 C CA . SER A 1 296 ? -6.460 4.938 -31.198 1.00 63.66 296 SER A CA 1
ATOM 2313 C C . SER A 1 296 ? -7.199 5.703 -30.090 1.00 63.66 296 SER A C 1
ATOM 2315 O O . SER A 1 296 ? -8.428 5.753 -30.123 1.00 63.66 296 SER A O 1
ATOM 2317 N N . ASN A 1 297 ? -6.470 6.337 -29.162 1.00 80.56 297 ASN A N 1
ATOM 2318 C CA . ASN A 1 297 ? -6.994 7.239 -28.122 1.00 80.56 297 ASN A CA 1
ATOM 2319 C C . ASN A 1 297 ? -7.733 6.565 -26.944 1.00 80.56 297 ASN A C 1
ATOM 2321 O O . ASN A 1 297 ? -8.873 6.910 -26.629 1.00 80.56 297 ASN A O 1
ATOM 2325 N N . VAL A 1 298 ? -7.074 5.632 -26.247 1.00 85.19 298 VAL A N 1
ATOM 2326 C CA . VAL A 1 298 ? -7.617 5.043 -25.005 1.00 85.19 298 VAL A CA 1
ATOM 2327 C C . VAL A 1 298 ? -7.727 6.108 -23.901 1.00 85.19 298 VAL A C 1
ATOM 2329 O O . VAL A 1 298 ? -6.705 6.692 -23.538 1.00 85.19 298 VAL A O 1
ATOM 2332 N N . PRO A 1 299 ? -8.913 6.366 -23.316 1.00 91.88 299 PRO A N 1
ATOM 2333 C CA . PRO A 1 299 ? -9.068 7.389 -22.284 1.00 91.88 299 PRO A CA 1
ATOM 2334 C C . PRO A 1 299 ? -8.314 7.045 -20.991 1.00 91.88 299 PRO A C 1
ATOM 2336 O O . PRO A 1 299 ? -8.744 6.204 -20.203 1.00 91.88 299 PRO A O 1
ATOM 2339 N N . ILE A 1 300 ? -7.212 7.751 -20.747 1.00 95.25 300 ILE A N 1
ATOM 2340 C CA . ILE A 1 300 ? -6.523 7.754 -19.451 1.00 95.25 300 ILE A CA 1
ATOM 2341 C C . ILE A 1 300 ? -7.383 8.490 -18.425 1.00 95.25 300 ILE A C 1
ATOM 2343 O O . ILE A 1 300 ? -7.863 9.589 -18.707 1.00 95.25 300 ILE A O 1
ATOM 2347 N N . LYS A 1 301 ? -7.568 7.877 -17.254 1.00 96.62 301 LYS A N 1
ATOM 2348 C CA . LYS A 1 301 ? -8.410 8.394 -16.165 1.00 96.62 301 LYS A CA 1
ATOM 2349 C C . LYS A 1 301 ? -7.638 8.689 -14.889 1.00 96.62 301 LYS A C 1
ATOM 2351 O O . LYS A 1 301 ? -8.061 9.560 -14.133 1.00 96.62 301 LYS A O 1
ATOM 2356 N N . TYR A 1 302 ? -6.533 7.988 -14.655 1.00 97.62 302 TYR A N 1
ATOM 2357 C CA . TYR A 1 302 ? -5.798 8.080 -13.400 1.00 97.62 302 TYR A CA 1
ATOM 2358 C C . TYR A 1 302 ? -4.294 8.094 -13.645 1.00 97.62 302 TYR A C 1
ATOM 2360 O O . TYR A 1 302 ? -3.813 7.470 -14.592 1.00 97.62 302 TYR A O 1
ATOM 2368 N N . CYS A 1 303 ? -3.559 8.782 -12.775 1.00 97.56 303 CYS A N 1
ATOM 2369 C CA . CYS A 1 303 ? -2.103 8.719 -12.722 1.00 97.56 303 CYS A CA 1
ATOM 2370 C C . CYS A 1 303 ? -1.620 8.574 -11.279 1.00 97.56 303 CYS A C 1
ATOM 2372 O O . CYS A 1 303 ? -2.112 9.264 -10.385 1.00 97.56 303 CYS A O 1
ATOM 2374 N N . THR A 1 304 ? -0.601 7.745 -11.083 1.00 97.31 304 THR A N 1
ATOM 2375 C CA . THR A 1 304 ? 0.210 7.698 -9.865 1.00 97.31 304 THR A CA 1
ATOM 2376 C C . THR A 1 304 ? 1.541 8.367 -10.139 1.00 97.31 304 THR A C 1
ATOM 2378 O O . THR A 1 304 ? 2.224 8.029 -11.105 1.00 97.31 304 THR A O 1
ATOM 2381 N N . ILE A 1 305 ? 1.907 9.313 -9.281 1.00 97.56 305 ILE A N 1
ATOM 2382 C CA . ILE A 1 305 ? 3.226 9.931 -9.259 1.00 97.56 305 ILE A CA 1
ATOM 2383 C C . ILE A 1 305 ? 3.967 9.357 -8.057 1.00 97.56 305 ILE A C 1
ATOM 2385 O O . ILE A 1 305 ? 3.535 9.528 -6.914 1.00 97.56 305 ILE A O 1
ATOM 2389 N N . THR A 1 306 ? 5.088 8.697 -8.324 1.00 97.19 306 THR A N 1
ATOM 2390 C CA . THR A 1 306 ? 5.945 8.082 -7.313 1.00 97.19 306 THR A CA 1
ATOM 2391 C C . THR A 1 306 ? 7.239 8.870 -7.199 1.00 97.19 306 THR A C 1
ATOM 2393 O O . THR A 1 306 ? 8.101 8.801 -8.074 1.00 97.19 306 THR A O 1
ATOM 2396 N N . TYR A 1 307 ? 7.389 9.620 -6.111 1.00 96.00 307 TYR A N 1
ATOM 2397 C CA . TYR A 1 307 ? 8.609 10.349 -5.777 1.00 96.00 307 TYR A CA 1
ATOM 2398 C C . TYR A 1 307 ? 9.569 9.431 -5.028 1.00 96.00 307 TYR A C 1
ATOM 2400 O O . TYR A 1 307 ? 9.188 8.827 -4.028 1.00 96.00 307 TYR A O 1
ATOM 2408 N N . LEU A 1 308 ? 10.814 9.332 -5.491 1.00 95.56 308 LEU A N 1
ATOM 2409 C CA . LEU A 1 308 ? 11.815 8.417 -4.953 1.00 95.56 308 LEU A CA 1
ATOM 2410 C C . LEU A 1 308 ? 12.844 9.140 -4.094 1.00 95.56 308 LEU A C 1
ATOM 2412 O O . LEU A 1 308 ? 13.456 10.128 -4.511 1.00 95.56 308 LEU A O 1
ATOM 2416 N N . TYR A 1 309 ? 13.118 8.578 -2.924 1.00 93.62 309 TYR A N 1
ATOM 2417 C CA . TYR A 1 309 ? 14.126 9.066 -1.996 1.00 93.62 309 TYR A CA 1
ATOM 2418 C C . TYR A 1 309 ? 15.133 7.966 -1.726 1.00 93.62 309 TYR A C 1
ATOM 2420 O O . TYR A 1 309 ? 14.761 6.904 -1.241 1.00 93.62 309 TYR A O 1
ATOM 2428 N N . ARG A 1 310 ? 16.411 8.209 -2.036 1.00 93.31 310 ARG A N 1
ATOM 2429 C CA . ARG A 1 310 ? 17.469 7.242 -1.749 1.00 93.31 310 ARG A CA 1
ATOM 2430 C C . ARG A 1 310 ? 17.492 6.954 -0.249 1.00 93.31 310 ARG A C 1
ATOM 2432 O O . ARG A 1 310 ? 17.607 7.887 0.555 1.00 93.31 310 ARG A O 1
ATOM 2439 N N . ASP A 1 311 ? 17.383 5.677 0.092 1.00 92.75 311 ASP A N 1
ATOM 2440 C CA . ASP A 1 311 ? 17.590 5.182 1.443 1.00 92.75 311 ASP A CA 1
ATOM 2441 C C . ASP A 1 311 ? 19.060 4.790 1.583 1.00 92.75 311 ASP A C 1
ATOM 2443 O O . ASP A 1 311 ? 19.545 3.851 0.951 1.00 92.75 311 ASP A O 1
ATOM 2447 N N . VAL A 1 312 ? 19.783 5.586 2.365 1.00 90.38 312 VAL A N 1
ATOM 2448 C CA . VAL A 1 312 ? 21.208 5.392 2.662 1.00 90.38 312 VAL A CA 1
ATOM 2449 C C . VAL A 1 312 ? 21.429 4.764 4.038 1.00 90.38 312 VAL A C 1
ATOM 2451 O O . VAL A 1 312 ? 22.569 4.519 4.419 1.00 90.38 312 VAL A O 1
ATOM 2454 N N . HIS A 1 313 ? 20.353 4.536 4.793 1.00 89.75 313 HIS A N 1
ATOM 2455 C CA . HIS A 1 313 ? 20.395 4.011 6.155 1.00 89.75 313 HIS A CA 1
ATOM 2456 C C . HIS A 1 313 ? 20.074 2.517 6.196 1.00 89.75 313 HIS A C 1
ATOM 2458 O O . HIS A 1 313 ? 20.539 1.815 7.093 1.00 89.75 313 HIS A O 1
ATOM 2464 N N . THR A 1 314 ? 19.323 2.021 5.213 1.00 90.25 314 THR A N 1
ATOM 2465 C CA . THR A 1 314 ? 19.004 0.602 5.081 1.00 90.25 314 THR A CA 1
ATOM 2466 C C . THR A 1 314 ? 19.973 -0.085 4.123 1.00 90.25 314 THR A C 1
ATOM 2468 O O . THR A 1 314 ? 20.075 0.266 2.946 1.00 90.25 314 THR A O 1
ATOM 2471 N N . ALA A 1 315 ? 20.673 -1.107 4.615 1.00 90.25 315 ALA A N 1
ATOM 2472 C CA . ALA A 1 315 ? 21.494 -1.963 3.768 1.00 90.25 315 ALA A CA 1
ATOM 2473 C C . ALA A 1 315 ? 20.612 -2.795 2.803 1.00 90.25 315 ALA A C 1
ATOM 2475 O O . ALA A 1 315 ? 19.511 -3.199 3.182 1.00 90.25 315 ALA A O 1
ATOM 2476 N N . PRO A 1 316 ? 21.059 -3.090 1.565 1.00 88.44 316 PRO A N 1
ATOM 2477 C CA . PRO A 1 316 ? 20.247 -3.809 0.575 1.00 88.44 316 PRO A CA 1
ATOM 2478 C C . PRO A 1 316 ? 19.721 -5.189 1.005 1.00 88.44 316 PRO A C 1
ATOM 2480 O O . PRO A 1 316 ? 18.687 -5.621 0.508 1.00 88.44 316 PRO A O 1
ATOM 2483 N N . ASP A 1 317 ? 20.400 -5.889 1.915 1.00 86.25 317 ASP A N 1
ATOM 2484 C CA . ASP A 1 317 ? 19.958 -7.169 2.494 1.00 86.25 317 ASP A CA 1
ATOM 2485 C C . ASP A 1 317 ? 18.796 -7.014 3.492 1.00 86.25 317 ASP A C 1
ATOM 2487 O O . ASP A 1 317 ? 18.116 -7.984 3.815 1.00 86.25 317 ASP A O 1
ATOM 2491 N N . LYS A 1 318 ? 18.529 -5.785 3.946 1.00 90.44 318 LYS A N 1
ATOM 2492 C CA . LYS A 1 318 ? 17.378 -5.400 4.774 1.00 90.44 318 LYS A CA 1
ATOM 2493 C C . LYS A 1 318 ? 16.237 -4.817 3.937 1.00 90.44 318 LYS A C 1
ATOM 2495 O O . LYS A 1 318 ? 15.449 -4.010 4.426 1.00 90.44 318 LYS A O 1
ATOM 2500 N N . PHE A 1 319 ? 16.155 -5.212 2.666 1.00 93.50 319 PHE A N 1
ATOM 2501 C CA . PHE A 1 319 ? 15.061 -4.861 1.767 1.00 93.50 319 PHE A CA 1
ATOM 2502 C C . PHE A 1 319 ? 13.690 -5.183 2.389 1.00 93.50 319 PHE A C 1
ATOM 2504 O O . PHE A 1 319 ? 13.525 -6.174 3.096 1.00 93.50 319 PHE A O 1
ATOM 2511 N N . ILE A 1 320 ? 12.692 -4.343 2.102 1.00 94.00 320 ILE A N 1
ATOM 2512 C CA . ILE A 1 320 ? 11.330 -4.484 2.624 1.00 94.00 320 ILE A CA 1
ATOM 2513 C C . ILE A 1 320 ? 10.388 -4.422 1.426 1.00 94.00 320 ILE A C 1
ATOM 2515 O O . ILE A 1 320 ? 10.238 -3.370 0.797 1.00 94.00 320 ILE A O 1
ATOM 2519 N N . ARG A 1 321 ? 9.766 -5.561 1.113 1.00 94.94 321 ARG A N 1
ATOM 2520 C CA . ARG A 1 321 ? 8.789 -5.708 0.027 1.00 94.94 321 ARG A CA 1
ATOM 2521 C C . ARG A 1 321 ? 7.639 -4.710 0.205 1.00 94.94 321 ARG A C 1
ATOM 2523 O O . ARG A 1 321 ? 7.135 -4.553 1.312 1.00 94.94 321 ARG A O 1
ATOM 2530 N N . GLY A 1 322 ? 7.263 -4.014 -0.870 1.00 95.38 322 GLY A N 1
ATOM 2531 C CA . GLY A 1 322 ? 6.204 -2.994 -0.856 1.00 95.38 322 GLY A CA 1
ATOM 2532 C C . GLY A 1 322 ? 6.588 -1.642 -0.246 1.00 95.38 322 GLY A C 1
ATOM 2533 O O . GLY A 1 322 ? 5.812 -0.696 -0.323 1.00 95.38 322 GLY A O 1
ATOM 2534 N N . TRP A 1 323 ? 7.790 -1.513 0.322 1.00 96.31 323 TRP A N 1
ATOM 2535 C CA . TRP A 1 323 ? 8.290 -0.254 0.883 1.00 96.31 323 TRP A CA 1
ATOM 2536 C C . TRP A 1 323 ? 9.507 0.282 0.132 1.00 96.31 323 TRP A C 1
ATOM 2538 O O . TRP A 1 323 ? 9.580 1.474 -0.170 1.00 96.31 323 TRP A O 1
ATOM 2548 N N . HIS A 1 324 ? 10.448 -0.603 -0.198 1.00 97.12 324 HIS A N 1
ATOM 2549 C CA . HIS A 1 324 ? 11.649 -0.253 -0.940 1.00 97.12 324 HIS A CA 1
ATOM 2550 C C . HIS A 1 324 ? 11.478 -0.525 -2.438 1.00 97.12 324 HIS A C 1
ATOM 2552 O O . HIS A 1 324 ? 11.068 -1.606 -2.852 1.00 97.12 324 HIS A O 1
ATOM 2558 N N . GLY A 1 325 ? 11.857 0.452 -3.257 1.00 97.50 325 GLY A N 1
ATOM 2559 C CA . GLY A 1 325 ? 12.266 0.253 -4.639 1.00 97.50 325 GLY A CA 1
ATOM 2560 C C . GLY A 1 325 ? 13.744 -0.130 -4.688 1.00 97.50 325 GLY A C 1
ATOM 2561 O O . GLY A 1 325 ? 14.514 0.202 -3.780 1.00 97.50 325 GLY A O 1
ATOM 2562 N N . LEU A 1 326 ? 14.150 -0.821 -5.751 1.00 97.06 326 LEU A N 1
ATOM 2563 C CA . LEU A 1 326 ? 15.508 -1.345 -5.897 1.00 97.06 326 LEU A CA 1
ATOM 2564 C C . LEU A 1 326 ? 16.109 -0.925 -7.233 1.00 97.06 326 LEU A C 1
ATOM 2566 O O . LEU A 1 326 ? 15.582 -1.259 -8.294 1.00 97.06 326 LEU A O 1
ATOM 2570 N N . LEU A 1 327 ? 17.248 -0.238 -7.159 1.00 95.00 327 LEU A N 1
ATOM 2571 C CA . LEU A 1 327 ? 18.124 0.038 -8.291 1.00 95.00 327 LEU A CA 1
ATOM 2572 C C . LEU A 1 327 ? 19.328 -0.911 -8.248 1.00 95.00 327 LEU A C 1
ATOM 2574 O O . LEU A 1 327 ? 20.083 -0.912 -7.274 1.00 95.00 327 LEU A O 1
ATOM 2578 N N . ALA A 1 328 ? 19.507 -1.687 -9.314 1.00 94.00 328 ALA A N 1
ATOM 2579 C CA . ALA A 1 328 ? 20.718 -2.453 -9.613 1.00 94.00 328 ALA A CA 1
ATOM 2580 C C . ALA A 1 328 ? 21.080 -2.221 -11.093 1.00 94.00 328 ALA A C 1
ATOM 2582 O O . ALA A 1 328 ? 21.338 -1.080 -11.468 1.00 94.00 328 ALA A O 1
ATOM 2583 N N . SER A 1 329 ? 21.032 -3.236 -11.967 1.00 93.06 329 SER A N 1
ATOM 2584 C CA . SER A 1 329 ? 21.193 -3.021 -13.420 1.00 93.06 329 SER A CA 1
ATOM 2585 C C . SER A 1 329 ? 20.003 -2.310 -14.077 1.00 93.06 329 SER A C 1
ATOM 2587 O O . SER A 1 329 ? 20.162 -1.658 -15.104 1.00 93.06 329 SER A O 1
ATOM 2589 N N . ALA A 1 330 ? 18.820 -2.401 -13.474 1.00 93.88 330 ALA A N 1
ATOM 2590 C CA . ALA A 1 330 ? 17.635 -1.611 -13.799 1.00 93.88 330 ALA A CA 1
ATOM 2591 C C . ALA A 1 330 ? 16.944 -1.182 -12.495 1.00 93.88 330 ALA A C 1
ATOM 2593 O O . ALA A 1 330 ? 17.459 -1.439 -11.403 1.00 93.88 330 ALA A O 1
ATOM 2594 N N . PHE A 1 331 ? 15.769 -0.560 -12.604 1.00 95.69 331 PHE A N 1
ATOM 2595 C CA . PHE A 1 331 ? 14.964 -0.150 -11.458 1.00 95.69 331 PHE A CA 1
ATOM 2596 C C . PHE A 1 331 ? 13.592 -0.831 -11.430 1.00 95.69 331 PHE A C 1
ATOM 2598 O O . PHE A 1 331 ? 12.922 -0.910 -12.466 1.00 95.69 331 PHE A O 1
ATOM 2605 N N . TYR A 1 332 ? 13.168 -1.245 -10.234 1.00 97.69 332 TYR A N 1
ATOM 2606 C CA . TYR A 1 332 ? 11.785 -1.598 -9.917 1.00 97.69 332 TYR A CA 1
ATOM 2607 C C . TYR A 1 332 ? 11.246 -0.732 -8.776 1.00 97.69 332 TYR A C 1
ATOM 2609 O O . TYR A 1 332 ? 11.923 -0.522 -7.767 1.00 97.69 332 TYR A O 1
ATOM 2617 N N . LEU A 1 333 ? 10.015 -0.249 -8.959 1.00 98.06 333 LEU A N 1
ATOM 2618 C CA . LEU A 1 333 ? 9.246 0.478 -7.950 1.00 98.06 333 LEU A CA 1
ATOM 2619 C C . LEU A 1 333 ? 8.769 -0.481 -6.837 1.00 98.06 333 LEU A C 1
ATOM 2621 O O . LEU A 1 333 ? 8.664 -1.682 -7.101 1.00 98.06 333 LEU A O 1
ATOM 2625 N N . PRO A 1 334 ? 8.474 0.011 -5.616 1.00 97.56 334 PRO A N 1
ATOM 2626 C CA . PRO A 1 334 ? 7.990 -0.828 -4.514 1.00 97.56 334 PRO A CA 1
ATOM 2627 C C . PRO A 1 334 ? 6.784 -1.711 -4.876 1.00 97.56 334 PRO A C 1
ATOM 2629 O O . PRO A 1 334 ? 6.740 -2.882 -4.496 1.00 97.56 334 PRO A O 1
ATOM 2632 N N . GLU A 1 335 ? 5.834 -1.172 -5.640 1.00 96.50 335 GLU A N 1
ATOM 2633 C CA . GLU A 1 335 ? 4.609 -1.850 -6.066 1.00 96.50 335 GLU A CA 1
ATOM 2634 C C . GLU A 1 335 ? 4.874 -3.050 -6.978 1.00 96.50 335 GLU A C 1
ATOM 2636 O O . GLU A 1 335 ? 4.204 -4.065 -6.831 1.00 96.50 335 GLU A O 1
ATOM 2641 N N . VAL A 1 336 ? 5.919 -3.017 -7.814 1.00 96.81 336 VAL A N 1
ATOM 2642 C CA . VAL A 1 336 ? 6.273 -4.139 -8.706 1.00 96.81 336 VAL A CA 1
ATOM 2643 C C . VAL A 1 336 ? 6.524 -5.414 -7.895 1.00 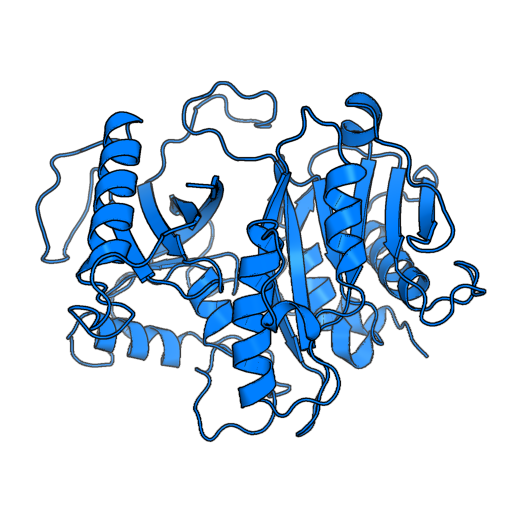96.81 336 VAL A C 1
ATOM 2645 O O . VAL A 1 336 ? 6.191 -6.517 -8.320 1.00 96.81 336 VAL A O 1
ATOM 2648 N N . PHE A 1 337 ? 7.082 -5.282 -6.691 1.00 97.38 337 PHE A N 1
ATOM 2649 C CA . PHE A 1 337 ? 7.315 -6.422 -5.809 1.00 97.38 337 PHE A CA 1
ATOM 2650 C C . PHE A 1 337 ? 6.023 -6.986 -5.212 1.00 97.38 337 PHE A C 1
ATOM 2652 O O . PHE A 1 337 ? 5.923 -8.193 -4.987 1.00 97.38 337 PHE A O 1
ATOM 2659 N N . LEU A 1 338 ? 5.031 -6.141 -4.940 1.00 96.94 338 LEU A N 1
ATOM 2660 C CA . LEU A 1 338 ? 3.715 -6.586 -4.476 1.00 96.94 338 LEU A CA 1
ATOM 2661 C C . LEU A 1 338 ? 2.921 -7.225 -5.616 1.00 96.94 338 LEU A C 1
ATOM 2663 O O . LEU A 1 338 ? 2.254 -8.245 -5.420 1.00 96.94 338 LEU A O 1
ATOM 2667 N N . GLU A 1 339 ? 3.068 -6.665 -6.813 1.00 96.44 339 GLU A N 1
ATOM 2668 C CA . GLU A 1 339 ? 2.430 -7.147 -8.024 1.00 96.44 339 GLU A CA 1
ATOM 2669 C C . GLU A 1 339 ? 2.980 -8.486 -8.470 1.00 96.44 339 GLU A C 1
ATOM 2671 O O . GLU A 1 339 ? 2.165 -9.278 -8.898 1.00 96.44 339 GLU A O 1
ATOM 2676 N N . HIS A 1 340 ? 4.289 -8.756 -8.368 1.00 96.88 340 HIS A N 1
ATOM 2677 C CA . HIS A 1 340 ? 4.916 -9.874 -9.092 1.00 96.88 340 HIS A CA 1
ATOM 2678 C C . HIS A 1 340 ? 5.701 -10.880 -8.250 1.00 96.88 340 HIS A C 1
ATOM 2680 O O . HIS A 1 340 ? 6.212 -11.852 -8.806 1.00 96.88 340 HIS A O 1
ATOM 2686 N N . THR A 1 341 ? 5.844 -10.678 -6.939 1.00 96.56 341 THR A N 1
ATOM 2687 C CA . THR A 1 341 ? 6.609 -11.608 -6.089 1.00 96.56 341 THR A CA 1
ATOM 2688 C C . THR A 1 341 ? 5.771 -12.149 -4.942 1.00 96.56 341 THR A C 1
ATOM 2690 O O . THR A 1 341 ? 4.845 -11.479 -4.490 1.00 96.56 341 THR A O 1
ATOM 2693 N N . PHE A 1 342 ? 6.102 -13.346 -4.462 1.00 96.00 342 PHE A N 1
ATOM 2694 C CA . PHE A 1 342 ? 5.623 -13.878 -3.187 1.00 96.00 342 PHE A CA 1
ATOM 2695 C C . PHE A 1 342 ? 6.331 -13.202 -1.998 1.00 96.00 342 PHE A C 1
ATOM 2697 O O . PHE A 1 342 ? 7.281 -12.433 -2.161 1.00 96.00 342 PHE A O 1
ATOM 2704 N N . ASP A 1 343 ? 5.915 -13.530 -0.772 1.00 91.50 343 ASP A N 1
ATOM 2705 C CA . ASP A 1 343 ? 6.530 -13.010 0.460 1.00 91.50 343 ASP A CA 1
ATOM 2706 C C . ASP A 1 343 ? 8.004 -13.397 0.638 1.00 91.50 343 ASP A C 1
ATOM 2708 O O . ASP A 1 343 ? 8.753 -12.678 1.297 1.00 91.50 343 ASP A O 1
ATOM 2712 N N . ASN A 1 344 ? 8.444 -14.495 0.021 1.00 92.94 344 ASN A N 1
ATOM 2713 C CA . ASN A 1 344 ? 9.845 -14.918 -0.002 1.00 92.94 344 ASN A CA 1
ATOM 2714 C C . ASN A 1 344 ? 10.663 -14.317 -1.166 1.00 92.94 344 ASN A C 1
ATOM 2716 O O . ASN A 1 344 ? 11.837 -14.658 -1.323 1.00 92.94 344 ASN A O 1
ATOM 2720 N N . GLY A 1 345 ? 10.077 -13.435 -1.984 1.00 94.50 345 GLY A N 1
ATOM 2721 C CA . GLY A 1 345 ? 10.754 -12.754 -3.094 1.00 94.50 345 GLY A CA 1
ATOM 2722 C C . GLY A 1 345 ? 10.886 -13.556 -4.390 1.00 94.50 345 GLY A C 1
ATOM 2723 O O . GLY A 1 345 ? 11.403 -13.023 -5.377 1.00 94.50 345 GLY A O 1
ATOM 2724 N N . GLN A 1 346 ? 10.389 -14.797 -4.426 1.00 95.94 346 GLN A N 1
ATOM 2725 C CA . GLN A 1 346 ? 10.247 -15.549 -5.673 1.00 95.94 346 GLN A CA 1
ATOM 2726 C C . GLN A 1 346 ? 9.227 -14.868 -6.584 1.00 95.94 346 GLN A C 1
ATOM 2728 O O . GLN A 1 346 ? 8.198 -14.377 -6.117 1.00 95.94 346 GLN A O 1
ATOM 2733 N N . TRP A 1 347 ? 9.516 -14.832 -7.884 1.00 96.12 347 TRP A N 1
ATOM 2734 C CA . TRP A 1 347 ? 8.598 -14.254 -8.866 1.00 96.12 347 TRP A CA 1
ATOM 2735 C C . TRP A 1 347 ? 7.457 -15.220 -9.161 1.00 96.12 347 TRP A C 1
ATOM 2737 O O . TRP A 1 347 ? 7.702 -16.400 -9.407 1.00 96.12 347 TRP A O 1
ATOM 2747 N N . ILE A 1 348 ? 6.238 -14.689 -9.161 1.00 96.12 348 ILE A N 1
ATOM 2748 C CA . ILE A 1 348 ? 5.012 -15.433 -9.437 1.00 96.12 348 ILE A CA 1
ATOM 2749 C C . ILE A 1 348 ? 5.000 -15.810 -10.918 1.00 96.12 348 ILE A C 1
ATOM 2751 O O . ILE A 1 348 ? 5.237 -14.971 -11.792 1.00 96.12 348 ILE A O 1
ATOM 2755 N N . LYS A 1 349 ? 4.739 -17.084 -11.194 1.00 95.81 349 LYS A N 1
ATOM 2756 C CA . LYS A 1 349 ? 4.710 -17.671 -12.531 1.00 95.81 349 LYS A CA 1
ATOM 2757 C C . LYS A 1 349 ? 3.294 -18.117 -12.895 1.00 95.81 349 LYS A C 1
ATOM 2759 O O . LYS A 1 349 ? 2.523 -18.460 -11.997 1.00 95.81 349 LYS A O 1
ATOM 2764 N N . PRO A 1 350 ? 2.954 -18.184 -14.195 1.00 95.56 350 PRO A N 1
ATOM 2765 C CA . PRO A 1 350 ? 1.639 -18.651 -14.642 1.00 95.56 350 PRO A CA 1
ATOM 2766 C C . PRO A 1 350 ? 1.282 -20.066 -14.162 1.00 95.56 350 PRO A C 1
ATOM 2768 O O . PRO A 1 350 ? 0.111 -20.382 -13.975 1.00 95.56 350 PRO A O 1
ATOM 2771 N N . GLU A 1 351 ? 2.282 -20.930 -13.974 1.00 96.12 351 GLU A N 1
ATOM 2772 C CA . GLU A 1 351 ? 2.097 -22.303 -13.502 1.00 96.12 351 GLU A CA 1
ATOM 2773 C C . GLU A 1 351 ? 1.918 -22.444 -11.981 1.00 96.12 351 GLU A C 1
ATOM 2775 O O . GLU A 1 351 ? 1.562 -23.534 -11.520 1.00 96.12 351 GLU A O 1
ATOM 2780 N N . ASP A 1 352 ? 2.150 -21.382 -11.202 1.00 95.69 352 ASP A N 1
ATOM 2781 C CA . ASP A 1 352 ? 1.976 -21.425 -9.753 1.00 95.69 352 ASP A CA 1
ATOM 2782 C C . ASP A 1 352 ? 0.493 -21.584 -9.399 1.00 95.69 352 ASP A C 1
ATOM 2784 O O . ASP A 1 352 ? -0.386 -20.941 -9.979 1.00 95.69 352 ASP A O 1
ATOM 2788 N N . LYS A 1 353 ? 0.209 -22.443 -8.416 1.00 95.19 353 LYS A N 1
ATOM 2789 C CA . LYS A 1 353 ? -1.166 -22.794 -8.018 1.00 95.19 353 LYS A CA 1
ATOM 2790 C C . LYS A 1 353 ? -1.524 -22.377 -6.600 1.00 95.19 353 LYS A C 1
ATOM 2792 O O . LYS A 1 353 ? -2.704 -22.301 -6.276 1.00 95.19 353 LYS A O 1
ATOM 2797 N N . GLU A 1 354 ? -0.523 -22.138 -5.758 1.00 94.19 354 GLU A N 1
ATOM 2798 C CA . GLU A 1 354 ? -0.700 -21.872 -4.333 1.00 94.19 354 GLU A CA 1
ATOM 2799 C C . GLU A 1 354 ? 0.305 -20.833 -3.846 1.00 94.19 354 GLU A C 1
ATOM 2801 O O . GLU A 1 354 ? 1.398 -20.702 -4.398 1.00 94.19 354 GLU A O 1
ATOM 2806 N N . TRP A 1 355 ? -0.066 -20.104 -2.794 1.00 93.94 355 TRP A N 1
ATOM 2807 C CA . TRP A 1 355 ? 0.826 -19.146 -2.154 1.00 93.94 355 TRP A CA 1
ATOM 2808 C C . TRP A 1 355 ? 1.788 -19.866 -1.197 1.00 93.94 355 TRP A C 1
ATOM 2810 O O . TRP A 1 355 ? 1.325 -20.521 -0.251 1.00 93.94 355 TRP A O 1
ATOM 2820 N N . PRO A 1 356 ? 3.114 -19.762 -1.392 1.00 93.00 356 PRO A N 1
ATOM 2821 C CA . PRO A 1 356 ? 4.079 -20.430 -0.536 1.00 93.00 356 PRO A CA 1
ATOM 2822 C C . PRO A 1 356 ? 4.035 -19.850 0.881 1.00 93.00 356 PRO A C 1
ATOM 2824 O O . PRO A 1 356 ? 3.922 -18.645 1.074 1.00 93.00 356 PRO A O 1
ATOM 2827 N N . GLN A 1 357 ? 4.177 -20.719 1.881 1.00 89.31 357 GLN A N 1
ATOM 2828 C CA . GLN A 1 357 ? 4.213 -20.346 3.303 1.00 89.31 357 GLN A CA 1
ATOM 2829 C C . GLN A 1 357 ? 5.663 -20.188 3.807 1.00 89.31 357 GLN A C 1
ATOM 2831 O O . GLN A 1 357 ? 5.988 -20.514 4.948 1.00 89.31 357 GLN A O 1
ATOM 2836 N N . ASP A 1 358 ? 6.549 -19.738 2.915 1.00 88.75 358 ASP A N 1
ATOM 2837 C CA . ASP A 1 358 ? 7.923 -19.327 3.206 1.00 88.75 358 ASP A CA 1
ATOM 2838 C C . ASP A 1 358 ? 7.973 -17.797 3.162 1.00 88.75 358 ASP A C 1
ATOM 2840 O O . ASP A 1 358 ? 7.491 -17.178 2.215 1.00 88.75 358 ASP A O 1
ATOM 2844 N N . TYR A 1 359 ? 8.558 -17.191 4.192 1.00 84.25 359 TYR A N 1
ATOM 2845 C CA . TYR A 1 359 ? 8.555 -15.742 4.402 1.00 84.25 359 TYR A CA 1
ATOM 2846 C C . TYR A 1 359 ? 9.963 -15.135 4.372 1.00 84.25 359 TYR A C 1
ATOM 2848 O O . TYR A 1 359 ? 10.134 -13.943 4.632 1.00 84.25 359 TYR A O 1
ATOM 2856 N N . ALA A 1 360 ? 10.992 -15.941 4.091 1.00 86.50 360 ALA A N 1
ATOM 2857 C CA . ALA A 1 360 ? 12.365 -15.464 4.005 1.00 86.50 360 ALA A CA 1
ATOM 2858 C C . ALA A 1 360 ? 12.601 -14.776 2.652 1.00 86.50 360 ALA A C 1
ATOM 2860 O O . ALA A 1 360 ? 12.906 -15.429 1.652 1.00 86.50 360 ALA A O 1
ATOM 2861 N N . PHE A 1 361 ? 12.451 -13.448 2.621 1.00 88.94 361 PHE A N 1
ATOM 2862 C CA . PHE A 1 361 ? 12.602 -12.677 1.389 1.00 88.94 361 PHE A CA 1
ATOM 2863 C C . PHE A 1 361 ? 14.031 -12.754 0.833 1.00 88.94 361 PHE A C 1
ATOM 2865 O O . PHE A 1 361 ? 14.996 -12.367 1.495 1.00 88.94 361 PHE A O 1
ATOM 2872 N N . ARG A 1 362 ? 14.158 -13.218 -0.414 1.00 91.75 362 ARG A N 1
ATOM 2873 C CA . ARG A 1 362 ? 15.418 -13.324 -1.158 1.00 91.75 362 ARG A CA 1
ATOM 2874 C C . ARG A 1 362 ? 15.378 -12.455 -2.406 1.00 91.75 362 ARG A C 1
ATOM 2876 O O . ARG A 1 362 ? 14.366 -12.360 -3.092 1.00 91.75 362 ARG A O 1
ATOM 2883 N N . LEU A 1 363 ? 16.513 -11.835 -2.721 1.00 93.25 363 LEU A N 1
ATOM 2884 C CA . LEU A 1 363 ? 16.635 -10.926 -3.863 1.00 93.25 363 LEU A CA 1
ATOM 2885 C C . LEU A 1 363 ? 17.093 -11.610 -5.156 1.00 93.25 363 LEU A C 1
ATOM 2887 O O . LEU A 1 363 ? 17.147 -10.943 -6.183 1.00 93.25 363 LEU A O 1
ATOM 2891 N N . ASP A 1 364 ? 17.423 -12.899 -5.141 1.00 93.38 364 ASP A N 1
ATOM 2892 C CA . ASP A 1 364 ? 18.072 -13.572 -6.275 1.00 93.38 364 ASP A CA 1
ATOM 2893 C C . ASP A 1 364 ? 17.243 -13.486 -7.568 1.00 93.38 364 ASP A C 1
ATOM 2895 O O . ASP A 1 364 ? 17.720 -12.964 -8.582 1.00 93.38 364 ASP A O 1
ATOM 2899 N N . ASP A 1 365 ? 15.969 -13.883 -7.511 1.00 93.94 365 ASP A N 1
ATOM 2900 C CA . ASP A 1 365 ? 15.053 -13.824 -8.658 1.00 93.94 365 ASP A CA 1
ATOM 2901 C C . ASP A 1 365 ? 14.789 -12.381 -9.111 1.00 93.94 365 ASP A C 1
ATOM 2903 O O . ASP A 1 365 ? 14.657 -12.093 -10.306 1.00 93.94 365 ASP A O 1
ATOM 2907 N N . THR A 1 366 ? 14.758 -11.446 -8.159 1.00 94.56 366 THR A N 1
ATOM 2908 C CA . THR A 1 366 ? 14.630 -10.012 -8.436 1.00 94.56 366 THR A CA 1
ATOM 2909 C C . THR A 1 366 ? 15.831 -9.486 -9.209 1.00 94.56 366 THR A C 1
ATOM 2911 O O . THR A 1 366 ? 15.654 -8.808 -10.220 1.00 94.56 366 THR A O 1
ATOM 2914 N N . LEU A 1 367 ? 17.050 -9.793 -8.767 1.00 95.06 367 LEU A N 1
ATOM 2915 C CA . LEU A 1 367 ? 18.277 -9.333 -9.414 1.00 95.06 367 LEU A CA 1
ATOM 2916 C C . LEU A 1 367 ? 18.398 -9.927 -10.821 1.00 95.06 367 LEU A C 1
ATOM 2918 O O . LEU A 1 367 ? 18.720 -9.203 -11.761 1.00 95.06 367 LEU A O 1
ATOM 2922 N N . ALA A 1 368 ? 18.034 -11.200 -11.000 1.00 94.06 368 ALA A N 1
ATOM 2923 C CA . ALA A 1 368 ? 17.949 -11.816 -12.322 1.00 94.06 368 ALA A CA 1
ATOM 2924 C C . ALA A 1 368 ? 16.906 -11.127 -13.225 1.00 94.06 368 ALA A C 1
ATOM 2926 O O . ALA A 1 368 ? 17.134 -10.930 -14.420 1.00 94.06 368 ALA A O 1
ATOM 2927 N N . SER A 1 369 ? 15.763 -10.724 -12.666 1.00 94.88 369 SER A N 1
ATOM 2928 C CA . SER A 1 369 ? 14.719 -10.000 -13.400 1.00 94.88 369 SER A CA 1
ATOM 2929 C C . SER A 1 369 ? 15.131 -8.572 -13.764 1.00 94.88 369 SER A C 1
ATOM 2931 O O . SER A 1 369 ? 14.805 -8.114 -14.858 1.00 94.88 369 SER A O 1
ATOM 2933 N N . LEU A 1 370 ? 15.893 -7.892 -12.905 1.00 93.81 370 LEU A N 1
ATOM 2934 C CA . LEU A 1 370 ? 16.492 -6.589 -13.204 1.00 93.81 370 LEU A CA 1
ATOM 2935 C C . LEU A 1 370 ? 17.550 -6.684 -14.310 1.00 93.81 370 LEU A C 1
ATOM 2937 O O . LEU A 1 370 ? 17.554 -5.841 -15.204 1.00 93.81 370 LEU A O 1
ATOM 2941 N N . ASP A 1 371 ? 18.386 -7.727 -14.308 1.00 93.38 371 ASP A N 1
ATOM 2942 C CA . ASP A 1 371 ? 19.357 -7.971 -15.383 1.00 93.38 371 ASP A CA 1
ATOM 2943 C C . ASP A 1 371 ? 18.662 -8.166 -16.737 1.00 93.38 371 ASP A C 1
ATOM 2945 O O . ASP A 1 371 ? 19.022 -7.523 -17.725 1.00 93.38 371 ASP A O 1
ATOM 2949 N N . ARG A 1 372 ? 17.604 -8.991 -16.772 1.00 93.62 372 ARG A N 1
ATOM 2950 C CA . ARG A 1 372 ? 16.783 -9.189 -17.979 1.00 93.62 372 ARG A CA 1
ATOM 2951 C C . ARG A 1 372 ? 16.151 -7.883 -18.452 1.00 93.62 372 ARG A C 1
ATOM 2953 O O . ARG A 1 372 ? 16.218 -7.575 -19.638 1.00 93.62 372 ARG A O 1
ATOM 2960 N N . LYS A 1 373 ? 15.586 -7.096 -17.531 1.00 91.88 373 LYS A N 1
ATOM 2961 C CA . LYS A 1 373 ? 14.997 -5.783 -17.836 1.00 91.88 373 LYS A CA 1
ATOM 2962 C C . LYS A 1 373 ? 16.023 -4.806 -18.415 1.00 91.88 373 LYS A C 1
ATOM 2964 O O . LYS A 1 373 ? 15.676 -4.025 -19.295 1.00 91.88 373 LYS A O 1
ATOM 2969 N N . ALA A 1 374 ? 17.262 -4.844 -17.931 1.00 91.38 374 ALA A N 1
ATOM 2970 C CA . ALA A 1 374 ? 18.356 -4.014 -18.427 1.00 91.38 374 ALA A CA 1
ATOM 2971 C C . ALA A 1 374 ? 18.954 -4.510 -19.758 1.00 91.38 374 ALA A C 1
ATOM 2973 O O . ALA A 1 374 ? 19.775 -3.811 -20.346 1.00 91.38 374 ALA A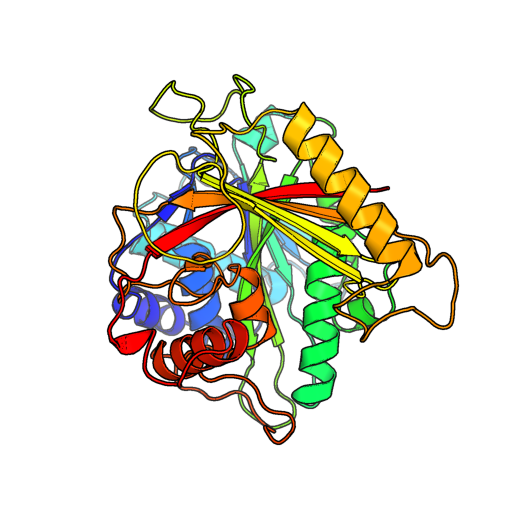 O 1
ATOM 2974 N N . GLY A 1 375 ? 18.587 -5.710 -20.222 1.00 92.25 375 GLY A N 1
ATOM 2975 C CA . GLY A 1 375 ? 19.198 -6.336 -21.396 1.00 92.25 375 GLY A CA 1
ATOM 2976 C C . GLY A 1 375 ? 20.646 -6.783 -21.166 1.00 92.25 375 GLY A C 1
ATOM 2977 O O . GLY A 1 375 ? 21.415 -6.871 -22.121 1.00 92.25 375 GLY A O 1
ATOM 2978 N N . VAL A 1 376 ? 21.038 -7.050 -19.914 1.00 90.62 376 VAL A N 1
ATOM 2979 C CA . VAL A 1 376 ? 22.387 -7.522 -19.556 1.00 90.62 376 VAL A CA 1
ATOM 2980 C C . VAL A 1 376 ? 22.378 -9.003 -19.175 1.00 90.62 376 VAL A C 1
ATOM 2982 O O . VAL A 1 376 ? 21.333 -9.609 -18.937 1.00 90.62 376 VAL A O 1
ATOM 2985 N N . ARG A 1 377 ? 23.565 -9.619 -19.108 1.00 88.81 377 ARG A N 1
ATOM 2986 C CA . ARG A 1 377 ? 23.706 -11.017 -18.676 1.00 88.81 377 ARG A CA 1
ATOM 2987 C C . ARG A 1 377 ? 23.214 -11.190 -17.234 1.00 88.81 377 ARG A C 1
ATOM 2989 O O . ARG A 1 377 ? 23.636 -10.451 -16.346 1.00 88.81 377 ARG A O 1
ATOM 2996 N N . VAL A 1 378 ? 22.404 -12.222 -16.997 1.00 88.62 378 VAL A N 1
ATOM 2997 C CA . VAL A 1 378 ? 21.943 -12.609 -15.653 1.00 88.62 378 VAL A CA 1
ATOM 2998 C C . VAL A 1 378 ? 23.135 -12.911 -14.737 1.00 88.62 378 VAL A C 1
ATOM 3000 O O . VAL A 1 378 ? 24.059 -13.632 -15.120 1.00 88.62 378 VAL A O 1
ATOM 3003 N N . GLY A 1 379 ? 23.100 -12.350 -13.529 1.00 81.12 379 GLY A N 1
ATOM 3004 C CA . GLY A 1 379 ? 24.165 -12.396 -12.528 1.00 81.12 379 GLY A CA 1
ATOM 3005 C C . GLY A 1 379 ? 25.025 -11.127 -12.479 1.00 81.12 379 GLY A C 1
ATOM 3006 O O . GLY A 1 379 ? 25.906 -11.032 -11.621 1.00 81.12 379 GLY A O 1
ATOM 3007 N N . THR A 1 380 ? 24.777 -10.149 -13.359 1.00 76.62 380 THR A N 1
ATOM 3008 C CA . THR A 1 380 ? 25.455 -8.840 -13.346 1.00 76.62 380 THR A CA 1
ATOM 3009 C C . THR A 1 380 ? 25.041 -8.032 -12.116 1.00 76.62 380 THR A C 1
ATOM 3011 O O . THR A 1 380 ? 25.904 -7.594 -11.355 1.00 76.62 380 THR A O 1
ATOM 3014 N N . SER A 1 381 ? 23.736 -7.914 -11.851 1.00 74.06 381 SER A N 1
ATOM 3015 C CA . SER A 1 381 ? 23.189 -7.187 -10.694 1.00 74.06 381 SER A CA 1
ATOM 3016 C C . SER A 1 381 ? 23.654 -7.754 -9.353 1.00 74.06 381 SER A C 1
ATOM 3018 O O . SER A 1 381 ? 23.823 -7.010 -8.389 1.00 74.06 381 SER A O 1
ATOM 3020 N N . SER A 1 382 ? 23.910 -9.062 -9.267 1.00 72.75 382 SER A N 1
ATOM 3021 C CA . SER A 1 382 ? 24.420 -9.694 -8.042 1.00 72.75 382 SER A CA 1
ATOM 3022 C C . SER A 1 382 ? 25.834 -9.234 -7.670 1.00 72.75 382 SER A C 1
ATOM 3024 O O . SER A 1 382 ? 26.218 -9.365 -6.511 1.00 72.75 382 SER A O 1
ATOM 3026 N N . ARG A 1 383 ? 26.590 -8.685 -8.631 1.00 73.25 383 ARG A N 1
ATOM 3027 C CA . ARG A 1 383 ? 27.963 -8.181 -8.457 1.00 73.25 383 ARG A CA 1
ATOM 3028 C C . ARG A 1 383 ? 28.049 -6.650 -8.401 1.00 73.25 383 ARG A C 1
ATOM 3030 O O . ARG A 1 383 ? 29.112 -6.128 -8.082 1.00 73.25 383 ARG A O 1
ATOM 3037 N N . GLY A 1 384 ? 26.971 -5.946 -8.751 1.00 76.88 384 GLY A N 1
ATOM 3038 C CA . GLY A 1 384 ? 26.913 -4.484 -8.795 1.00 76.88 384 GLY A CA 1
ATOM 3039 C C . GLY A 1 384 ? 26.494 -3.836 -7.473 1.00 76.88 384 GLY A C 1
ATOM 3040 O O . GLY A 1 384 ? 26.034 -4.505 -6.545 1.00 76.88 384 GLY A O 1
ATOM 3041 N N . GLU A 1 385 ? 26.625 -2.507 -7.401 1.00 87.38 385 GLU A N 1
ATOM 3042 C CA . GLU A 1 385 ? 26.070 -1.714 -6.298 1.00 87.38 385 GLU A CA 1
ATOM 3043 C C . GLU A 1 385 ? 24.534 -1.763 -6.350 1.00 87.38 385 GLU A C 1
ATOM 3045 O O . GLU A 1 385 ? 23.925 -1.518 -7.392 1.00 87.38 385 GLU A O 1
ATOM 3050 N N . LYS A 1 386 ? 23.910 -2.067 -5.211 1.00 93.88 386 LYS A N 1
ATOM 3051 C CA . LYS A 1 386 ? 22.454 -2.071 -5.037 1.00 93.88 386 LYS A CA 1
ATOM 3052 C C . LYS A 1 386 ? 22.070 -0.835 -4.238 1.00 93.88 386 LYS A C 1
ATOM 3054 O O . LYS A 1 386 ? 22.632 -0.604 -3.169 1.00 93.88 386 LYS A O 1
ATOM 3059 N N . LYS A 1 387 ? 21.109 -0.057 -4.728 1.00 94.75 387 LYS A N 1
ATOM 3060 C CA . LYS A 1 387 ? 20.612 1.144 -4.043 1.00 94.75 387 LYS A CA 1
ATOM 3061 C C . LYS A 1 387 ? 19.127 0.979 -3.744 1.00 94.75 387 LYS A C 1
ATOM 3063 O O . LYS A 1 387 ? 18.353 0.610 -4.627 1.00 94.75 387 LYS A O 1
ATOM 3068 N N . LEU A 1 388 ? 18.746 1.255 -2.500 1.00 95.56 388 LEU A N 1
ATOM 3069 C CA . LEU A 1 388 ? 17.356 1.246 -2.061 1.00 95.56 388 LEU A CA 1
ATOM 3070 C C . LEU A 1 388 ? 16.754 2.646 -2.164 1.00 95.56 388 LEU A C 1
ATOM 3072 O O . LEU A 1 388 ? 17.438 3.652 -1.954 1.00 95.56 388 LEU A O 1
ATOM 3076 N N . TYR A 1 389 ? 15.467 2.701 -2.484 1.00 96.19 389 TYR A N 1
ATOM 3077 C CA . TYR A 1 389 ? 14.695 3.937 -2.521 1.00 96.19 389 TYR A CA 1
ATOM 3078 C C . TYR A 1 389 ? 13.384 3.745 -1.766 1.00 96.19 389 TYR A C 1
ATOM 3080 O O . TYR A 1 389 ? 12.685 2.766 -2.000 1.00 96.19 389 TYR A O 1
ATOM 3088 N N . THR A 1 390 ? 13.023 4.681 -0.896 1.00 95.81 390 THR A N 1
ATOM 3089 C CA . THR A 1 390 ? 11.656 4.794 -0.374 1.00 95.81 390 THR A CA 1
ATOM 3090 C C . THR A 1 390 ? 10.826 5.680 -1.292 1.00 95.81 390 THR A C 1
ATOM 3092 O O . THR A 1 390 ? 11.371 6.434 -2.110 1.00 95.81 390 THR A O 1
ATOM 3095 N N . SER A 1 391 ? 9.503 5.590 -1.170 1.00 94.62 391 SER A N 1
ATOM 3096 C CA . SER A 1 391 ? 8.581 6.369 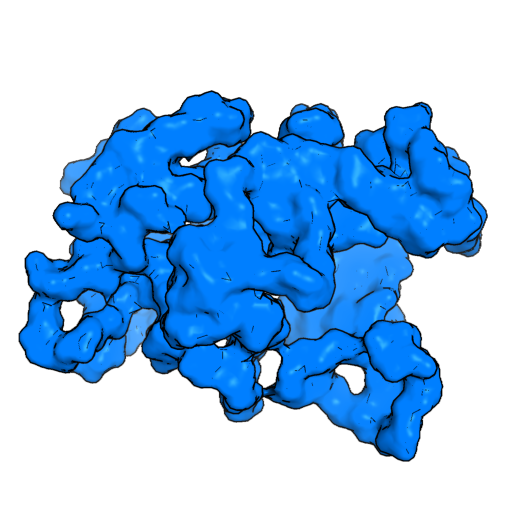-1.987 1.00 94.62 391 SER A CA 1
ATOM 3097 C C . SER A 1 391 ? 7.643 7.260 -1.179 1.00 94.62 391 SER A C 1
ATOM 3099 O O . SER A 1 391 ? 7.232 6.953 -0.054 1.00 94.62 391 SER A O 1
ATOM 3101 N N . ALA A 1 392 ? 7.285 8.377 -1.803 1.00 93.44 392 ALA A N 1
ATOM 3102 C CA . ALA A 1 392 ? 6.108 9.157 -1.470 1.00 93.44 392 ALA A CA 1
ATOM 3103 C C . ALA A 1 392 ? 5.203 9.222 -2.704 1.00 93.44 392 ALA A C 1
ATOM 3105 O O . ALA A 1 392 ? 5.698 9.244 -3.834 1.00 93.44 392 ALA A O 1
ATOM 3106 N N . LEU A 1 393 ? 3.889 9.220 -2.492 1.00 94.12 393 LEU A N 1
ATOM 3107 C CA . LEU A 1 393 ? 2.912 9.015 -3.558 1.00 94.12 393 LEU A CA 1
ATOM 3108 C C . LEU A 1 393 ? 1.955 10.199 -3.664 1.00 94.12 393 LEU A C 1
ATOM 3110 O O . LEU A 1 393 ? 1.595 10.825 -2.664 1.00 94.12 393 LEU A O 1
ATOM 3114 N N . ARG A 1 394 ? 1.534 10.468 -4.898 1.00 94.31 394 ARG A N 1
ATOM 3115 C CA . ARG A 1 394 ? 0.466 11.404 -5.235 1.00 94.31 394 ARG A CA 1
ATOM 3116 C C . ARG A 1 394 ? -0.409 10.799 -6.324 1.00 94.31 394 ARG A C 1
ATOM 3118 O O . ARG A 1 394 ? 0.107 10.257 -7.301 1.00 94.31 394 ARG A O 1
ATOM 3125 N N . TYR A 1 395 ? -1.723 10.930 -6.175 1.00 94.06 395 TYR A N 1
ATOM 3126 C CA . TYR A 1 395 ? -2.695 10.371 -7.112 1.00 94.06 395 TYR A CA 1
ATOM 3127 C C . TYR A 1 395 ? -3.458 11.480 -7.820 1.00 94.06 395 TYR A C 1
ATOM 3129 O O . TYR A 1 395 ? -3.958 12.408 -7.188 1.00 94.06 395 TYR A O 1
ATOM 3137 N N . LEU A 1 396 ? -3.559 11.376 -9.141 1.00 94.25 396 LEU A N 1
ATOM 3138 C CA . LEU A 1 396 ? -4.290 12.316 -9.979 1.00 94.25 396 LEU A CA 1
ATOM 3139 C C . LEU A 1 396 ? -5.432 11.612 -10.700 1.00 94.25 396 LEU A C 1
ATOM 3141 O O . LEU A 1 396 ? -5.285 10.482 -11.169 1.00 94.25 396 LEU A O 1
ATOM 3145 N N . ARG A 1 397 ? -6.541 12.334 -10.852 1.00 93.62 397 ARG A N 1
ATOM 3146 C CA . ARG A 1 397 ? -7.616 12.010 -11.790 1.00 93.62 397 ARG A CA 1
ATOM 3147 C C . ARG A 1 397 ? -7.496 12.950 -12.992 1.00 93.62 397 ARG A C 1
ATOM 3149 O O . ARG A 1 397 ? -7.339 14.153 -12.789 1.00 93.62 397 ARG A O 1
ATOM 3156 N N . ILE A 1 398 ? -7.522 12.390 -14.200 1.00 92.56 398 ILE A N 1
ATOM 3157 C CA . ILE A 1 398 ? -7.320 13.091 -15.482 1.00 92.56 398 ILE A CA 1
ATOM 3158 C C . ILE A 1 398 ? -8.650 13.412 -16.159 1.00 92.56 398 ILE A C 1
ATOM 3160 O O . ILE A 1 398 ? -9.566 12.551 -16.120 1.00 92.56 398 ILE A O 1
#